Protein AF-A0A8B8UZE3-F1 (afdb_monomer)

Sequence (544 aa):
MVPENRRKQLIIFIVITYLLTFYCVYSATKTSVSFLQVTLKLNEGFNLMVLSIFILLNSTLLWQLLTKLLFGELRLIEHEHIFERLPFTIINTLFMSSMFHERYFFTVAFFGLLLLYLKVFHWILKDRLEALLQSINDSTTMKTLILSRFSFNLVLLAVVDYQIIIRCISSIYTNQKIDIASTSLYLMQVMEFTMLLIDLLNLFLQTCLNFWEFYRSQQSQSNENNHIVHGDPTDGNGVEIDQSHAMLNDDDDDDDRQFTGLEGKFMYEKAIDVFTRFLKTILHLSLLIPFRMPMMLLKDVVWDVLALYQSATGLWKIWRNNKQLDDTLVTVTAEQLQNSANEDNICIICMDELIHSPNQQTWKNKNKKPKRLPCGHILHLSCLKNWMERSQTCPICRLPVFDEKGNVVQTTFTTHTAATDNTGIATNRQVFANEVELLPTRTTSPDIRIVPTQSIDTLAARTMSTSASSTTWYTFPLQQTDDNSVESRRSAYEFLMTNSDEKEDSIPVKLIIESHEVNSLQGDGGQQTTKKKIVIPDKYIEHI

Secondary structure (DSSP, 8-state):
---HHHHHHHHHHHHHHHHHHHHHHHHHHHT-SSHHHHHHHHTSHHHHHHHHHHHHHHHHHHHHHHHHHHH-SPPHHHHHHHHHHHHHHHHHHHHHHHTTHHHHHHHHHHHHHHHHHHHHHHHHHHHHHHHHHHHHTTS--HHHHHTSHHHHHHHHHHHHHHHHHHHHHHHHHHHTTT-HHHHHHHHHHHHHHHHHHHHHHHHHHHHHHHHHHHHHHHHHHHHHHHHHTT--------------------------------TTHHHHHHHHHHHHHHHHHHHHHHHHTT-S-THHHHHHHHHHHHHHHHHHHHHHHHHHHHHHHHHHSPBPPHHHHHH--SS--B-TTT--BS-S-TT--S-SSTTS-EEE-TTS-EEEHHHHHHHHTT-SB-TTT--BSB-TTSSBPP--------------------------------------------------------PPPP---------------SS--EEEEEEEE--SS-SS--EEEEEEEE-----------------PEEE--GGGGGG-

pLDDT: mean 70.22, std 24.49, range [21.78, 97.44]

Foldseek 3Di:
DADPVNVVVLVVVLVVLVVVLVVLQVVLVVVDDDPVSSVVSCCDDPNVVSVVVVVVSVVVVVLVVVCCVLPNDDDPVLVVVLVVVLVVLVVLLVVLLVVLCPPQNVVSVVLSVVLSSLVSLLSSLVVVLVVVLVVVVPDDDLVCLCVDSSVVSLVVSLVVLVVLLVVLVVVLVVCVPPDPSSNLSSLVSSLSSVLSNLSSVLSVQLSVLSSVQVVVLVVVVVVVVVVVVPDDDDDDDDDDDDDDDDDDDPVCPPDPSDRPGDQPSVLSNLVSVLVSLVVSLVSLVVSCVSHPCNVSSVVVNVVSVVSNVVSVVVSVLLVVLLVLQVVPFDFDFLVNVVVVVDDQQAAPQRRDGLDPDSPDRDDPDPQQTWTAQLVGHIHGSSSVSVVCNPPQADPPPRHGQADPVSHGDHHPPPPPPPDDDDDDDDDDDDDDDDDDDDDDDDDDDDDDDDDDDDDDDDDDDDDDDDDDDDDWDWDWDFDADDDDDPDADKGKGWTWDDGPPDGPDTDIFIKIWHFDDDPDDDDDDDDDDRDTDIDGPPVCPVVD

Structure (mmCIF, N/CA/C/O backbone):
data_AF-A0A8B8UZE3-F1
#
_entry.id   AF-A0A8B8UZE3-F1
#
loop_
_atom_site.group_PDB
_atom_site.id
_atom_site.type_symbol
_atom_site.label_atom_id
_atom_site.label_alt_id
_atom_site.label_comp_id
_atom_site.label_asym_id
_atom_site.label_entity_id
_atom_site.label_seq_id
_atom_site.pdbx_PDB_ins_code
_atom_site.Cartn_x
_atom_site.Cartn_y
_atom_site.Cartn_z
_atom_site.occupancy
_atom_site.B_iso_or_equiv
_atom_site.auth_seq_id
_atom_site.auth_comp_id
_atom_site.auth_asym_id
_atom_site.auth_atom_id
_atom_site.pdbx_PDB_model_num
ATOM 1 N N . MET A 1 1 ? -11.188 1.520 -16.131 1.00 63.91 1 MET A N 1
ATOM 2 C CA . MET A 1 1 ? -11.337 0.812 -17.435 1.00 63.91 1 MET A CA 1
ATOM 3 C C . MET A 1 1 ? -10.453 1.466 -18.503 1.00 63.91 1 MET A C 1
ATOM 5 O O . MET A 1 1 ? -10.146 2.643 -18.367 1.00 63.91 1 MET A O 1
ATOM 9 N N . VAL A 1 2 ? -10.058 0.752 -19.571 1.00 78.25 2 VAL A N 1
ATOM 10 C CA . VAL A 1 2 ? -9.242 1.312 -20.679 1.00 78.25 2 VAL A CA 1
ATOM 11 C C . VAL A 1 2 ? -10.100 1.515 -21.941 1.00 78.25 2 VAL A C 1
ATOM 13 O O . VAL A 1 2 ? -10.569 0.513 -22.487 1.00 78.25 2 VAL A O 1
ATOM 16 N N . PRO A 1 3 ? -10.276 2.760 -22.441 1.00 88.69 3 PRO A N 1
ATOM 17 C CA . PRO A 1 3 ? -11.020 3.038 -23.674 1.00 88.69 3 PRO A CA 1
ATOM 18 C C . PRO A 1 3 ? -10.448 2.313 -24.896 1.00 88.69 3 PRO A C 1
ATOM 20 O O . PRO A 1 3 ? -9.232 2.150 -25.010 1.00 88.69 3 PRO A O 1
ATOM 23 N N . GLU A 1 4 ? -11.300 1.933 -25.849 1.00 90.38 4 GLU A N 1
ATOM 24 C CA . GLU A 1 4 ? -10.893 1.143 -27.021 1.00 90.38 4 GLU A CA 1
ATOM 25 C C . GLU A 1 4 ? -9.798 1.834 -27.853 1.00 90.38 4 GLU A C 1
ATOM 27 O O . GLU A 1 4 ? -8.797 1.210 -28.204 1.00 90.38 4 GLU A O 1
ATOM 32 N N . ASN A 1 5 ? -9.916 3.148 -28.072 1.00 93.31 5 ASN A N 1
ATOM 33 C CA . ASN A 1 5 ? -8.896 3.941 -28.768 1.00 93.31 5 ASN A CA 1
ATOM 34 C C . ASN A 1 5 ? -7.542 3.914 -28.035 1.00 93.31 5 ASN A C 1
ATOM 36 O O . ASN A 1 5 ? -6.503 3.761 -28.675 1.00 93.31 5 ASN A O 1
ATOM 40 N N . ARG A 1 6 ? -7.544 3.964 -26.694 1.00 92.19 6 ARG A N 1
ATOM 41 C CA . ARG A 1 6 ? -6.323 3.840 -25.878 1.00 92.19 6 ARG A CA 1
ATOM 42 C C . ARG A 1 6 ? -5.749 2.419 -25.942 1.00 92.19 6 ARG A C 1
ATOM 44 O O . ARG A 1 6 ? -4.534 2.257 -25.989 1.00 92.19 6 ARG A O 1
ATOM 51 N N . ARG A 1 7 ? -6.599 1.387 -26.018 1.00 91.25 7 ARG A N 1
ATOM 52 C CA . ARG A 1 7 ? -6.167 -0.006 -26.239 1.00 91.25 7 ARG A CA 1
ATOM 53 C C . ARG A 1 7 ? -5.483 -0.169 -27.603 1.00 91.25 7 ARG A C 1
ATOM 55 O O . ARG A 1 7 ? -4.404 -0.747 -27.663 1.00 91.25 7 ARG A O 1
ATOM 62 N N . LYS A 1 8 ? -6.063 0.390 -28.673 1.00 93.69 8 LYS A N 1
ATOM 63 C CA . LYS A 1 8 ? -5.469 0.403 -30.024 1.00 93.69 8 LYS A CA 1
ATOM 64 C C . LYS A 1 8 ? -4.113 1.122 -30.035 1.00 93.69 8 LYS A C 1
ATOM 66 O O . LYS A 1 8 ? -3.146 0.562 -30.539 1.00 93.69 8 LYS A O 1
ATOM 71 N N . GLN A 1 9 ? -4.015 2.297 -29.407 1.00 94.94 9 GLN A N 1
ATOM 72 C CA . GLN A 1 9 ? -2.753 3.036 -29.250 1.00 94.94 9 GLN A CA 1
ATOM 73 C C . GLN A 1 9 ? -1.668 2.212 -28.534 1.00 94.94 9 GLN A C 1
ATOM 75 O O . GLN A 1 9 ? -0.539 2.154 -29.014 1.00 94.94 9 GLN A O 1
ATOM 80 N N . LEU A 1 10 ? -2.004 1.535 -27.429 1.00 93.25 10 LEU A N 1
ATOM 81 C CA . LEU A 1 10 ? -1.054 0.694 -26.688 1.00 93.25 10 LEU A CA 1
ATOM 82 C C . LEU A 1 10 ? -0.578 -0.521 -27.500 1.00 93.25 10 LEU A C 1
ATOM 84 O O . LEU A 1 10 ? 0.609 -0.834 -27.473 1.00 93.25 10 LEU A O 1
ATOM 88 N N . ILE A 1 11 ? -1.465 -1.177 -28.257 1.00 94.06 11 ILE A N 1
ATOM 89 C CA . ILE A 1 11 ? -1.090 -2.296 -29.141 1.00 94.06 11 ILE A CA 1
ATOM 90 C C . ILE A 1 11 ? -0.133 -1.819 -30.243 1.00 94.06 11 ILE A C 1
ATOM 92 O O . ILE A 1 11 ? 0.893 -2.454 -30.482 1.00 94.06 11 ILE A O 1
ATOM 96 N N . ILE A 1 12 ? -0.426 -0.676 -30.873 1.00 95.81 12 ILE A N 1
ATOM 97 C CA . ILE A 1 12 ? 0.439 -0.070 -31.897 1.00 95.81 12 ILE A CA 1
ATOM 98 C C . ILE A 1 12 ? 1.810 0.287 -31.305 1.00 95.81 12 ILE A C 1
ATOM 100 O O . ILE A 1 12 ? 2.832 -0.032 -31.909 1.00 95.81 12 ILE A O 1
ATOM 104 N N . PHE A 1 13 ? 1.848 0.878 -30.105 1.00 96.25 13 PHE A N 1
ATOM 105 C CA . PHE A 1 13 ? 3.095 1.183 -29.400 1.00 96.25 13 PHE A CA 1
ATOM 106 C C . PHE A 1 13 ? 3.937 -0.078 -29.155 1.00 96.25 13 PHE A C 1
ATOM 108 O O . PHE A 1 13 ? 5.106 -0.097 -29.530 1.00 96.25 13 PHE A O 1
ATOM 115 N N . ILE A 1 14 ? 3.333 -1.152 -28.625 1.00 96.00 14 ILE A N 1
ATOM 116 C CA . ILE A 1 14 ? 4.014 -2.438 -28.388 1.00 96.00 14 ILE A CA 1
ATOM 117 C C . ILE A 1 14 ? 4.657 -2.971 -29.674 1.00 96.00 14 ILE A C 1
ATOM 119 O O . ILE A 1 14 ? 5.845 -3.295 -29.678 1.00 96.00 14 ILE A O 1
ATOM 123 N N . VAL A 1 15 ? 3.894 -3.032 -30.771 1.00 96.94 15 VAL A N 1
ATOM 124 C CA . VAL A 1 15 ? 4.384 -3.548 -32.060 1.00 96.94 15 VAL A CA 1
ATOM 125 C C . VAL A 1 15 ? 5.530 -2.689 -32.602 1.00 96.94 15 VAL A C 1
ATOM 127 O O . VAL A 1 15 ? 6.545 -3.236 -33.032 1.00 96.94 15 VAL A O 1
ATOM 130 N N . ILE A 1 16 ? 5.421 -1.358 -32.530 1.00 96.94 16 ILE A N 1
ATOM 131 C CA . ILE A 1 16 ? 6.482 -0.443 -32.977 1.00 96.94 16 ILE A CA 1
ATOM 132 C C . ILE A 1 16 ? 7.750 -0.610 -32.130 1.00 96.94 16 ILE A C 1
ATOM 134 O O . ILE A 1 16 ? 8.834 -0.709 -32.702 1.00 96.94 16 ILE A O 1
ATOM 138 N N . THR A 1 17 ? 7.646 -0.692 -30.796 1.00 97.06 17 THR A N 1
ATOM 139 C CA . THR A 1 17 ? 8.818 -0.914 -29.932 1.00 97.06 17 THR A CA 1
ATOM 140 C C . THR A 1 17 ? 9.508 -2.234 -30.273 1.00 97.06 17 THR A C 1
ATOM 142 O O . THR A 1 17 ? 10.714 -2.241 -30.492 1.00 97.06 17 THR A O 1
ATOM 145 N N . TYR A 1 18 ? 8.760 -3.336 -30.394 1.00 97.31 18 TYR A N 1
ATOM 146 C CA . TYR A 1 18 ? 9.325 -4.649 -30.727 1.00 97.31 18 TYR A CA 1
ATOM 147 C C . TYR A 1 18 ? 10.032 -4.663 -32.093 1.00 97.31 18 TYR A C 1
ATOM 149 O O . TYR A 1 18 ? 11.153 -5.165 -32.195 1.00 97.31 18 TYR A O 1
ATOM 157 N N . LEU A 1 19 ? 9.420 -4.081 -33.132 1.00 97.44 19 LEU A N 1
ATOM 158 C CA . LEU A 1 19 ? 10.028 -3.986 -34.465 1.00 97.44 19 LEU A CA 1
ATOM 159 C C . LEU A 1 19 ? 11.288 -3.108 -34.465 1.00 97.44 19 LEU A C 1
ATOM 161 O O . LEU A 1 19 ? 12.287 -3.472 -35.087 1.00 97.44 19 LEU A O 1
ATOM 165 N N . LEU A 1 20 ? 11.270 -1.983 -33.743 1.00 96.75 20 LEU A N 1
ATOM 166 C CA . LEU A 1 20 ? 12.412 -1.075 -33.641 1.00 96.75 20 LEU A CA 1
ATOM 167 C C . LEU A 1 20 ? 13.577 -1.713 -32.870 1.00 96.75 20 LEU A C 1
ATOM 169 O O . LEU A 1 20 ? 14.716 -1.651 -33.330 1.00 96.75 20 LEU A O 1
ATOM 173 N N . THR A 1 21 ? 13.307 -2.390 -31.750 1.00 97.00 21 THR A N 1
ATOM 174 C CA . THR A 1 21 ? 14.326 -3.137 -30.997 1.00 97.00 21 THR A CA 1
ATOM 175 C C . THR A 1 21 ? 14.923 -4.266 -31.835 1.00 97.00 21 THR A C 1
ATOM 177 O O . THR A 1 21 ? 16.146 -4.400 -31.881 1.00 97.00 21 THR A O 1
ATOM 180 N N . PHE A 1 22 ? 14.095 -5.034 -32.553 1.00 97.12 22 PHE A N 1
ATOM 181 C CA . PHE A 1 22 ? 14.576 -6.072 -33.467 1.00 97.12 22 PHE A CA 1
ATOM 182 C C . PHE A 1 22 ? 15.468 -5.488 -34.573 1.00 97.12 22 PHE A C 1
ATOM 184 O O . PHE A 1 22 ? 16.545 -6.023 -34.832 1.00 97.12 22 PHE A O 1
ATOM 191 N N . TYR A 1 23 ? 15.074 -4.362 -35.179 1.00 96.88 23 TYR A N 1
ATOM 192 C CA . TYR A 1 23 ? 15.876 -3.674 -36.192 1.00 96.88 23 TYR A CA 1
ATOM 193 C C . TYR A 1 23 ? 17.219 -3.167 -35.642 1.00 96.88 23 TYR A C 1
ATOM 195 O O . TYR A 1 23 ? 18.254 -3.395 -36.270 1.00 96.88 23 TYR A O 1
ATOM 203 N N . CYS A 1 24 ? 17.234 -2.539 -34.460 1.00 96.25 24 CYS A N 1
ATOM 204 C CA . CYS A 1 24 ? 18.461 -2.097 -33.788 1.00 96.25 24 CYS A CA 1
ATOM 205 C C . CYS A 1 24 ? 19.424 -3.266 -33.530 1.00 96.25 24 CYS A C 1
ATOM 207 O O . CYS A 1 24 ? 20.599 -3.179 -33.889 1.00 96.25 24 CYS A O 1
ATOM 209 N N . VAL A 1 25 ? 18.927 -4.381 -32.979 1.00 96.19 25 VAL A N 1
ATOM 210 C CA . VAL A 1 25 ? 19.735 -5.587 -32.732 1.00 96.19 25 VAL A CA 1
ATOM 211 C C . VAL A 1 25 ? 20.242 -6.188 -34.042 1.00 96.19 25 VAL A C 1
ATOM 213 O O . VAL A 1 25 ? 21.446 -6.376 -34.194 1.00 96.19 25 VAL A O 1
ATOM 216 N N . TYR A 1 26 ? 19.369 -6.411 -35.026 1.00 96.75 26 TYR A N 1
ATOM 217 C CA . TYR A 1 26 ? 19.747 -6.973 -36.325 1.00 96.75 26 TYR A CA 1
ATOM 218 C C . TYR A 1 26 ? 20.778 -6.107 -37.071 1.00 96.75 26 TYR A C 1
ATOM 220 O O . TYR A 1 26 ? 21.735 -6.636 -37.636 1.00 96.75 26 TYR A O 1
ATOM 228 N N . SER A 1 27 ? 20.633 -4.779 -37.033 1.00 95.44 27 SER A N 1
ATOM 229 C CA . SER A 1 27 ? 21.584 -3.831 -37.625 1.00 95.44 27 SER A CA 1
ATOM 230 C C . SER A 1 27 ? 22.939 -3.846 -36.901 1.00 95.44 27 SER A C 1
ATOM 232 O O . SER A 1 27 ? 23.993 -3.931 -37.542 1.00 95.44 27 SER A O 1
ATOM 234 N N . ALA A 1 28 ? 22.935 -3.857 -35.562 1.00 95.25 28 ALA A N 1
ATOM 235 C CA . ALA A 1 28 ? 24.153 -3.973 -34.763 1.00 95.25 28 ALA A CA 1
ATOM 236 C C . ALA A 1 28 ? 24.878 -5.307 -35.014 1.00 95.25 28 ALA A C 1
ATOM 238 O O . ALA A 1 28 ? 26.099 -5.305 -35.171 1.00 95.25 28 ALA A O 1
ATOM 239 N N . THR A 1 29 ? 24.151 -6.424 -35.132 1.00 95.75 29 THR A N 1
ATOM 240 C CA . THR A 1 29 ? 24.707 -7.738 -35.492 1.00 95.75 29 THR A CA 1
ATOM 241 C C . THR A 1 29 ? 25.265 -7.751 -36.914 1.00 95.75 29 THR A C 1
ATOM 243 O O . THR A 1 29 ? 26.432 -8.079 -37.098 1.00 95.75 29 THR A O 1
ATOM 246 N N . LYS A 1 30 ? 24.485 -7.344 -37.924 1.00 96.06 30 LYS A N 1
ATOM 247 C CA . LYS A 1 30 ? 24.890 -7.405 -39.342 1.00 96.06 30 LYS A CA 1
ATOM 248 C C . LYS A 1 30 ? 26.100 -6.521 -39.673 1.00 96.06 30 LYS A C 1
ATOM 250 O O . LYS A 1 30 ? 26.832 -6.817 -40.612 1.00 96.06 30 LYS A O 1
ATOM 255 N N . THR A 1 31 ? 26.316 -5.442 -38.922 1.00 94.69 31 THR A N 1
ATOM 256 C CA . THR A 1 31 ? 27.452 -4.521 -39.117 1.00 94.69 31 THR A CA 1
ATOM 257 C C . THR A 1 31 ? 28.688 -4.872 -38.275 1.00 94.69 31 THR A C 1
ATOM 259 O O . THR A 1 31 ? 29.611 -4.058 -38.198 1.00 94.69 31 THR A O 1
ATOM 262 N N . SER A 1 32 ? 28.714 -6.024 -37.597 1.00 95.50 32 SER A N 1
ATOM 263 C CA . SER A 1 32 ? 29.762 -6.392 -36.633 1.00 95.50 32 SER A CA 1
ATOM 264 C C . SER A 1 32 ? 30.305 -7.801 -36.865 1.00 95.50 32 SER A C 1
ATOM 266 O O . SER A 1 32 ? 29.582 -8.685 -37.309 1.00 95.50 32 SER A O 1
ATOM 268 N N . VAL A 1 33 ? 31.576 -8.019 -36.521 1.00 94.38 33 VAL A N 1
ATOM 269 C CA . VAL A 1 33 ? 32.263 -9.315 -36.703 1.00 94.38 33 VAL A CA 1
ATOM 270 C C . VAL A 1 33 ? 32.280 -10.144 -35.412 1.00 94.38 33 VAL A C 1
ATOM 272 O O . VAL A 1 33 ? 32.324 -11.370 -35.466 1.00 94.38 33 VAL A O 1
ATOM 275 N N . SER A 1 34 ? 32.220 -9.502 -34.240 1.00 95.44 34 SER A N 1
ATOM 276 C CA . SER A 1 34 ? 32.262 -10.173 -32.935 1.00 95.44 34 SER A CA 1
ATOM 277 C C . SER A 1 34 ? 31.125 -9.735 -32.011 1.00 95.44 34 SER A C 1
ATOM 279 O O . SER A 1 34 ? 30.641 -8.604 -32.084 1.00 95.44 34 SER A O 1
ATOM 281 N N . PHE A 1 35 ? 30.726 -10.618 -31.090 1.00 95.50 35 PHE A N 1
ATOM 282 C CA . PHE A 1 35 ? 29.682 -10.336 -30.097 1.00 95.50 35 PHE A CA 1
ATOM 283 C C . PHE A 1 35 ? 29.990 -9.089 -29.249 1.00 95.50 35 PHE A C 1
ATOM 285 O O . PHE A 1 35 ? 29.109 -8.265 -29.023 1.00 95.50 35 PHE A O 1
ATOM 292 N N . LEU A 1 36 ? 31.253 -8.892 -28.850 1.00 95.44 36 LEU A N 1
ATOM 293 C CA . LEU A 1 36 ? 31.676 -7.719 -28.077 1.00 95.44 36 LEU A CA 1
ATOM 294 C C . LEU A 1 36 ? 31.422 -6.400 -28.832 1.00 95.44 36 LEU A C 1
ATOM 296 O O . LEU A 1 36 ? 30.984 -5.422 -28.230 1.00 95.44 36 LEU A O 1
ATOM 300 N N . GLN A 1 37 ? 31.637 -6.386 -30.152 1.00 94.69 37 GLN A N 1
ATOM 301 C CA . GLN A 1 37 ? 31.364 -5.223 -31.001 1.00 94.69 37 GLN A CA 1
ATOM 302 C C . GLN A 1 37 ? 29.855 -4.935 -31.120 1.00 94.69 37 GLN A C 1
ATOM 304 O O . GLN A 1 37 ? 29.463 -3.769 -31.166 1.00 94.69 37 GLN A O 1
ATOM 309 N N . VAL A 1 38 ? 29.008 -5.973 -31.119 1.00 96.12 38 VAL A N 1
ATOM 310 C CA . VAL A 1 38 ? 27.542 -5.818 -31.059 1.00 96.12 38 VAL A CA 1
ATOM 311 C C . VAL A 1 38 ? 27.133 -5.191 -29.727 1.00 96.12 38 VAL A C 1
ATOM 313 O O . VAL A 1 38 ? 26.433 -4.183 -29.723 1.00 96.12 38 VAL A O 1
ATOM 316 N N . THR A 1 39 ? 27.610 -5.731 -28.603 1.00 95.19 39 THR A N 1
ATOM 317 C CA . THR A 1 39 ? 27.297 -5.224 -27.256 1.00 95.19 39 THR A CA 1
ATOM 318 C C . THR A 1 39 ? 27.720 -3.766 -27.070 1.00 95.19 39 THR A C 1
ATOM 320 O O . THR A 1 39 ? 26.961 -2.981 -26.506 1.00 95.19 39 THR A O 1
ATOM 323 N N . LEU A 1 40 ? 28.888 -3.371 -27.593 1.00 94.69 40 LEU A N 1
ATOM 324 C CA . LEU A 1 40 ? 29.351 -1.981 -27.545 1.00 94.69 40 LEU A CA 1
ATOM 325 C C . LEU A 1 40 ? 28.395 -1.051 -28.314 1.00 94.69 40 LEU A C 1
ATOM 327 O O . LEU A 1 40 ? 27.894 -0.095 -27.730 1.00 94.69 40 LEU A O 1
ATOM 331 N N . LYS A 1 41 ? 28.050 -1.384 -29.567 1.00 94.06 41 LYS A N 1
ATOM 332 C CA . LYS A 1 41 ? 27.087 -0.614 -30.382 1.00 94.06 41 LYS A CA 1
ATOM 333 C C . LYS A 1 41 ? 25.673 -0.574 -29.798 1.00 94.06 41 LYS A C 1
ATOM 335 O O . LYS A 1 41 ? 24.939 0.380 -30.045 1.00 94.06 41 LYS A O 1
ATOM 340 N N . LEU A 1 42 ? 25.247 -1.612 -29.077 1.00 94.81 42 LEU A N 1
ATOM 341 C CA . LEU A 1 42 ? 23.925 -1.652 -28.444 1.00 94.81 42 LEU A CA 1
ATOM 342 C C . LEU A 1 42 ? 23.847 -0.778 -27.188 1.00 94.81 42 LEU A C 1
ATOM 344 O O . LEU A 1 42 ? 22.797 -0.198 -26.926 1.00 94.81 42 LEU A O 1
ATOM 348 N N . ASN A 1 43 ? 24.960 -0.616 -26.473 1.00 92.44 43 ASN A N 1
ATOM 349 C CA . ASN A 1 43 ? 25.078 0.318 -25.353 1.00 92.44 43 ASN A CA 1
ATOM 350 C C . ASN A 1 43 ? 25.328 1.775 -25.799 1.00 92.44 43 ASN A C 1
ATOM 352 O O . ASN A 1 43 ? 25.466 2.658 -24.955 1.00 92.44 43 ASN A O 1
ATOM 356 N N . GLU A 1 44 ? 25.377 2.049 -27.106 1.00 91.38 44 GLU A N 1
ATOM 357 C CA . GLU A 1 44 ? 25.679 3.368 -27.658 1.00 91.38 44 GLU A CA 1
ATOM 358 C C . GLU A 1 44 ? 24.404 4.134 -28.065 1.00 91.38 44 GLU A C 1
ATOM 360 O O . GLU A 1 44 ? 23.586 3.668 -28.865 1.00 91.38 44 GLU A O 1
ATOM 365 N N . GLY A 1 45 ? 24.249 5.344 -27.514 1.00 91.12 45 GLY A N 1
ATOM 366 C CA . GLY A 1 45 ? 23.277 6.355 -27.943 1.00 91.12 45 GLY A CA 1
ATOM 367 C C . GLY A 1 45 ? 21.843 5.846 -28.140 1.00 91.12 45 GLY A C 1
ATOM 368 O O . GLY A 1 45 ? 21.157 5.453 -27.195 1.00 91.12 45 GLY A O 1
ATOM 369 N N . PHE A 1 46 ? 21.372 5.890 -29.390 1.00 93.31 46 PHE A N 1
ATOM 370 C CA . PHE A 1 46 ? 19.994 5.556 -29.761 1.00 93.31 46 PHE A CA 1
ATOM 371 C C . PHE A 1 46 ? 19.606 4.107 -29.426 1.00 93.31 46 PHE A C 1
ATOM 373 O O . PHE A 1 46 ? 18.488 3.865 -28.968 1.00 93.31 46 PHE A O 1
ATOM 380 N N . ASN A 1 47 ? 20.521 3.147 -29.603 1.00 93.50 47 ASN A N 1
ATOM 381 C CA . ASN A 1 47 ? 20.226 1.732 -29.359 1.00 93.50 47 ASN A CA 1
ATOM 382 C C . ASN A 1 47 ? 19.941 1.473 -27.874 1.00 93.50 47 ASN A C 1
ATOM 384 O O . ASN A 1 47 ? 18.983 0.770 -27.548 1.00 93.50 47 ASN A O 1
ATOM 388 N N . LEU A 1 48 ? 20.702 2.115 -26.980 1.00 92.38 48 LEU A N 1
ATOM 389 C CA . LEU A 1 48 ? 20.501 2.029 -25.534 1.00 92.38 48 LEU A CA 1
ATOM 390 C C . LEU A 1 48 ? 19.143 2.612 -25.114 1.00 92.38 48 LEU A C 1
ATOM 392 O O . LEU A 1 48 ? 18.464 2.039 -24.262 1.00 92.38 48 LEU A O 1
ATOM 396 N N . MET A 1 49 ? 18.703 3.710 -25.738 1.00 92.56 49 MET A N 1
ATOM 397 C CA . MET A 1 49 ? 17.379 4.294 -25.485 1.00 92.56 49 MET A CA 1
ATOM 398 C C . MET A 1 49 ? 16.245 3.361 -25.944 1.00 92.56 49 MET A C 1
ATOM 400 O O . MET A 1 49 ? 15.300 3.128 -25.190 1.00 92.56 49 MET A O 1
ATOM 404 N N . VAL A 1 50 ? 16.354 2.775 -27.141 1.00 95.81 50 VAL A N 1
ATOM 405 C CA . VAL A 1 50 ? 15.379 1.799 -27.666 1.00 95.81 50 VAL A CA 1
ATOM 406 C C . VAL A 1 50 ? 15.309 0.548 -26.783 1.00 95.81 50 VAL A C 1
ATOM 408 O O . VAL A 1 50 ? 14.214 0.095 -26.448 1.00 95.81 50 VAL A O 1
ATOM 411 N N . LEU A 1 51 ? 16.457 0.014 -26.356 1.00 94.50 51 LEU A N 1
ATOM 412 C CA . LEU A 1 51 ? 16.527 -1.118 -25.427 1.00 94.50 51 LEU A CA 1
ATOM 413 C C . LEU A 1 51 ? 15.941 -0.771 -24.054 1.00 94.50 51 LEU A C 1
ATOM 415 O O . LEU A 1 51 ? 15.215 -1.582 -23.485 1.00 94.50 51 LEU A O 1
ATOM 419 N N . SER A 1 52 ? 16.181 0.441 -23.549 1.00 92.12 52 SER A N 1
ATOM 420 C CA . SER A 1 52 ? 15.598 0.911 -22.286 1.00 92.12 52 SER A CA 1
ATOM 421 C C . SER A 1 52 ? 14.071 0.949 -22.359 1.00 92.12 52 SER A C 1
ATOM 423 O O . SER A 1 52 ? 13.405 0.369 -21.506 1.00 92.12 52 SER A O 1
ATOM 425 N N . ILE A 1 53 ? 13.497 1.544 -23.412 1.00 93.88 53 ILE A N 1
ATOM 426 C CA . ILE A 1 53 ? 12.038 1.588 -23.621 1.00 93.88 53 ILE A CA 1
ATOM 427 C C . ILE A 1 53 ? 11.458 0.170 -23.750 1.00 93.88 53 ILE A C 1
ATOM 429 O O . ILE A 1 53 ? 10.406 -0.118 -23.180 1.00 93.88 53 ILE A O 1
ATOM 433 N N . PHE A 1 54 ? 12.156 -0.742 -24.431 1.00 96.06 54 PHE A N 1
ATOM 434 C CA . PHE A 1 54 ? 11.757 -2.148 -24.532 1.00 96.06 54 PHE A CA 1
ATOM 435 C C . PHE A 1 54 ? 11.776 -2.873 -23.176 1.00 96.06 54 PHE A C 1
ATOM 437 O O . PHE A 1 54 ? 10.836 -3.606 -22.866 1.00 96.06 54 PHE A O 1
ATOM 444 N N . ILE A 1 55 ? 12.795 -2.654 -22.338 1.00 94.19 55 ILE A N 1
ATOM 445 C CA . ILE A 1 55 ? 12.871 -3.222 -20.981 1.00 94.19 55 ILE A CA 1
ATOM 446 C C . ILE A 1 55 ? 11.734 -2.678 -20.106 1.00 94.19 55 ILE A C 1
ATOM 448 O O . ILE A 1 55 ? 11.050 -3.461 -19.446 1.00 94.19 55 ILE A O 1
ATOM 452 N N . LEU A 1 56 ? 11.474 -1.366 -20.148 1.00 92.88 56 LEU A N 1
ATOM 453 C CA . LEU A 1 56 ? 10.353 -0.735 -19.441 1.00 92.88 56 LEU A CA 1
ATOM 454 C C . LEU A 1 56 ? 9.007 -1.321 -19.886 1.00 92.88 56 LEU A C 1
ATOM 456 O O . LEU A 1 56 ? 8.189 -1.704 -19.050 1.00 92.88 56 LEU A O 1
ATOM 460 N N . LEU A 1 57 ? 8.793 -1.464 -21.196 1.00 95.31 57 LEU A N 1
ATOM 461 C CA . LEU A 1 57 ? 7.570 -2.041 -21.744 1.00 95.31 57 LEU A CA 1
ATOM 462 C C . LEU A 1 57 ? 7.362 -3.482 -21.257 1.00 95.31 57 LEU A C 1
ATOM 464 O O . LEU A 1 57 ? 6.315 -3.792 -20.691 1.00 95.31 57 LEU A O 1
ATOM 468 N N . ASN A 1 58 ? 8.367 -4.348 -21.409 1.00 94.94 58 ASN A N 1
ATOM 469 C CA . ASN A 1 58 ? 8.287 -5.738 -20.952 1.00 94.94 58 ASN A CA 1
ATOM 470 C C . ASN A 1 58 ? 8.112 -5.839 -19.430 1.00 94.94 58 ASN A C 1
ATOM 472 O O . ASN A 1 58 ? 7.360 -6.690 -18.962 1.00 94.94 58 ASN A O 1
ATOM 476 N N . SER A 1 59 ? 8.725 -4.935 -18.661 1.00 95.25 59 SER A N 1
ATOM 477 C CA . SER A 1 59 ? 8.519 -4.818 -17.217 1.00 95.25 59 SER A CA 1
ATOM 478 C C . SER A 1 59 ? 7.057 -4.497 -16.874 1.00 95.25 59 SER A C 1
ATOM 480 O O . SER A 1 59 ? 6.462 -5.203 -16.060 1.00 95.25 59 SER A O 1
ATOM 482 N N . THR A 1 60 ? 6.434 -3.518 -17.545 1.00 93.12 60 THR A N 1
ATOM 483 C CA . THR A 1 60 ? 5.011 -3.196 -17.314 1.00 93.12 60 THR A CA 1
ATOM 484 C C . THR A 1 60 ? 4.064 -4.318 -17.750 1.00 93.12 60 THR A C 1
ATOM 486 O O . THR A 1 60 ? 3.059 -4.556 -17.082 1.00 93.12 60 THR A O 1
ATOM 489 N N . LEU A 1 61 ? 4.380 -5.047 -18.828 1.00 94.38 61 LEU A N 1
ATOM 490 C CA . LEU A 1 61 ? 3.588 -6.193 -19.294 1.00 94.38 61 LEU A CA 1
ATOM 491 C C . LEU A 1 61 ? 3.697 -7.390 -18.337 1.00 94.38 61 LEU A C 1
ATOM 493 O O . LEU A 1 61 ? 2.681 -7.996 -17.998 1.00 94.38 61 LEU A O 1
ATOM 497 N N . LEU A 1 62 ? 4.903 -7.690 -17.841 1.00 94.88 62 LEU A N 1
ATOM 498 C CA . LEU A 1 62 ? 5.126 -8.704 -16.809 1.00 94.88 62 LEU A CA 1
ATOM 499 C C . LEU A 1 62 ? 4.402 -8.335 -15.508 1.00 94.88 62 LEU A C 1
ATOM 501 O O . LEU A 1 62 ? 3.753 -9.186 -14.905 1.00 94.88 62 LEU A O 1
ATOM 505 N N . TRP A 1 63 ? 4.443 -7.064 -15.103 1.00 95.56 63 TRP A N 1
ATOM 506 C CA . TRP A 1 63 ? 3.695 -6.582 -13.943 1.00 95.56 63 TRP A CA 1
ATOM 507 C C . TRP A 1 63 ? 2.173 -6.726 -14.124 1.00 95.56 63 TRP A C 1
ATOM 509 O O . TRP A 1 63 ? 1.495 -7.212 -13.218 1.00 95.56 63 TRP A O 1
ATOM 519 N N . GLN A 1 64 ? 1.620 -6.399 -15.298 1.00 92.69 64 GLN A N 1
ATOM 520 C CA . GLN A 1 64 ? 0.196 -6.625 -15.596 1.00 92.69 64 GLN A CA 1
ATOM 521 C C . GLN A 1 64 ? -0.182 -8.116 -15.566 1.00 92.69 64 GLN A C 1
ATOM 523 O O . GLN A 1 64 ? -1.270 -8.463 -15.099 1.00 92.69 64 GLN A O 1
ATOM 528 N N . LEU A 1 65 ? 0.706 -9.004 -16.025 1.00 94.06 65 LEU A N 1
ATOM 529 C CA . LEU A 1 65 ? 0.515 -10.454 -15.938 1.00 94.06 65 LEU A CA 1
ATOM 530 C C . LEU A 1 65 ? 0.518 -10.935 -14.478 1.00 94.06 65 LEU A C 1
ATOM 532 O O . LEU A 1 65 ? -0.383 -11.670 -14.082 1.00 94.06 65 LEU A O 1
ATOM 536 N N . LEU A 1 66 ? 1.472 -10.469 -13.664 1.00 93.06 66 LEU A N 1
ATOM 537 C CA . LEU A 1 66 ? 1.534 -10.760 -12.227 1.00 93.06 66 LEU A CA 1
ATOM 538 C C . LEU A 1 66 ? 0.303 -10.228 -11.481 1.00 93.06 66 LEU A C 1
ATOM 540 O O . LEU A 1 66 ? -0.259 -10.942 -10.656 1.00 93.06 66 LEU A O 1
ATOM 544 N N . THR A 1 67 ? -0.173 -9.028 -11.823 1.00 92.94 67 THR A N 1
ATOM 545 C CA . THR A 1 67 ? -1.407 -8.445 -11.265 1.00 92.94 67 THR A CA 1
ATOM 546 C C . THR A 1 67 ? -2.599 -9.382 -11.480 1.00 92.94 67 THR A C 1
ATOM 548 O O . THR A 1 67 ? -3.313 -9.704 -10.532 1.00 92.94 67 THR A O 1
ATOM 551 N N . LYS A 1 68 ? -2.777 -9.882 -12.711 1.00 91.25 68 LYS A N 1
ATOM 552 C CA . LYS A 1 68 ? -3.850 -10.830 -13.052 1.00 91.25 68 LYS A CA 1
ATOM 553 C C . LYS A 1 68 ? -3.677 -12.201 -12.399 1.00 91.25 68 LYS A C 1
ATOM 555 O O . LYS A 1 68 ? -4.669 -12.815 -12.027 1.00 91.25 68 LYS A O 1
ATOM 560 N N . LEU A 1 69 ? -2.442 -12.681 -12.258 1.00 91.81 69 LEU A N 1
ATOM 561 C CA . LEU A 1 69 ? -2.142 -13.977 -11.644 1.00 91.81 69 LEU A CA 1
ATOM 562 C C . LEU A 1 69 ? -2.413 -13.968 -10.131 1.00 91.81 69 LEU A C 1
ATOM 564 O O . LEU A 1 69 ? -2.992 -14.919 -9.613 1.00 91.81 69 LEU A O 1
ATOM 568 N N . LEU A 1 70 ? -2.018 -12.897 -9.436 1.00 90.19 70 LEU A N 1
ATOM 569 C CA . LEU A 1 70 ? -2.140 -12.771 -7.980 1.00 90.19 70 LEU A CA 1
ATOM 570 C C . LEU A 1 70 ? -3.540 -12.318 -7.534 1.00 90.19 70 LEU A C 1
ATOM 572 O O . LEU A 1 70 ? -4.073 -12.847 -6.560 1.00 90.19 70 LEU A O 1
ATOM 576 N N . PHE A 1 71 ? -4.145 -11.349 -8.231 1.00 89.50 71 PHE A N 1
ATOM 577 C CA . PHE A 1 71 ? -5.380 -10.680 -7.789 1.00 89.50 71 PHE A CA 1
ATOM 578 C C . PHE A 1 71 ? -6.598 -10.925 -8.695 1.00 89.50 71 PHE A C 1
ATOM 580 O O . PHE A 1 71 ? -7.721 -10.600 -8.304 1.00 89.50 71 PHE A O 1
ATOM 587 N N . GLY A 1 72 ? -6.412 -11.525 -9.877 1.00 89.00 72 GLY A N 1
ATOM 588 C CA . GLY A 1 72 ? -7.488 -11.761 -10.841 1.00 89.00 72 GLY A CA 1
ATOM 589 C C . GLY A 1 72 ? -7.964 -10.467 -11.502 1.00 89.00 72 GLY A C 1
ATOM 590 O O . GLY A 1 72 ? -7.173 -9.729 -12.093 1.00 89.00 72 GLY A O 1
ATOM 591 N N . GLU A 1 73 ? -9.266 -10.198 -11.416 1.00 88.69 73 GLU A N 1
ATOM 592 C CA . GLU A 1 73 ? -9.861 -8.945 -11.885 1.00 88.69 73 GLU A CA 1
ATOM 593 C C . GLU A 1 73 ? -9.934 -7.916 -10.750 1.00 88.69 73 GLU A C 1
ATOM 595 O O . GLU A 1 73 ? -10.360 -8.224 -9.631 1.00 88.69 73 GLU A O 1
ATOM 600 N N . LEU A 1 74 ? -9.495 -6.68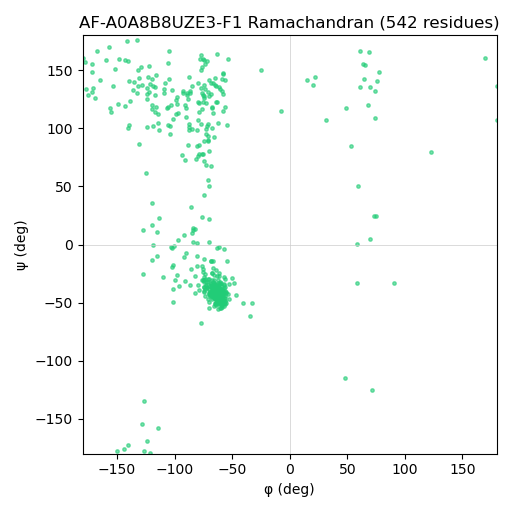6 -11.036 1.00 89.75 74 LEU A N 1
ATOM 601 C CA . LEU A 1 74 ? -9.519 -5.568 -10.091 1.00 89.75 74 LEU A CA 1
ATOM 602 C C . LEU A 1 74 ? -10.919 -4.952 -10.020 1.00 89.75 74 LEU A C 1
ATOM 604 O O . LEU A 1 74 ? -11.575 -4.753 -11.045 1.00 89.75 74 LEU A O 1
ATOM 608 N N . ARG A 1 75 ? -11.349 -4.611 -8.805 1.00 89.94 75 ARG A N 1
ATOM 609 C CA . ARG A 1 75 ? -12.621 -3.924 -8.543 1.00 89.94 75 ARG A CA 1
ATOM 610 C C . ARG A 1 75 ? -12.507 -2.433 -8.873 1.00 89.94 75 ARG A C 1
ATOM 612 O O . ARG A 1 75 ? -11.408 -1.890 -8.977 1.00 89.94 75 ARG A O 1
ATOM 619 N N . LEU A 1 76 ? -13.651 -1.761 -9.013 1.00 90.69 76 LEU A N 1
ATOM 620 C CA . LEU A 1 76 ? -13.701 -0.334 -9.347 1.00 90.69 76 LEU A CA 1
ATOM 621 C C . LEU A 1 76 ? -12.971 0.529 -8.299 1.00 90.69 76 LEU A C 1
ATOM 623 O O . LEU A 1 76 ? -12.045 1.248 -8.661 1.00 90.69 76 LEU A O 1
ATOM 627 N N . ILE A 1 77 ? -13.291 0.334 -7.015 1.00 90.50 77 ILE A N 1
ATOM 628 C CA . ILE A 1 77 ? -12.677 1.053 -5.886 1.00 90.50 77 ILE A CA 1
ATOM 629 C C . ILE A 1 77 ? -11.145 0.902 -5.826 1.00 90.50 77 ILE A C 1
ATOM 631 O O . ILE A 1 77 ? -10.431 1.866 -5.574 1.00 90.50 77 ILE A O 1
ATOM 635 N N . GLU A 1 78 ? -10.618 -0.282 -6.161 1.00 93.69 78 GLU A N 1
ATOM 636 C CA . GLU A 1 78 ? -9.169 -0.532 -6.229 1.00 93.69 78 GLU A CA 1
ATOM 637 C C . GLU A 1 78 ? -8.528 0.290 -7.351 1.00 93.69 78 GLU A C 1
ATOM 639 O O . GLU A 1 78 ? -7.485 0.913 -7.171 1.00 93.69 78 GLU A O 1
ATOM 644 N N . HIS A 1 79 ? -9.162 0.323 -8.526 1.00 91.56 79 HIS A N 1
ATOM 645 C CA . HIS A 1 79 ? -8.696 1.115 -9.662 1.00 91.56 79 HIS A CA 1
ATOM 646 C C . HIS A 1 79 ? -8.743 2.625 -9.362 1.00 91.56 79 HIS A C 1
ATOM 648 O O . HIS A 1 79 ? -7.883 3.363 -9.844 1.00 91.56 79 HIS A O 1
ATOM 654 N N . GLU A 1 80 ? -9.727 3.091 -8.595 1.00 94.19 80 GLU A N 1
ATOM 655 C CA . GLU A 1 80 ? -9.869 4.492 -8.181 1.00 94.19 80 GLU A CA 1
ATOM 656 C C . GLU A 1 80 ? -8.779 4.876 -7.171 1.00 94.19 80 GLU A C 1
ATOM 658 O O . GLU A 1 80 ? -7.963 5.751 -7.472 1.00 94.19 80 GLU A O 1
ATOM 663 N N . HIS A 1 81 ? -8.638 4.131 -6.068 1.00 93.12 81 HIS A N 1
ATOM 664 C CA . HIS A 1 81 ? -7.566 4.336 -5.087 1.00 93.12 81 HIS A CA 1
ATOM 665 C C . HIS A 1 81 ? -6.160 4.298 -5.709 1.00 93.12 81 HIS A C 1
ATOM 667 O O . HIS A 1 81 ? -5.298 5.099 -5.338 1.00 93.12 81 HIS A O 1
ATOM 673 N N . ILE A 1 82 ? -5.896 3.385 -6.653 1.00 94.50 82 ILE A N 1
ATOM 674 C CA . ILE A 1 82 ? -4.612 3.342 -7.370 1.00 94.50 82 ILE A CA 1
ATOM 675 C C . ILE A 1 82 ? -4.420 4.614 -8.201 1.00 94.50 82 ILE A C 1
ATOM 677 O O . ILE A 1 82 ? -3.339 5.200 -8.168 1.00 94.50 82 ILE A O 1
ATOM 681 N N . PHE A 1 83 ? -5.442 5.045 -8.945 1.00 93.06 83 PHE A N 1
ATOM 682 C CA . PHE A 1 83 ? -5.348 6.195 -9.845 1.00 93.06 83 PHE A CA 1
ATOM 683 C C . PHE A 1 83 ? -5.092 7.510 -9.093 1.00 93.06 83 PHE A C 1
ATOM 685 O O . PHE A 1 83 ? -4.281 8.313 -9.550 1.00 93.06 83 PHE A O 1
ATOM 692 N N . GLU A 1 84 ? -5.700 7.694 -7.920 1.00 95.00 84 GLU A N 1
ATOM 693 C CA . GLU A 1 84 ? -5.475 8.858 -7.051 1.00 95.00 84 GLU A CA 1
ATOM 694 C C . GLU A 1 84 ? -4.061 8.894 -6.448 1.00 95.00 84 GLU A C 1
ATOM 696 O O . GLU A 1 84 ? -3.420 9.945 -6.408 1.00 95.00 84 GLU A O 1
ATOM 701 N N . ARG A 1 85 ? -3.543 7.747 -5.987 1.00 94.06 85 ARG A N 1
ATOM 702 C CA . ARG A 1 85 ? -2.254 7.650 -5.267 1.00 94.06 85 ARG A CA 1
ATOM 703 C C . ARG A 1 85 ? -1.036 7.616 -6.194 1.00 94.06 85 ARG A C 1
ATOM 705 O O . ARG A 1 85 ? 0.066 8.017 -5.802 1.00 94.06 85 ARG A O 1
ATOM 712 N N . LEU A 1 86 ? -1.216 7.129 -7.421 1.00 92.38 86 LEU A N 1
ATOM 713 C CA . LEU A 1 86 ? -0.167 6.966 -8.427 1.00 92.38 86 LEU A CA 1
ATOM 714 C C . LEU A 1 86 ? 0.581 8.267 -8.795 1.00 92.38 86 LEU A C 1
ATOM 716 O O . LEU A 1 86 ? 1.811 8.216 -8.775 1.00 92.38 86 LEU A O 1
ATOM 720 N N . PRO A 1 87 ? -0.052 9.424 -9.093 1.00 94.38 87 PRO A N 1
ATOM 721 C CA . PRO A 1 87 ? 0.680 10.633 -9.490 1.00 94.38 87 PRO A CA 1
ATOM 722 C C . PRO A 1 87 ? 1.617 11.151 -8.391 1.00 94.38 87 PRO A C 1
ATOM 724 O O . PRO A 1 87 ? 2.789 11.406 -8.663 1.00 94.38 87 PRO A O 1
ATOM 727 N N . PHE A 1 88 ? 1.152 11.226 -7.140 1.00 93.06 88 PHE A N 1
ATOM 728 C CA . PHE A 1 88 ? 1.986 11.625 -5.997 1.00 93.06 88 PHE A CA 1
ATOM 729 C C . PHE A 1 88 ? 3.149 10.649 -5.769 1.00 93.06 88 PHE A C 1
ATOM 731 O O . PHE A 1 88 ? 4.271 11.062 -5.478 1.00 93.06 88 PHE A O 1
ATOM 738 N N . THR A 1 89 ? 2.900 9.349 -5.958 1.00 92.19 89 THR A N 1
ATOM 739 C CA . THR A 1 89 ? 3.933 8.312 -5.837 1.00 92.19 89 THR A CA 1
ATOM 740 C C . THR A 1 89 ? 4.985 8.437 -6.940 1.00 92.19 89 THR A C 1
ATOM 742 O O . THR A 1 89 ? 6.172 8.390 -6.636 1.00 92.19 89 THR A O 1
ATOM 745 N N . ILE A 1 90 ? 4.581 8.683 -8.194 1.00 93.50 90 ILE A N 1
ATOM 746 C CA . ILE A 1 90 ? 5.508 8.940 -9.309 1.00 93.50 90 ILE A CA 1
ATOM 747 C C . ILE A 1 90 ? 6.360 10.183 -9.041 1.00 93.50 90 ILE A C 1
ATOM 749 O O . ILE A 1 90 ? 7.574 10.119 -9.212 1.00 93.50 90 ILE A O 1
ATOM 753 N N . ILE A 1 91 ? 5.761 11.291 -8.590 1.00 91.56 91 ILE A N 1
ATOM 754 C CA . ILE A 1 91 ? 6.498 12.531 -8.288 1.00 91.56 91 ILE A CA 1
ATOM 755 C C . ILE A 1 91 ? 7.556 12.282 -7.205 1.00 91.56 91 ILE A C 1
ATOM 757 O O . ILE A 1 91 ? 8.713 12.659 -7.390 1.00 91.56 91 ILE A O 1
ATOM 761 N N . ASN A 1 92 ? 7.200 11.580 -6.124 1.00 87.31 92 ASN A N 1
ATOM 762 C CA . ASN A 1 92 ? 8.154 11.201 -5.081 1.00 87.31 92 ASN A CA 1
ATOM 763 C C . ASN A 1 92 ? 9.270 10.292 -5.625 1.00 87.31 92 ASN A C 1
ATOM 765 O O . ASN A 1 92 ? 10.444 10.598 -5.440 1.00 87.31 92 ASN A O 1
ATOM 769 N N . THR A 1 93 ? 8.943 9.222 -6.357 1.00 88.62 93 THR A N 1
ATOM 770 C CA . THR A 1 93 ? 9.946 8.318 -6.949 1.00 88.62 93 THR A CA 1
ATOM 771 C C . THR A 1 93 ? 10.888 9.041 -7.920 1.00 88.62 93 THR A C 1
ATOM 773 O O . THR A 1 93 ? 12.095 8.799 -7.891 1.00 88.62 93 THR A O 1
ATOM 776 N N . LEU A 1 94 ? 10.379 9.965 -8.743 1.00 88.56 94 LEU A N 1
ATOM 777 C CA . LEU A 1 94 ? 11.200 10.786 -9.638 1.00 88.56 94 LEU A CA 1
ATOM 778 C C . LEU A 1 94 ? 12.095 11.765 -8.866 1.00 88.56 94 LEU A C 1
ATOM 780 O O . LEU A 1 94 ? 13.251 11.944 -9.244 1.00 88.56 94 LEU A O 1
ATOM 784 N N . PHE A 1 95 ? 11.610 12.351 -7.769 1.00 86.50 95 PHE A N 1
ATOM 785 C CA . PHE A 1 95 ? 12.409 13.214 -6.895 1.00 86.50 95 PHE A CA 1
ATOM 786 C C . PHE A 1 95 ? 13.589 12.451 -6.271 1.00 86.50 95 PHE A C 1
ATOM 788 O O . PHE A 1 95 ? 14.734 12.887 -6.409 1.00 86.50 95 PHE A O 1
ATOM 795 N N . MET A 1 96 ? 13.344 11.259 -5.706 1.00 80.88 96 MET A N 1
ATOM 796 C CA . MET A 1 96 ? 14.412 10.389 -5.186 1.00 80.88 96 MET A CA 1
ATOM 797 C C . MET A 1 96 ? 15.388 9.952 -6.297 1.00 80.88 96 MET A C 1
ATOM 799 O O . MET A 1 96 ? 16.598 9.892 -6.079 1.00 80.88 96 MET A O 1
ATOM 803 N N . SER A 1 97 ? 14.884 9.688 -7.511 1.00 84.19 97 SER A N 1
ATOM 804 C CA . SER A 1 97 ? 15.715 9.308 -8.663 1.00 84.19 97 SER A CA 1
ATOM 805 C C . SER A 1 97 ? 16.561 10.455 -9.222 1.00 84.19 97 SER A C 1
ATOM 807 O O . SER A 1 97 ? 17.641 10.204 -9.757 1.00 84.19 97 SER A O 1
ATOM 809 N N . SER A 1 98 ? 16.098 11.701 -9.105 1.00 85.19 98 SER A N 1
ATOM 810 C CA . SER A 1 98 ? 16.800 12.884 -9.613 1.00 85.19 98 SER A CA 1
ATOM 811 C C . SER A 1 98 ? 18.094 13.163 -8.838 1.00 85.19 98 SER A C 1
ATOM 813 O O . SER A 1 98 ? 19.113 13.505 -9.436 1.00 85.19 98 SER A O 1
ATOM 815 N N . MET A 1 99 ? 18.110 12.919 -7.520 1.00 82.38 99 MET A N 1
ATOM 816 C CA . MET A 1 99 ? 19.270 13.218 -6.664 1.00 82.38 99 MET A CA 1
ATOM 817 C C . MET A 1 99 ? 20.534 12.395 -7.005 1.00 82.38 99 MET A C 1
ATOM 819 O O . MET A 1 99 ? 21.646 12.812 -6.689 1.00 82.38 99 MET A O 1
ATOM 823 N N . PHE A 1 100 ? 20.389 11.242 -7.667 1.00 80.12 100 PHE A N 1
ATOM 824 C CA . PHE A 1 100 ? 21.492 10.327 -8.010 1.00 80.12 100 PHE A CA 1
ATOM 825 C C . PHE A 1 100 ? 21.736 10.186 -9.529 1.00 80.12 100 PHE A C 1
ATOM 827 O O . PHE A 1 100 ? 22.486 9.304 -9.964 1.00 80.12 100 PHE A O 1
ATOM 834 N N . HIS A 1 101 ? 21.109 11.049 -10.337 1.00 76.00 101 HIS A N 1
ATOM 835 C CA . HIS A 1 101 ? 21.031 10.932 -11.797 1.00 76.00 101 HIS A CA 1
ATOM 836 C C . HIS A 1 101 ? 22.397 10.754 -12.488 1.00 76.00 101 HIS A C 1
ATOM 838 O O . HIS A 1 101 ? 22.553 9.858 -13.312 1.00 76.00 101 HIS A O 1
ATOM 844 N N . GLU A 1 102 ? 23.406 11.555 -12.126 1.00 73.94 102 GLU A N 1
ATOM 845 C CA . GLU A 1 102 ? 24.700 11.630 -12.834 1.00 73.94 102 GLU A CA 1
ATOM 846 C C . GLU A 1 102 ? 25.516 10.327 -12.871 1.00 73.94 102 GLU A C 1
ATOM 848 O O . GLU A 1 102 ? 26.369 10.170 -13.742 1.00 73.94 102 GLU A O 1
ATOM 853 N N . ARG A 1 103 ? 25.305 9.411 -11.916 1.00 78.69 103 ARG A N 1
ATOM 854 C CA . ARG A 1 103 ? 26.122 8.189 -11.772 1.00 78.69 103 ARG A CA 1
ATOM 855 C C . ARG A 1 103 ? 25.329 6.890 -11.723 1.00 78.69 103 ARG A C 1
ATOM 857 O O . ARG A 1 103 ? 25.872 5.854 -12.091 1.00 78.69 103 ARG A O 1
ATOM 864 N N . TYR A 1 104 ? 24.066 6.927 -11.295 1.00 84.56 104 TYR A N 1
ATOM 865 C CA . TYR A 1 104 ? 23.298 5.710 -11.010 1.00 84.56 104 TYR A CA 1
ATOM 866 C C . TYR A 1 104 ? 21.938 5.629 -11.717 1.00 84.56 104 TYR A C 1
ATOM 868 O O . TYR A 1 104 ? 21.156 4.741 -11.387 1.00 84.56 104 TYR A O 1
ATOM 876 N N . PHE A 1 105 ? 21.668 6.493 -12.707 1.00 86.06 105 PHE A N 1
ATOM 877 C CA . PHE A 1 105 ? 20.384 6.619 -13.420 1.00 86.06 105 PHE A CA 1
ATOM 878 C C . PHE A 1 105 ? 19.609 5.302 -13.619 1.00 86.06 105 PHE A C 1
ATOM 880 O O . PHE A 1 105 ? 18.518 5.149 -13.074 1.00 86.06 105 PHE A O 1
ATOM 887 N N . PHE A 1 106 ? 20.179 4.325 -14.336 1.00 86.94 106 PHE A N 1
ATOM 888 C CA . PHE A 1 106 ? 19.505 3.051 -14.624 1.00 86.94 106 PHE A CA 1
ATOM 889 C C . PHE A 1 106 ? 19.219 2.213 -13.368 1.00 86.94 106 PHE A C 1
ATOM 891 O O . PHE A 1 106 ? 18.157 1.598 -13.270 1.00 86.94 106 PHE A O 1
ATOM 898 N N . THR A 1 107 ? 20.128 2.217 -12.390 1.00 88.38 107 THR A N 1
ATOM 899 C CA . THR A 1 107 ? 19.960 1.515 -11.110 1.00 88.38 107 THR A CA 1
ATOM 900 C C . THR A 1 107 ? 18.817 2.123 -10.300 1.00 88.38 107 THR A C 1
ATOM 902 O O . THR A 1 107 ? 17.968 1.389 -9.796 1.00 88.38 107 THR A O 1
ATOM 905 N N . VAL A 1 108 ? 18.747 3.457 -10.203 1.00 89.75 108 VAL A N 1
ATOM 906 C CA . VAL A 1 108 ? 17.678 4.121 -9.435 1.00 89.75 108 VAL A CA 1
ATOM 907 C C . VAL A 1 108 ? 16.336 4.043 -10.159 1.00 89.75 108 VAL A C 1
ATOM 909 O O . VAL A 1 108 ? 15.320 3.801 -9.515 1.00 89.75 108 VAL A O 1
ATOM 912 N N . ALA A 1 109 ? 16.324 4.125 -11.493 1.00 89.50 109 ALA A N 1
ATOM 913 C CA . ALA A 1 109 ? 15.124 3.887 -12.291 1.00 89.50 109 ALA A CA 1
ATOM 914 C C . ALA A 1 109 ? 14.571 2.465 -12.077 1.00 89.50 109 ALA A C 1
ATOM 916 O O . ALA A 1 109 ? 13.374 2.306 -11.842 1.00 89.50 109 ALA A O 1
ATOM 917 N N . PHE A 1 110 ? 15.429 1.436 -12.083 1.00 91.88 110 PHE A N 1
ATOM 918 C CA . PHE A 1 110 ? 15.028 0.053 -11.799 1.00 91.88 110 PHE A CA 1
ATOM 919 C C . PHE A 1 110 ? 14.388 -0.092 -10.409 1.00 91.88 110 PHE A C 1
ATOM 921 O O . PHE A 1 110 ? 13.276 -0.611 -10.295 1.00 91.88 110 PHE A O 1
ATOM 928 N N . PHE A 1 111 ? 15.051 0.398 -9.356 1.00 92.75 111 PHE A N 1
ATOM 929 C CA . PHE A 1 111 ? 14.516 0.304 -7.996 1.00 92.75 111 PHE A CA 1
ATOM 930 C C . PHE A 1 111 ? 13.262 1.164 -7.777 1.00 92.75 111 PHE A C 1
ATOM 932 O O . PHE A 1 111 ? 12.343 0.731 -7.083 1.00 92.75 111 PHE A O 1
ATOM 939 N N . GLY A 1 112 ? 13.178 2.342 -8.400 1.00 92.50 112 GLY A N 1
ATOM 940 C CA . GLY A 1 112 ? 12.003 3.211 -8.348 1.00 92.50 112 GLY A CA 1
ATOM 941 C C . GLY A 1 112 ? 10.769 2.586 -9.004 1.00 92.50 112 GLY A C 1
ATOM 942 O O . GLY A 1 112 ? 9.668 2.667 -8.460 1.00 92.50 112 GLY A O 1
ATOM 943 N N . LEU A 1 113 ? 10.946 1.893 -10.132 1.00 93.06 113 LEU A N 1
ATOM 944 C CA . LEU A 1 113 ? 9.872 1.135 -10.780 1.00 93.06 113 LEU A CA 1
ATOM 945 C C . LEU A 1 113 ? 9.453 -0.078 -9.943 1.00 93.06 113 LEU A C 1
ATOM 947 O O . LEU A 1 113 ? 8.260 -0.313 -9.770 1.00 93.06 113 LEU A O 1
ATOM 951 N N . LEU A 1 114 ? 10.416 -0.805 -9.365 1.00 95.06 114 LEU A N 1
ATOM 952 C CA . LEU A 1 114 ? 10.145 -1.916 -8.450 1.00 95.06 114 LEU A CA 1
ATOM 953 C C . LEU A 1 114 ? 9.343 -1.458 -7.215 1.00 95.06 114 LEU A C 1
ATOM 955 O O . LEU A 1 114 ? 8.360 -2.105 -6.859 1.00 95.06 114 LEU A O 1
ATOM 959 N N . LEU A 1 115 ? 9.697 -0.310 -6.622 1.00 94.69 115 LEU A N 1
ATOM 960 C CA . LEU A 1 115 ? 8.912 0.335 -5.562 1.00 94.69 115 LEU A CA 1
ATOM 961 C C . LEU A 1 115 ? 7.490 0.670 -6.008 1.00 94.69 115 LEU A C 1
ATOM 963 O O . LEU A 1 115 ? 6.552 0.410 -5.262 1.00 94.69 115 LEU A O 1
ATOM 967 N N . LEU A 1 116 ? 7.315 1.254 -7.196 1.00 94.94 116 LEU A N 1
ATOM 968 C CA . LEU A 1 116 ? 5.996 1.634 -7.705 1.00 94.94 116 LEU A CA 1
ATOM 969 C C . LEU A 1 116 ? 5.097 0.403 -7.883 1.00 94.94 116 LEU A C 1
ATOM 971 O O . LEU A 1 116 ? 3.957 0.405 -7.421 1.00 94.94 116 LEU A O 1
ATOM 975 N N . TYR A 1 117 ? 5.618 -0.667 -8.488 1.00 95.94 117 TYR A N 1
ATOM 976 C CA . TYR A 1 117 ? 4.885 -1.922 -8.663 1.00 95.94 117 TYR A CA 1
ATOM 977 C C . TYR A 1 117 ? 4.477 -2.557 -7.326 1.00 95.94 117 TYR A C 1
ATOM 979 O O . TYR A 1 117 ? 3.334 -2.997 -7.183 1.00 95.94 117 TYR A O 1
ATOM 987 N N . LEU A 1 118 ? 5.381 -2.573 -6.340 1.00 96.12 118 LEU A N 1
ATOM 988 C CA . LEU A 1 118 ? 5.105 -3.124 -5.011 1.00 96.12 118 LEU A CA 1
ATOM 989 C C . LEU A 1 118 ? 4.156 -2.231 -4.198 1.00 96.12 118 LEU A C 1
ATOM 991 O O . LEU A 1 118 ? 3.267 -2.765 -3.539 1.00 96.12 118 LEU A O 1
ATOM 995 N N . LYS A 1 119 ? 4.250 -0.895 -4.297 1.00 96.06 119 LYS A N 1
ATOM 996 C CA . LYS A 1 119 ? 3.282 0.042 -3.690 1.00 96.06 119 LYS A CA 1
ATOM 997 C C . LYS A 1 119 ? 1.863 -0.207 -4.210 1.00 96.06 119 LYS A C 1
ATOM 999 O O . LYS A 1 119 ? 0.941 -0.302 -3.405 1.00 96.06 119 LYS A O 1
ATOM 1004 N N . VAL A 1 120 ? 1.689 -0.427 -5.517 1.00 96.00 120 VAL A N 1
ATOM 1005 C CA . VAL A 1 120 ? 0.372 -0.772 -6.086 1.00 96.00 120 VAL A CA 1
ATOM 1006 C C . VAL A 1 120 ? -0.131 -2.137 -5.591 1.00 96.00 120 VAL A C 1
ATOM 1008 O O . VAL A 1 120 ? -1.301 -2.245 -5.228 1.00 96.00 120 VAL A O 1
ATOM 1011 N N . PHE A 1 121 ? 0.723 -3.165 -5.500 1.00 96.00 121 PHE A N 1
ATOM 1012 C CA . PHE A 1 121 ? 0.323 -4.460 -4.923 1.00 96.00 121 PHE A CA 1
ATOM 1013 C C . PHE A 1 121 ? -0.101 -4.355 -3.450 1.00 96.00 121 PHE A C 1
ATOM 1015 O O . PHE A 1 121 ? -1.074 -4.997 -3.058 1.00 96.00 121 PHE A O 1
ATOM 1022 N N . HIS A 1 122 ? 0.563 -3.515 -2.651 1.00 95.31 122 HIS A N 1
ATOM 1023 C CA . HIS A 1 122 ? 0.181 -3.268 -1.258 1.00 95.31 122 HIS A CA 1
ATOM 1024 C C . HIS A 1 122 ? -1.159 -2.530 -1.128 1.00 95.31 122 HIS A C 1
ATOM 1026 O O . HIS A 1 122 ? -1.947 -2.863 -0.243 1.00 95.31 122 HIS A O 1
ATOM 1032 N N . TRP A 1 123 ? -1.464 -1.577 -2.018 1.00 95.31 123 TRP A N 1
ATOM 1033 C CA . TRP A 1 123 ? -2.779 -0.920 -2.041 1.00 95.31 123 TRP A CA 1
ATOM 1034 C C . TRP A 1 123 ? -3.897 -1.911 -2.398 1.00 95.31 123 TRP A C 1
ATOM 1036 O O . TRP A 1 123 ? -4.891 -1.981 -1.679 1.00 95.31 123 TRP A O 1
ATOM 1046 N N . ILE A 1 124 ? -3.702 -2.749 -3.427 1.00 94.94 124 ILE A N 1
ATOM 1047 C CA . ILE A 1 124 ? -4.670 -3.801 -3.790 1.00 94.94 124 ILE A CA 1
ATOM 1048 C C . ILE A 1 124 ? -4.850 -4.795 -2.636 1.00 94.94 124 ILE A C 1
ATOM 1050 O O . ILE A 1 124 ? -5.978 -5.172 -2.326 1.00 94.94 124 ILE A O 1
ATOM 1054 N N . LEU A 1 125 ? -3.764 -5.217 -1.974 1.00 93.50 125 LEU A N 1
ATOM 1055 C CA . LEU A 1 125 ? -3.858 -6.137 -0.839 1.00 93.50 125 LEU A CA 1
ATOM 1056 C C . LEU A 1 125 ? -4.642 -5.514 0.326 1.00 93.50 125 LEU A C 1
ATOM 1058 O O . LEU A 1 125 ? -5.485 -6.198 0.901 1.00 93.50 125 LEU A O 1
ATOM 1062 N N . LYS A 1 126 ? -4.436 -4.227 0.637 1.00 92.81 126 LYS A N 1
ATOM 1063 C CA . LYS A 1 126 ? -5.227 -3.528 1.660 1.00 92.81 126 LYS A CA 1
ATOM 1064 C C . LYS A 1 126 ? -6.721 -3.525 1.325 1.00 92.81 126 LYS A C 1
ATOM 1066 O O . LYS A 1 126 ? -7.527 -3.937 2.154 1.00 92.81 126 LYS A O 1
ATOM 1071 N N . ASP A 1 127 ? -7.088 -3.123 0.113 1.00 93.19 127 ASP A N 1
ATOM 1072 C CA . ASP A 1 127 ? -8.496 -3.059 -0.293 1.00 93.19 127 ASP A CA 1
ATOM 1073 C C . ASP A 1 127 ? -9.145 -4.458 -0.355 1.00 93.19 127 ASP A C 1
ATOM 1075 O O . ASP A 1 127 ? -10.358 -4.600 -0.173 1.00 93.19 127 ASP A O 1
ATOM 1079 N N . ARG A 1 128 ? -8.348 -5.514 -0.586 1.00 90.94 128 ARG A N 1
ATOM 1080 C CA . ARG A 1 128 ? -8.779 -6.921 -0.504 1.00 90.94 128 ARG A CA 1
ATOM 1081 C C . ARG A 1 128 ? -8.928 -7.422 0.935 1.00 90.94 128 ARG A C 1
ATOM 1083 O O . ARG A 1 128 ? -9.794 -8.266 1.144 1.00 90.94 128 ARG A O 1
ATOM 1090 N N . LEU A 1 129 ? -8.155 -6.917 1.904 1.00 87.62 129 LEU A N 1
ATOM 1091 C CA . LEU A 1 129 ? -8.361 -7.220 3.329 1.00 87.62 129 LEU A CA 1
ATOM 1092 C C . LEU A 1 129 ? -9.714 -6.681 3.801 1.00 87.62 129 LEU A C 1
ATOM 1094 O O . LEU A 1 129 ? -10.483 -7.430 4.390 1.00 87.62 129 LEU A O 1
ATOM 1098 N N . GLU A 1 130 ? -10.028 -5.425 3.475 1.00 87.00 130 GLU A N 1
ATOM 1099 C CA . GLU A 1 130 ? -11.309 -4.790 3.820 1.00 87.00 130 GLU A CA 1
ATOM 1100 C C . GLU A 1 130 ? -12.501 -5.575 3.243 1.00 87.00 130 GLU A C 1
ATOM 1102 O O . GLU A 1 130 ? -13.465 -5.885 3.937 1.00 87.00 130 GLU A O 1
ATOM 1107 N N . ALA A 1 131 ? -12.395 -5.992 1.977 1.00 85.06 131 ALA A N 1
ATOM 1108 C CA . ALA A 1 131 ? -13.412 -6.806 1.313 1.00 85.06 131 ALA A CA 1
ATOM 1109 C C . ALA A 1 131 ? -13.598 -8.187 1.955 1.00 85.06 131 ALA A C 1
ATOM 1111 O O . ALA A 1 131 ? -14.718 -8.681 2.066 1.00 85.06 131 ALA A O 1
ATOM 1112 N N . LEU A 1 132 ? -12.490 -8.816 2.359 1.00 82.50 132 LEU A N 1
ATOM 1113 C CA . LEU A 1 132 ? -12.496 -10.113 3.022 1.00 82.50 132 LEU A CA 1
ATOM 1114 C C . LEU A 1 132 ? -13.138 -9.984 4.411 1.00 82.50 132 LEU A C 1
ATOM 1116 O O . LEU A 1 132 ? -14.024 -10.772 4.732 1.00 82.50 132 LEU A O 1
ATOM 1120 N N . LEU A 1 133 ? -12.766 -8.954 5.177 1.00 79.31 133 LEU A N 1
ATOM 1121 C CA . LEU A 1 133 ? -13.353 -8.611 6.475 1.00 79.31 133 LEU A CA 1
ATOM 1122 C C . LEU A 1 133 ? -14.867 -8.397 6.373 1.00 79.31 133 LEU A C 1
ATOM 1124 O O . LEU A 1 133 ? -15.606 -8.980 7.162 1.00 79.31 133 LEU A O 1
ATOM 1128 N N . GLN A 1 134 ? -15.333 -7.646 5.370 1.00 81.25 134 GLN A N 1
ATOM 1129 C CA . GLN A 1 134 ? -16.764 -7.458 5.124 1.00 81.25 134 GLN A CA 1
ATOM 1130 C C . GLN A 1 134 ? -17.472 -8.788 4.800 1.00 81.25 134 GLN A C 1
ATOM 1132 O O . GLN A 1 134 ? -18.562 -9.030 5.301 1.00 81.25 134 GLN A O 1
ATOM 1137 N N . SER A 1 135 ? -16.842 -9.678 4.022 1.00 78.25 135 SER A N 1
ATOM 1138 C CA . SER A 1 135 ? -17.438 -10.970 3.635 1.00 78.25 135 SER A CA 1
ATOM 1139 C C . SER A 1 135 ? -17.451 -12.051 4.729 1.00 78.25 135 SER A C 1
ATOM 1141 O O . SER A 1 135 ? -18.254 -12.980 4.643 1.00 78.25 135 SER A O 1
ATOM 1143 N N . ILE A 1 136 ? -16.590 -11.954 5.754 1.00 71.81 136 ILE A N 1
ATOM 1144 C CA . ILE A 1 136 ? -16.523 -12.938 6.857 1.00 71.81 136 ILE A CA 1
ATOM 1145 C C . ILE A 1 136 ? -17.855 -13.029 7.610 1.00 71.81 136 ILE A C 1
ATOM 1147 O O . ILE A 1 136 ? -18.233 -14.118 8.036 1.00 71.81 136 ILE A O 1
ATOM 1151 N N . ASN A 1 137 ? -18.551 -11.899 7.754 1.00 63.91 137 ASN A N 1
ATOM 1152 C CA . ASN A 1 137 ? -19.799 -11.790 8.505 1.00 63.91 137 ASN A CA 1
ATOM 1153 C C . ASN A 1 137 ? -20.916 -12.694 7.951 1.00 63.91 137 ASN A C 1
ATOM 1155 O O . ASN A 1 137 ? -21.732 -13.199 8.716 1.00 63.91 137 ASN A O 1
ATOM 1159 N N . ASP A 1 138 ? -20.928 -12.919 6.635 1.00 62.50 138 ASP A N 1
ATOM 1160 C CA . ASP A 1 138 ? -22.080 -13.508 5.950 1.00 62.50 138 ASP A CA 1
ATOM 1161 C C . ASP A 1 138 ? -21.896 -15.010 5.672 1.00 62.50 138 ASP A C 1
ATOM 1163 O O . ASP A 1 138 ? -22.871 -15.758 5.639 1.00 62.50 138 ASP A O 1
ATOM 1167 N N . SER A 1 139 ? -20.654 -15.482 5.468 1.00 55.44 139 SER A N 1
ATOM 1168 C CA . SER A 1 139 ? -20.318 -16.920 5.457 1.00 55.44 139 SER A CA 1
ATOM 1169 C C . SER A 1 139 ? -18.807 -17.203 5.405 1.00 55.44 139 SER A C 1
ATOM 1171 O O . SER A 1 139 ? -18.109 -16.696 4.532 1.00 55.44 139 SER A O 1
ATOM 1173 N N . THR A 1 140 ? -18.293 -18.087 6.277 1.00 55.19 140 THR A N 1
ATOM 1174 C CA . THR A 1 140 ? -17.277 -19.147 5.999 1.00 55.19 140 THR A CA 1
ATOM 1175 C C . THR A 1 140 ? -16.750 -19.790 7.292 1.00 55.19 140 THR A C 1
ATOM 1177 O O . THR A 1 140 ? -16.829 -19.217 8.367 1.00 55.19 140 THR A O 1
ATOM 1180 N N . THR A 1 141 ? -16.165 -20.991 7.205 1.00 61.19 141 THR A N 1
ATOM 1181 C CA . THR A 1 141 ? -15.453 -21.654 8.317 1.00 61.19 141 THR A CA 1
ATOM 1182 C C . THR A 1 141 ? -13.973 -21.251 8.399 1.00 61.19 141 THR A C 1
ATOM 1184 O O . THR A 1 141 ? -13.298 -21.149 7.371 1.00 61.19 141 THR A O 1
ATOM 1187 N N . MET A 1 142 ? -13.438 -21.140 9.629 1.00 58.47 142 MET A N 1
ATOM 1188 C CA . MET A 1 142 ? -12.043 -20.778 9.979 1.00 58.47 142 MET A CA 1
ATOM 1189 C C . MET A 1 142 ? -10.974 -21.242 8.970 1.00 58.47 142 MET A C 1
ATOM 1191 O O . MET A 1 142 ? -10.117 -20.473 8.535 1.00 58.47 142 MET A O 1
ATOM 1195 N N . LYS A 1 143 ? -11.013 -22.530 8.605 1.00 59.72 143 LYS A N 1
ATOM 1196 C CA . LYS A 1 143 ? -9.972 -23.220 7.828 1.00 59.72 143 LYS A CA 1
ATOM 1197 C C . LYS A 1 143 ? -9.839 -22.688 6.394 1.00 59.72 143 LYS A C 1
ATOM 1199 O O . LYS A 1 143 ? -8.736 -22.674 5.852 1.00 59.72 143 LYS A O 1
ATOM 1204 N N . THR A 1 144 ? -10.938 -22.206 5.813 1.00 63.41 144 THR A N 1
ATOM 1205 C CA . THR A 1 144 ? -10.990 -21.631 4.458 1.00 63.41 144 THR A CA 1
ATOM 1206 C C . THR A 1 144 ? -10.360 -20.237 4.407 1.00 63.41 144 THR A C 1
ATOM 1208 O O . THR A 1 144 ? -9.758 -19.874 3.399 1.00 63.41 144 THR A O 1
ATOM 1211 N N . LEU A 1 145 ? -10.429 -19.478 5.507 1.00 63.88 145 LEU A N 1
ATOM 1212 C CA . LEU A 1 145 ? -9.829 -18.144 5.618 1.00 63.88 145 LEU A CA 1
ATOM 1213 C C . LEU A 1 145 ? -8.300 -18.221 5.747 1.00 63.88 145 LEU A C 1
ATOM 1215 O O . LEU A 1 145 ? -7.590 -17.511 5.034 1.00 63.88 145 LEU A O 1
ATOM 1219 N N . ILE A 1 146 ? -7.782 -19.140 6.577 1.00 63.38 146 ILE A N 1
ATOM 1220 C CA . ILE A 1 146 ? -6.330 -19.383 6.702 1.00 63.38 146 ILE A CA 1
ATOM 1221 C C . ILE A 1 146 ? -5.744 -19.765 5.339 1.00 63.38 146 ILE A C 1
ATOM 1223 O O . ILE A 1 146 ? -4.756 -19.177 4.905 1.00 63.38 146 ILE A O 1
ATOM 1227 N N . LEU A 1 147 ? -6.384 -20.713 4.646 1.00 63.16 147 LEU A N 1
ATOM 1228 C CA . LEU A 1 147 ? -5.941 -21.237 3.351 1.00 63.16 147 LEU A CA 1
ATOM 1229 C C . LEU A 1 147 ? -6.387 -20.371 2.152 1.00 63.16 147 LEU A C 1
ATOM 1231 O O . LEU A 1 147 ? -6.349 -20.821 1.006 1.00 63.16 147 LEU A O 1
ATOM 1235 N N . SER A 1 148 ? -6.837 -19.138 2.398 1.00 72.38 148 SER A N 1
ATOM 1236 C CA . SER A 1 148 ? -7.333 -18.242 1.355 1.00 72.38 148 SER A CA 1
ATOM 1237 C C . SER A 1 148 ? -6.214 -17.703 0.453 1.00 72.38 148 SER A C 1
ATOM 1239 O O . SER A 1 148 ? -5.046 -17.587 0.837 1.00 72.38 148 SER A O 1
ATOM 1241 N N . ARG A 1 149 ? -6.594 -17.275 -0.760 1.00 81.62 149 ARG A N 1
ATOM 1242 C CA . ARG A 1 149 ? -5.696 -16.561 -1.690 1.00 81.62 149 ARG A CA 1
ATOM 1243 C C . ARG A 1 149 ? -5.098 -15.286 -1.078 1.00 81.62 149 ARG A C 1
ATOM 1245 O O . ARG A 1 149 ? -4.000 -14.894 -1.460 1.00 81.62 149 ARG A O 1
ATOM 1252 N N . PHE A 1 150 ? -5.797 -14.658 -0.130 1.00 84.25 150 PHE A N 1
ATOM 1253 C CA . PHE A 1 150 ? -5.313 -13.472 0.571 1.00 84.25 150 PHE A CA 1
ATOM 1254 C C . PHE A 1 150 ? -4.072 -13.786 1.420 1.00 84.25 150 PHE A C 1
ATOM 1256 O O . PHE A 1 150 ? -3.042 -13.137 1.244 1.00 84.25 150 PHE A O 1
ATOM 1263 N N . SER A 1 151 ? -4.131 -14.829 2.257 1.00 86.06 151 SER A N 1
ATOM 1264 C CA . SER A 1 151 ? -3.002 -15.272 3.088 1.00 86.06 151 SER A CA 1
ATOM 1265 C C . SER A 1 151 ? -1.767 -15.602 2.248 1.00 86.06 151 SER A C 1
ATOM 1267 O O . SER A 1 151 ? -0.654 -15.206 2.591 1.00 86.06 151 SER A O 1
ATOM 1269 N N . PHE A 1 152 ? -1.963 -16.281 1.110 1.00 89.75 152 PHE A N 1
ATOM 1270 C CA . PHE A 1 152 ? -0.886 -16.581 0.165 1.00 89.75 152 PHE A CA 1
ATOM 1271 C C . PHE A 1 152 ? -0.245 -15.307 -0.407 1.00 89.75 152 PHE A C 1
ATOM 1273 O O . PHE A 1 152 ? 0.977 -15.175 -0.375 1.00 89.75 152 PHE A O 1
ATOM 1280 N N . ASN A 1 153 ? -1.051 -14.349 -0.879 1.00 92.44 153 ASN A N 1
ATOM 1281 C CA . ASN A 1 153 ? -0.546 -13.090 -1.434 1.00 92.44 153 ASN A CA 1
ATOM 1282 C C . ASN A 1 153 ? 0.188 -12.237 -0.384 1.00 92.44 153 ASN A C 1
ATOM 1284 O O . ASN A 1 153 ? 1.219 -11.645 -0.700 1.00 92.44 153 ASN A O 1
ATOM 1288 N N . LEU A 1 154 ? -0.298 -12.209 0.862 1.00 92.69 154 LEU A N 1
ATOM 1289 C CA . LEU A 1 154 ? 0.349 -11.507 1.973 1.00 92.69 154 LEU A CA 1
ATOM 1290 C C . LEU A 1 154 ? 1.734 -12.102 2.275 1.00 92.69 154 LEU A C 1
ATOM 1292 O O . LEU A 1 154 ? 2.720 -11.368 2.327 1.00 92.69 154 LEU A O 1
ATOM 1296 N N . VAL A 1 155 ? 1.834 -13.430 2.411 1.00 93.44 155 VAL A N 1
ATOM 1297 C CA . VAL A 1 155 ? 3.119 -14.112 2.653 1.00 93.44 155 VAL A CA 1
ATOM 1298 C C . VAL A 1 155 ? 4.068 -13.958 1.459 1.00 93.44 155 VAL A C 1
ATOM 1300 O O . VAL A 1 155 ? 5.265 -13.752 1.654 1.00 93.44 155 VAL A O 1
ATOM 1303 N N . LEU A 1 156 ? 3.553 -13.996 0.226 1.00 94.81 156 LEU A N 1
ATOM 1304 C CA . LEU A 1 156 ? 4.346 -13.793 -0.988 1.00 94.81 156 LEU A CA 1
ATOM 1305 C C . LEU A 1 156 ? 4.986 -12.399 -1.020 1.00 94.81 156 LEU A C 1
ATOM 1307 O O . LEU A 1 156 ? 6.192 -12.305 -1.252 1.00 94.81 156 LEU A O 1
ATOM 1311 N N . LEU A 1 157 ? 4.225 -11.332 -0.747 1.00 95.81 157 LEU A N 1
ATOM 1312 C CA . LEU A 1 157 ? 4.784 -9.976 -0.673 1.00 95.81 157 LEU A CA 1
ATOM 1313 C C . LEU A 1 157 ? 5.785 -9.838 0.483 1.00 95.81 157 LEU A C 1
ATOM 1315 O O . LEU A 1 157 ? 6.857 -9.276 0.279 1.00 95.81 157 LEU A O 1
ATOM 1319 N N . ALA A 1 158 ? 5.515 -10.435 1.650 1.00 96.12 158 ALA A N 1
ATOM 1320 C CA . ALA A 1 158 ? 6.424 -10.373 2.798 1.00 96.12 158 ALA A CA 1
ATOM 1321 C C . ALA A 1 158 ? 7.781 -11.027 2.499 1.00 96.12 158 ALA A C 1
ATOM 1323 O O . ALA A 1 158 ? 8.831 -10.488 2.852 1.00 96.12 158 ALA A O 1
ATOM 1324 N N . VAL A 1 159 ? 7.773 -12.168 1.801 1.00 97.00 159 VAL A N 1
ATOM 1325 C CA . VAL A 1 159 ? 8.995 -12.843 1.347 1.00 97.00 159 VAL A CA 1
ATOM 1326 C C . VAL A 1 159 ? 9.723 -12.019 0.282 1.00 97.00 159 VAL A C 1
ATOM 1328 O O . VAL A 1 159 ? 10.951 -11.952 0.326 1.00 97.00 159 VAL A O 1
ATOM 1331 N N . VAL A 1 160 ? 9.008 -11.375 -0.648 1.00 96.69 160 VAL A N 1
ATOM 1332 C CA . VAL A 1 160 ? 9.606 -10.505 -1.677 1.00 96.69 160 VAL A CA 1
ATOM 1333 C C . VAL A 1 160 ? 10.280 -9.283 -1.050 1.00 96.69 160 VAL A C 1
ATOM 1335 O O . VAL A 1 160 ? 11.468 -9.067 -1.293 1.00 96.69 160 VAL A O 1
ATOM 1338 N N . ASP A 1 161 ? 9.580 -8.535 -0.198 1.00 96.56 161 ASP A N 1
ATOM 1339 C CA . ASP A 1 161 ? 10.116 -7.329 0.439 1.00 96.56 161 ASP A CA 1
ATOM 1340 C C . ASP A 1 161 ? 11.305 -7.664 1.349 1.00 96.56 161 ASP A C 1
ATOM 1342 O O . ASP A 1 161 ? 12.360 -7.034 1.247 1.00 96.56 161 ASP A O 1
ATOM 1346 N N . TYR A 1 162 ? 11.202 -8.723 2.162 1.00 96.38 162 TYR A N 1
ATOM 1347 C CA . TYR A 1 162 ? 12.316 -9.197 2.988 1.00 96.38 162 TYR A CA 1
ATOM 1348 C C . TYR A 1 162 ? 13.530 -9.628 2.146 1.00 96.38 162 TYR A C 1
ATOM 1350 O O . TYR A 1 162 ? 14.663 -9.257 2.464 1.00 96.38 162 TYR A O 1
ATOM 1358 N N . GLN A 1 163 ? 13.316 -10.355 1.039 1.00 96.75 163 GLN A N 1
ATOM 1359 C CA . GLN A 1 163 ? 14.379 -10.738 0.099 1.00 96.75 163 GLN A CA 1
ATOM 1360 C C . GLN A 1 163 ? 15.051 -9.527 -0.552 1.00 96.75 163 GLN A C 1
ATOM 1362 O O . GLN A 1 163 ? 16.262 -9.556 -0.769 1.00 96.75 163 GLN A O 1
ATOM 1367 N N . ILE A 1 164 ? 14.307 -8.463 -0.857 1.00 96.31 164 ILE A N 1
ATOM 1368 C CA . ILE A 1 164 ? 14.877 -7.230 -1.404 1.00 96.31 164 ILE A CA 1
ATOM 1369 C C . ILE A 1 164 ? 15.693 -6.502 -0.325 1.00 96.31 164 ILE A C 1
ATOM 1371 O O . ILE A 1 164 ? 16.859 -6.182 -0.559 1.00 96.31 164 ILE A O 1
ATOM 1375 N N . ILE A 1 165 ? 15.130 -6.308 0.872 1.00 96.06 165 ILE A N 1
ATOM 1376 C CA . ILE A 1 165 ? 15.786 -5.624 1.998 1.00 96.06 165 ILE A CA 1
ATOM 1377 C C . ILE A 1 165 ? 17.108 -6.311 2.367 1.00 96.06 165 ILE A C 1
ATOM 1379 O O . ILE A 1 165 ? 18.143 -5.644 2.413 1.00 96.06 165 ILE A O 1
ATOM 1383 N N . ILE A 1 166 ? 17.123 -7.637 2.560 1.00 95.38 166 ILE A N 1
ATOM 1384 C CA . ILE A 1 166 ? 18.343 -8.353 2.970 1.00 95.38 166 ILE A CA 1
ATOM 1385 C C . ILE A 1 166 ? 19.436 -8.318 1.889 1.00 95.38 166 ILE A C 1
ATOM 1387 O O . ILE A 1 166 ? 20.620 -8.198 2.212 1.00 95.38 166 ILE A O 1
ATOM 1391 N N . ARG A 1 167 ? 19.062 -8.340 0.600 1.00 95.06 167 ARG A N 1
ATOM 1392 C CA . ARG A 1 167 ? 20.008 -8.198 -0.523 1.00 95.06 167 ARG A CA 1
ATOM 1393 C C . ARG A 1 167 ? 20.583 -6.784 -0.600 1.00 95.06 167 ARG A C 1
ATOM 1395 O O . ARG A 1 167 ? 21.788 -6.638 -0.788 1.00 95.06 167 ARG A O 1
ATOM 1402 N N . CYS A 1 168 ? 19.765 -5.751 -0.397 1.00 93.31 168 CYS A N 1
ATOM 1403 C CA .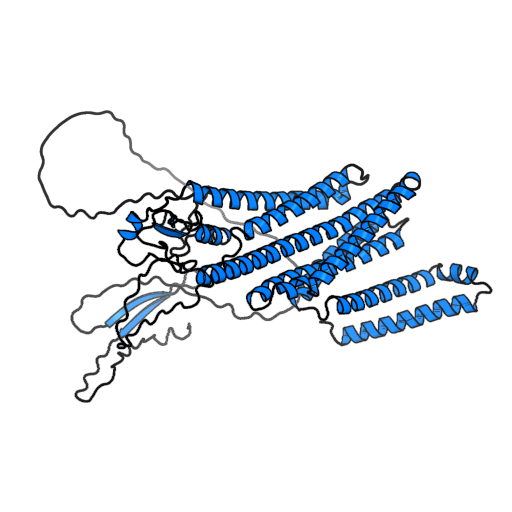 CYS A 1 168 ? 20.240 -4.369 -0.335 1.00 93.31 168 CYS A CA 1
ATOM 1404 C C . CYS A 1 168 ? 21.174 -4.140 0.868 1.00 93.31 168 CYS A C 1
ATOM 1406 O O . CYS A 1 168 ? 22.238 -3.552 0.695 1.00 93.31 168 CYS A O 1
ATOM 1408 N N . ILE A 1 169 ? 20.854 -4.675 2.053 1.00 93.00 169 ILE A N 1
ATOM 1409 C CA . ILE A 1 169 ? 21.725 -4.609 3.243 1.00 93.00 169 ILE A CA 1
ATOM 1410 C C . ILE A 1 169 ? 23.050 -5.357 3.014 1.00 93.00 169 ILE A C 1
ATOM 1412 O O . ILE A 1 169 ? 24.117 -4.835 3.339 1.00 93.00 169 ILE A O 1
ATOM 1416 N N . SER A 1 170 ? 23.019 -6.542 2.398 1.00 93.44 170 SER A N 1
ATOM 1417 C CA . SER A 1 170 ? 24.237 -7.286 2.037 1.00 93.44 170 SER A CA 1
ATOM 1418 C C . SER A 1 170 ? 25.101 -6.530 1.014 1.00 93.44 170 SER A C 1
ATOM 1420 O O . SER A 1 170 ? 26.327 -6.474 1.156 1.00 93.44 170 SER A O 1
ATOM 1422 N N . SER A 1 171 ? 24.472 -5.874 0.031 1.00 90.69 171 SER A N 1
ATOM 1423 C CA . SER A 1 171 ? 25.153 -5.007 -0.939 1.00 90.69 171 SER A CA 1
ATOM 1424 C C . SER A 1 171 ? 25.807 -3.795 -0.264 1.00 90.69 171 SER A C 1
ATOM 1426 O O . SER A 1 171 ? 26.968 -3.499 -0.551 1.00 90.69 171 SER A O 1
ATOM 1428 N N . ILE A 1 172 ? 25.116 -3.148 0.685 1.00 91.06 172 ILE A N 1
ATOM 1429 C CA . ILE A 1 172 ? 25.673 -2.065 1.513 1.00 91.06 172 ILE A CA 1
ATOM 1430 C C . ILE A 1 172 ? 26.918 -2.551 2.255 1.00 91.06 172 ILE A C 1
ATOM 1432 O O . ILE A 1 172 ? 27.971 -1.937 2.123 1.00 91.06 172 ILE A O 1
ATOM 1436 N N . TYR A 1 173 ? 26.833 -3.663 2.993 1.00 91.12 173 TYR A N 1
ATOM 1437 C CA . TYR A 1 173 ? 27.956 -4.162 3.795 1.00 91.12 173 TYR A CA 1
ATOM 1438 C C . TYR A 1 173 ? 29.175 -4.535 2.934 1.00 91.12 173 TYR A C 1
ATOM 1440 O O . TYR A 1 173 ? 30.309 -4.216 3.286 1.00 91.12 173 TYR A O 1
ATOM 1448 N N . THR A 1 174 ? 28.942 -5.150 1.771 1.00 90.44 174 THR A N 1
ATOM 1449 C CA . THR A 1 174 ? 30.008 -5.539 0.833 1.00 90.44 174 THR A CA 1
ATOM 1450 C C . THR A 1 174 ? 30.697 -4.324 0.198 1.00 90.44 174 THR A C 1
ATOM 1452 O O . THR A 1 174 ? 31.919 -4.312 0.063 1.00 90.44 174 THR A O 1
ATOM 1455 N N . ASN A 1 175 ? 29.938 -3.286 -0.171 1.00 85.38 175 ASN A N 1
ATOM 1456 C CA . ASN A 1 175 ? 30.445 -2.145 -0.948 1.00 85.38 175 ASN A CA 1
ATOM 1457 C C . ASN A 1 175 ? 30.750 -0.885 -0.112 1.00 85.38 175 ASN A C 1
ATOM 1459 O O . ASN A 1 175 ? 31.253 0.096 -0.662 1.00 85.38 175 ASN A O 1
ATOM 1463 N N . GLN A 1 176 ? 30.509 -0.910 1.207 1.00 82.00 176 GLN A N 1
ATOM 1464 C CA . GLN A 1 176 ? 30.590 0.237 2.131 1.00 82.00 176 GLN A CA 1
ATOM 1465 C C . GLN A 1 176 ? 31.875 1.077 2.008 1.00 82.00 176 GLN A C 1
ATOM 1467 O O . GLN A 1 176 ? 31.861 2.286 2.233 1.00 82.00 176 GLN A O 1
ATOM 1472 N N . LYS A 1 177 ? 33.003 0.434 1.679 1.00 78.62 177 LYS A N 1
ATOM 1473 C CA . LYS A 1 177 ? 34.334 1.060 1.598 1.00 78.62 177 LYS A CA 1
ATOM 1474 C C . LYS A 1 177 ? 34.681 1.630 0.215 1.00 78.62 177 LYS A C 1
ATOM 1476 O O . LYS A 1 177 ? 35.734 2.244 0.088 1.00 78.62 177 LYS A O 1
ATOM 1481 N N . ILE A 1 178 ? 33.853 1.393 -0.807 1.00 77.12 178 ILE A N 1
ATOM 1482 C CA . ILE A 1 178 ? 34.178 1.674 -2.216 1.00 77.12 178 ILE A CA 1
ATOM 1483 C C . ILE A 1 178 ? 33.508 2.967 -2.699 1.00 77.12 178 ILE A C 1
ATOM 1485 O O . ILE A 1 178 ? 34.192 3.834 -3.234 1.00 77.12 178 ILE A O 1
ATOM 1489 N N . ASP A 1 179 ? 32.198 3.137 -2.476 1.00 78.44 179 ASP A N 1
ATOM 1490 C CA . ASP A 1 179 ? 31.510 4.406 -2.752 1.00 78.44 179 ASP A CA 1
ATOM 1491 C C . ASP A 1 179 ? 30.425 4.734 -1.713 1.00 78.44 179 ASP A C 1
ATOM 1493 O O . ASP A 1 179 ? 29.408 4.043 -1.569 1.00 78.44 179 ASP A O 1
ATOM 1497 N N . ILE A 1 180 ? 30.626 5.866 -1.040 1.00 80.88 180 ILE A N 1
ATOM 1498 C CA . ILE A 1 180 ? 29.726 6.440 -0.037 1.00 80.88 180 ILE A CA 1
ATOM 1499 C C . ILE A 1 180 ? 28.408 6.911 -0.685 1.00 80.88 180 ILE A C 1
ATOM 1501 O O . ILE A 1 180 ? 27.360 6.845 -0.043 1.00 80.88 180 ILE A O 1
ATOM 1505 N N . ALA A 1 181 ? 28.421 7.338 -1.955 1.00 80.94 181 ALA A N 1
ATOM 1506 C CA . ALA A 1 181 ? 27.210 7.754 -2.669 1.00 80.94 181 ALA A CA 1
ATOM 1507 C C . ALA A 1 181 ? 26.332 6.556 -3.075 1.00 80.94 181 ALA A C 1
ATOM 1509 O O . ALA A 1 181 ? 25.117 6.600 -2.892 1.00 80.94 181 ALA A O 1
ATOM 1510 N N . SER A 1 182 ? 26.929 5.449 -3.533 1.00 83.06 182 SER A N 1
ATOM 1511 C CA . SER A 1 182 ? 26.202 4.180 -3.704 1.00 83.06 182 SER A CA 1
ATOM 1512 C C . SER A 1 182 ? 25.597 3.695 -2.380 1.00 83.06 182 SER A C 1
ATOM 1514 O O . SER A 1 182 ? 24.455 3.239 -2.340 1.00 83.06 182 SER A O 1
ATOM 1516 N N . THR A 1 183 ? 26.329 3.868 -1.273 1.00 86.50 183 THR A N 1
ATOM 1517 C CA . THR A 1 183 ? 25.881 3.469 0.066 1.00 86.50 183 THR A CA 1
ATOM 1518 C C . THR A 1 183 ? 24.644 4.258 0.501 1.00 86.50 183 THR A C 1
ATOM 1520 O O . THR A 1 183 ? 23.687 3.654 0.982 1.00 86.50 183 THR A O 1
ATOM 1523 N N . SER A 1 184 ? 24.607 5.582 0.297 1.00 85.62 184 SER A N 1
ATOM 1524 C CA . SER A 1 184 ? 23.428 6.390 0.641 1.00 85.62 184 SER A CA 1
ATOM 1525 C C . SER A 1 184 ? 22.222 6.110 -0.265 1.00 85.62 184 SER A C 1
ATOM 1527 O O . SER A 1 184 ? 21.096 6.115 0.231 1.00 85.62 184 SER A O 1
ATOM 1529 N N . LEU A 1 185 ? 22.439 5.783 -1.546 1.00 87.56 185 LEU A N 1
ATOM 1530 C CA . LEU A 1 185 ? 21.393 5.306 -2.458 1.00 87.56 185 LEU A CA 1
ATOM 1531 C C . LEU A 1 185 ? 20.758 3.998 -1.958 1.00 87.56 185 LEU A C 1
ATOM 1533 O O . LEU A 1 185 ? 19.543 3.938 -1.777 1.00 87.56 185 LEU A O 1
ATOM 1537 N N . TYR A 1 186 ? 21.557 2.958 -1.693 1.00 89.25 186 TYR A N 1
ATOM 1538 C CA . TYR A 1 186 ? 21.016 1.685 -1.204 1.00 89.25 186 TYR A CA 1
ATOM 1539 C C . TYR A 1 186 ? 20.361 1.823 0.178 1.00 89.25 186 TYR A C 1
ATOM 1541 O O . TYR A 1 186 ? 19.361 1.164 0.443 1.00 89.25 186 TYR A O 1
ATOM 1549 N N . LEU A 1 187 ? 20.880 2.691 1.050 1.00 89.38 187 LEU A N 1
ATOM 1550 C CA . LEU A 1 187 ? 20.333 2.929 2.389 1.00 89.38 187 LEU A CA 1
ATOM 1551 C C . LEU A 1 187 ? 18.974 3.657 2.348 1.00 89.38 187 LEU A C 1
ATOM 1553 O O . LEU A 1 187 ? 18.045 3.262 3.052 1.00 89.38 187 LEU A O 1
ATOM 1557 N N . MET A 1 188 ? 18.820 4.645 1.461 1.00 88.25 188 MET A N 1
ATOM 1558 C CA . MET A 1 188 ? 17.520 5.245 1.126 1.00 88.25 188 MET A CA 1
ATOM 1559 C C . MET A 1 188 ? 16.547 4.184 0.584 1.00 88.25 188 MET A C 1
ATOM 1561 O O . MET A 1 188 ? 15.387 4.126 0.989 1.00 88.25 188 MET A O 1
ATOM 1565 N N . GLN A 1 189 ? 17.036 3.304 -0.292 1.00 90.31 189 GLN A N 1
ATOM 1566 C CA . GLN A 1 189 ? 16.236 2.255 -0.915 1.00 90.31 189 GLN A CA 1
ATOM 1567 C C . GLN A 1 189 ? 15.768 1.177 0.080 1.00 90.31 189 GLN A C 1
ATOM 1569 O O . GLN A 1 189 ? 14.644 0.686 -0.028 1.00 90.31 189 GLN A O 1
ATOM 1574 N N . VAL A 1 190 ? 16.600 0.828 1.068 1.00 93.75 190 VAL A N 1
ATOM 1575 C CA . VAL A 1 190 ? 16.232 -0.059 2.185 1.00 93.75 190 VAL A CA 1
ATOM 1576 C C . VAL A 1 190 ? 15.097 0.542 3.009 1.00 93.75 190 VAL A C 1
ATOM 1578 O O . VAL A 1 190 ? 14.172 -0.185 3.359 1.00 93.75 190 VAL A O 1
ATOM 1581 N N . MET A 1 191 ? 15.121 1.846 3.293 1.00 91.12 191 MET A N 1
ATOM 1582 C CA . MET A 1 191 ? 14.058 2.511 4.056 1.00 91.12 191 MET A CA 1
ATOM 1583 C C . MET A 1 191 ? 12.710 2.498 3.321 1.00 91.12 191 MET A C 1
ATOM 1585 O O . MET A 1 191 ? 11.711 2.108 3.922 1.00 91.12 191 MET A O 1
ATOM 1589 N N . GLU A 1 192 ? 12.681 2.807 2.022 1.00 92.62 192 GLU A N 1
ATOM 1590 C CA . GLU A 1 192 ? 11.453 2.760 1.212 1.00 92.62 192 GLU A CA 1
ATOM 1591 C C . GLU A 1 192 ? 10.845 1.342 1.145 1.00 92.62 192 GLU A C 1
ATOM 1593 O O . GLU A 1 192 ? 9.632 1.179 1.286 1.00 92.62 192 GLU A O 1
ATOM 1598 N N . PHE A 1 193 ? 11.670 0.293 1.013 1.00 95.12 193 PHE A N 1
ATOM 1599 C CA . PHE A 1 193 ? 11.182 -1.094 1.093 1.00 95.12 193 PHE A CA 1
ATOM 1600 C C . PHE A 1 193 ? 10.800 -1.519 2.519 1.00 95.12 193 PHE A C 1
ATOM 1602 O O . PHE A 1 193 ? 9.861 -2.290 2.698 1.00 95.12 193 PHE A O 1
ATOM 1609 N N . THR A 1 194 ? 11.467 -1.007 3.556 1.00 95.31 194 THR A N 1
ATOM 1610 C CA . THR A 1 194 ? 11.101 -1.338 4.944 1.00 95.31 194 THR A CA 1
ATOM 1611 C C . THR A 1 194 ? 9.802 -0.643 5.359 1.00 95.31 194 THR A C 1
ATOM 1613 O O . THR A 1 194 ? 9.035 -1.215 6.125 1.00 95.31 194 THR A O 1
ATOM 1616 N N . MET A 1 195 ? 9.479 0.533 4.804 1.00 93.31 195 MET A N 1
ATOM 1617 C CA . MET A 1 195 ? 8.146 1.130 4.950 1.00 93.31 195 MET A CA 1
ATOM 1618 C C . MET A 1 195 ? 7.040 0.226 4.395 1.00 93.31 195 MET A C 1
ATOM 1620 O O . MET A 1 195 ? 6.027 0.057 5.073 1.00 93.31 195 MET A O 1
ATOM 1624 N N . LEU A 1 196 ? 7.248 -0.384 3.220 1.00 95.38 196 LEU A N 1
ATOM 1625 C CA . LEU A 1 196 ? 6.318 -1.371 2.656 1.00 95.38 196 LEU A CA 1
ATOM 1626 C C . LEU A 1 196 ? 6.157 -2.582 3.581 1.00 95.38 196 LEU A C 1
ATOM 1628 O O . LEU A 1 196 ? 5.032 -2.921 3.942 1.00 95.38 196 LEU A O 1
ATOM 1632 N N . LEU A 1 197 ? 7.265 -3.142 4.076 1.00 96.38 197 LEU A N 1
ATOM 1633 C CA . LEU A 1 197 ? 7.233 -4.245 5.038 1.00 96.38 197 LEU A CA 1
ATOM 1634 C C . LEU A 1 197 ? 6.501 -3.877 6.349 1.00 96.38 197 LEU A C 1
ATOM 1636 O O . LEU A 1 197 ? 5.839 -4.732 6.931 1.00 96.38 197 LEU A O 1
ATOM 1640 N N . ILE A 1 198 ? 6.568 -2.619 6.808 1.00 96.06 198 ILE A N 1
ATOM 1641 C CA . ILE A 1 198 ? 5.822 -2.143 7.990 1.00 96.06 198 ILE A CA 1
ATOM 1642 C C . ILE A 1 198 ? 4.325 -1.946 7.683 1.00 96.06 198 ILE A C 1
ATOM 1644 O O . ILE A 1 198 ? 3.490 -2.262 8.531 1.00 96.06 198 ILE A O 1
ATOM 1648 N N . ASP A 1 199 ? 3.952 -1.478 6.487 1.00 94.88 199 ASP A N 1
ATOM 1649 C CA . ASP A 1 199 ? 2.541 -1.444 6.065 1.00 94.88 199 ASP A CA 1
ATOM 1650 C C . ASP A 1 199 ? 1.964 -2.860 5.930 1.00 94.88 199 ASP A C 1
ATOM 1652 O O . ASP A 1 199 ? 0.846 -3.122 6.378 1.00 94.88 199 ASP A O 1
ATOM 1656 N N . LEU A 1 200 ? 2.744 -3.801 5.396 1.00 95.81 200 LEU A N 1
ATOM 1657 C CA . LEU A 1 200 ? 2.373 -5.210 5.318 1.00 95.81 200 LEU A CA 1
ATOM 1658 C C . LEU A 1 200 ? 2.282 -5.864 6.704 1.00 95.81 200 LEU A C 1
ATOM 1660 O O . LEU A 1 200 ? 1.386 -6.672 6.937 1.00 95.81 200 LEU A O 1
ATOM 1664 N N . LEU A 1 201 ? 3.145 -5.470 7.648 1.00 95.50 201 LEU A N 1
ATOM 1665 C CA . LEU A 1 201 ? 3.045 -5.865 9.054 1.00 95.50 201 LEU A CA 1
ATOM 1666 C C . LEU A 1 201 ? 1.766 -5.318 9.710 1.00 95.50 201 LEU A C 1
ATOM 1668 O O . LEU A 1 201 ? 1.150 -6.041 10.489 1.00 95.50 201 LEU A O 1
ATOM 1672 N N . ASN A 1 202 ? 1.322 -4.097 9.382 1.00 94.94 202 ASN A N 1
ATOM 1673 C CA . ASN A 1 202 ? 0.028 -3.583 9.849 1.00 94.94 202 ASN A CA 1
ATOM 1674 C C . ASN A 1 202 ? -1.123 -4.458 9.319 1.00 94.94 202 ASN A C 1
ATOM 1676 O O . ASN A 1 202 ? -1.916 -4.973 10.105 1.00 94.94 202 ASN A O 1
ATOM 1680 N N . LEU A 1 203 ? -1.154 -4.727 8.006 1.00 93.06 203 LEU A N 1
ATOM 1681 C CA . LEU A 1 203 ? -2.155 -5.613 7.391 1.00 93.06 203 LEU A CA 1
ATOM 1682 C C . LEU A 1 203 ? -2.131 -7.028 7.994 1.00 93.06 203 LEU A C 1
ATOM 1684 O O . LEU A 1 203 ? -3.187 -7.609 8.238 1.00 93.06 203 LEU A O 1
ATOM 1688 N N . PHE A 1 204 ? -0.948 -7.577 8.284 1.00 93.38 204 PHE A N 1
ATOM 1689 C CA . PHE A 1 204 ? -0.792 -8.869 8.952 1.00 93.38 204 PHE A CA 1
ATOM 1690 C C . PHE A 1 204 ? -1.353 -8.852 10.378 1.00 93.38 204 PHE A C 1
ATOM 1692 O O . PHE A 1 204 ? -2.168 -9.705 10.715 1.00 93.38 204 PHE A O 1
ATOM 1699 N N . LEU A 1 205 ? -0.986 -7.865 11.200 1.00 93.19 205 LEU A N 1
ATOM 1700 C CA . LEU A 1 205 ? -1.474 -7.739 12.577 1.00 93.19 205 LEU A CA 1
ATOM 1701 C C . LEU A 1 205 ? -2.997 -7.525 12.627 1.00 93.19 205 LEU A C 1
ATOM 1703 O O . LEU A 1 205 ? -3.670 -8.145 13.449 1.00 93.19 205 LEU A O 1
ATOM 1707 N N . GLN A 1 206 ? -3.552 -6.730 11.708 1.00 91.31 206 GLN A N 1
ATOM 1708 C CA . GLN A 1 206 ? -5.000 -6.578 11.528 1.00 91.31 206 GLN A CA 1
ATOM 1709 C C . GLN A 1 206 ? -5.659 -7.904 11.110 1.00 91.31 206 GLN A C 1
ATOM 1711 O O . GLN A 1 206 ? -6.682 -8.288 11.677 1.00 91.31 206 GLN A O 1
ATOM 1716 N N . THR A 1 207 ? -5.060 -8.655 10.181 1.00 88.31 207 THR A N 1
ATOM 1717 C CA . THR A 1 207 ? -5.551 -9.988 9.778 1.00 88.31 207 THR A CA 1
ATOM 1718 C C . THR A 1 207 ? -5.538 -10.964 10.960 1.00 88.31 207 THR A C 1
ATOM 1720 O O . THR A 1 207 ? -6.523 -11.662 11.191 1.00 88.31 207 THR A O 1
ATOM 1723 N N . CYS A 1 208 ? -4.463 -10.985 11.754 1.00 88.75 208 CYS A N 1
ATOM 1724 C CA . CYS A 1 208 ? -4.348 -11.822 12.947 1.00 88.75 208 CYS A CA 1
ATOM 1725 C C . CYS A 1 208 ? -5.359 -11.449 14.038 1.00 88.75 208 CYS A C 1
ATOM 1727 O O . CYS A 1 208 ? -5.898 -12.351 14.675 1.00 88.75 208 CYS A O 1
ATOM 1729 N N . LEU A 1 209 ? -5.654 -10.159 14.236 1.00 88.81 209 LEU A N 1
ATOM 1730 C CA . LEU A 1 209 ? -6.676 -9.702 15.184 1.00 88.81 209 LEU A CA 1
ATOM 1731 C C . LEU A 1 209 ? -8.073 -10.205 14.788 1.00 88.81 209 LEU A C 1
ATOM 1733 O O . LEU A 1 209 ? -8.768 -10.792 15.614 1.00 88.81 209 LEU A O 1
ATOM 1737 N N . ASN A 1 210 ? -8.451 -10.039 13.516 1.00 84.06 210 ASN A N 1
ATOM 1738 C CA . ASN A 1 210 ? -9.729 -10.526 12.981 1.00 84.06 210 ASN A CA 1
ATOM 1739 C C . ASN A 1 210 ? -9.825 -12.062 13.024 1.00 84.06 210 ASN A C 1
ATOM 1741 O O . ASN A 1 210 ? -10.856 -12.618 13.399 1.00 84.06 210 ASN A O 1
ATOM 1745 N N . PHE A 1 211 ? -8.735 -12.763 12.703 1.00 83.19 211 PHE A N 1
ATOM 1746 C CA . PHE A 1 211 ? -8.669 -14.219 12.823 1.00 83.19 211 PHE A CA 1
ATOM 1747 C C . PHE A 1 211 ? -8.810 -14.693 14.280 1.00 83.19 211 PHE A C 1
ATOM 1749 O O . PHE A 1 211 ? -9.481 -15.692 14.535 1.00 83.19 211 PHE A O 1
ATOM 1756 N N . TRP A 1 212 ? -8.203 -13.987 15.240 1.00 84.56 212 TRP A N 1
ATOM 1757 C CA . TRP A 1 212 ? -8.291 -14.328 16.661 1.00 84.56 212 TRP A CA 1
ATOM 1758 C C . TRP A 1 212 ? -9.682 -14.068 17.249 1.00 84.56 212 TRP A C 1
ATOM 1760 O O . TRP A 1 212 ? -10.173 -14.891 18.020 1.00 84.56 212 TRP A O 1
ATOM 1770 N N . GLU A 1 213 ? -10.344 -12.980 16.846 1.00 82.56 213 GLU A N 1
ATOM 1771 C CA . GLU A 1 213 ? -11.755 -12.734 17.163 1.00 82.56 213 GLU A CA 1
ATOM 1772 C C . GLU A 1 213 ? -12.641 -13.890 16.681 1.00 82.56 213 GLU A C 1
ATOM 1774 O O . GLU A 1 213 ? -13.381 -14.471 17.476 1.00 82.56 213 GLU A O 1
ATOM 1779 N N . PHE A 1 214 ? -12.515 -14.281 15.409 1.00 77.69 214 PHE A N 1
ATOM 1780 C CA . PHE A 1 214 ? -13.338 -15.351 14.847 1.00 77.69 214 PHE A CA 1
ATOM 1781 C C . PHE A 1 214 ? -13.034 -16.721 15.484 1.00 77.69 214 PHE A C 1
ATOM 1783 O O . PHE A 1 214 ? -13.956 -17.465 15.821 1.00 77.69 214 PHE A O 1
ATOM 1790 N N . TYR A 1 215 ? -11.758 -17.015 15.764 1.00 79.50 215 TYR A N 1
ATOM 1791 C CA . TYR A 1 215 ? -11.349 -18.215 16.505 1.00 79.50 215 TYR A CA 1
ATOM 1792 C C . TYR A 1 215 ? -11.984 -18.268 17.902 1.00 79.50 215 TYR A C 1
ATOM 1794 O O . TYR A 1 215 ? -12.519 -19.300 18.307 1.00 79.50 215 TYR A O 1
ATOM 1802 N N . ARG A 1 216 ? -11.954 -17.148 18.636 1.00 78.38 216 ARG A N 1
ATOM 1803 C CA . ARG A 1 216 ? -12.526 -17.049 19.984 1.00 78.38 216 ARG A CA 1
ATOM 1804 C C . ARG A 1 216 ? -14.049 -17.195 19.968 1.00 78.38 216 ARG A C 1
ATOM 1806 O O . ARG A 1 216 ? -14.585 -17.878 20.836 1.00 78.38 216 ARG A O 1
ATOM 1813 N N . SER A 1 217 ? -14.722 -16.608 18.978 1.00 74.62 217 SER A N 1
ATOM 1814 C CA . SER A 1 217 ? -16.168 -16.756 18.777 1.00 74.62 217 SER A CA 1
ATOM 1815 C C . SER A 1 217 ? -16.563 -18.225 18.571 1.00 74.62 217 SER A C 1
ATOM 1817 O O . SER A 1 217 ? -17.388 -18.749 19.321 1.00 74.62 217 SER A O 1
ATOM 1819 N N . GLN A 1 218 ? -15.895 -18.935 17.651 1.00 75.75 218 GLN A N 1
ATOM 1820 C CA . GLN A 1 218 ? -16.147 -20.363 17.423 1.00 75.75 218 GLN A CA 1
ATOM 1821 C C . GLN A 1 218 ? -15.819 -21.226 18.657 1.00 75.75 218 GLN A C 1
ATOM 1823 O O . GLN A 1 218 ? -16.535 -22.188 18.943 1.00 75.75 218 GLN A O 1
ATOM 1828 N N . GLN A 1 219 ? -14.770 -20.887 19.416 1.00 76.19 219 GLN A N 1
ATOM 1829 C CA . GLN A 1 219 ? -14.452 -21.603 20.655 1.00 76.19 219 GLN A CA 1
ATOM 1830 C C . GLN A 1 219 ? -15.532 -21.413 21.736 1.00 76.19 219 GLN A C 1
ATOM 1832 O O . GLN A 1 219 ? -15.783 -22.357 22.485 1.00 76.19 219 GLN A O 1
ATOM 1837 N N . SER A 1 220 ? -16.192 -20.248 21.804 1.00 69.06 220 SER A N 1
ATOM 1838 C CA . SER A 1 220 ? -17.307 -20.012 22.736 1.00 69.06 220 SER A CA 1
ATOM 1839 C C . SER A 1 220 ? -18.476 -20.950 22.432 1.00 69.06 220 SER A C 1
ATOM 1841 O O . SER A 1 220 ? -18.833 -21.762 23.282 1.00 69.06 220 SER A O 1
ATOM 1843 N N . GLN A 1 221 ? -18.968 -20.939 21.186 1.00 68.06 221 GLN A N 1
ATOM 1844 C CA . GLN A 1 221 ? -20.076 -21.793 20.732 1.00 68.06 221 GLN A CA 1
ATOM 1845 C C . GLN A 1 221 ? -19.803 -23.287 20.984 1.00 68.06 221 GLN A C 1
ATOM 1847 O O . GLN A 1 221 ? -20.667 -24.021 21.457 1.00 68.06 221 GLN A O 1
ATOM 1852 N N . SER A 1 222 ? -18.572 -23.752 20.735 1.00 65.75 222 SER A N 1
ATOM 1853 C CA . SER A 1 222 ? -18.199 -25.149 20.999 1.00 65.75 222 SER A CA 1
ATOM 1854 C C . SER A 1 222 ? -18.161 -25.515 22.488 1.00 65.75 222 SER A C 1
ATOM 1856 O O . SER A 1 222 ? -18.263 -26.698 22.811 1.00 65.75 222 SER A O 1
ATOM 1858 N N . ASN A 1 223 ? -17.959 -24.550 23.386 1.00 64.81 223 ASN A N 1
ATOM 1859 C CA . ASN A 1 223 ? -17.937 -24.783 24.829 1.00 64.81 223 ASN A CA 1
ATOM 1860 C C . ASN A 1 223 ? -19.351 -24.719 25.433 1.00 64.81 223 ASN A C 1
ATOM 1862 O O . ASN A 1 223 ? -19.662 -25.492 26.334 1.00 64.81 223 ASN A O 1
ATOM 1866 N N . GLU A 1 224 ? -20.204 -23.846 24.892 1.00 60.53 224 GLU A N 1
ATOM 1867 C CA . GLU A 1 224 ? -21.639 -23.729 25.191 1.00 60.53 224 GLU A CA 1
ATOM 1868 C C . GLU A 1 224 ? -22.367 -25.050 24.888 1.00 60.53 224 GLU A C 1
ATOM 1870 O O . GLU A 1 224 ? -22.945 -25.669 25.781 1.00 60.53 224 GLU A O 1
ATOM 1875 N N . ASN A 1 225 ? -22.205 -25.566 23.661 1.00 59.94 225 ASN A N 1
ATOM 1876 C CA . ASN A 1 225 ? -22.797 -26.833 23.220 1.00 59.94 225 ASN A CA 1
ATOM 1877 C C . ASN A 1 225 ? -22.390 -28.025 24.109 1.00 59.94 225 ASN A C 1
ATOM 1879 O O . ASN A 1 225 ? -23.191 -28.925 24.349 1.00 59.94 225 ASN A O 1
ATOM 1883 N N . ASN A 1 226 ? -21.155 -28.034 24.625 1.00 57.78 226 ASN A N 1
ATOM 1884 C CA . ASN A 1 226 ? -20.676 -29.086 25.529 1.00 57.78 226 ASN A CA 1
ATOM 1885 C C . ASN A 1 226 ? -21.238 -28.959 26.957 1.00 57.78 226 ASN A C 1
ATOM 1887 O O . ASN A 1 226 ? -21.288 -29.958 27.672 1.00 57.78 226 ASN A O 1
ATOM 1891 N N . HIS A 1 227 ? -21.650 -27.761 27.386 1.00 52.53 227 HIS A N 1
ATOM 1892 C CA . HIS A 1 227 ? -22.246 -27.545 28.707 1.00 52.53 227 HIS A CA 1
ATOM 1893 C C . HIS A 1 227 ? -23.687 -28.073 28.767 1.00 52.53 227 HIS A C 1
ATOM 1895 O O . HIS A 1 227 ? -24.086 -28.644 29.779 1.00 52.53 227 HIS A O 1
ATOM 1901 N N . ILE A 1 228 ? -24.451 -27.935 27.677 1.00 54.41 228 ILE A N 1
ATOM 1902 C CA . ILE A 1 228 ? -25.833 -28.440 27.569 1.00 54.41 228 ILE A CA 1
ATOM 1903 C C . ILE A 1 228 ? -25.873 -29.978 27.696 1.00 54.41 228 ILE A C 1
ATOM 1905 O O . ILE A 1 228 ? -26.758 -30.534 28.339 1.00 54.41 228 ILE A O 1
ATOM 1909 N N . VAL A 1 229 ? -24.869 -30.676 27.154 1.00 53.72 229 VAL A N 1
ATOM 1910 C CA . VAL A 1 229 ? -24.787 -32.153 27.139 1.00 53.72 229 VAL A CA 1
ATOM 1911 C C . VAL A 1 229 ? -24.419 -32.769 28.505 1.00 53.72 229 VAL A C 1
ATOM 1913 O O . VAL A 1 229 ? -24.561 -33.977 28.689 1.00 53.72 229 VAL A O 1
ATOM 1916 N N . HIS A 1 230 ? -23.976 -31.968 29.482 1.00 48.44 230 HIS A N 1
ATOM 1917 C CA . HIS A 1 230 ? -23.511 -32.445 30.793 1.00 48.44 230 HIS A CA 1
ATOM 1918 C C . HIS A 1 230 ? -24.312 -31.893 31.989 1.00 48.44 230 HIS A C 1
ATOM 1920 O O . HIS A 1 230 ? -23.760 -31.679 33.070 1.00 48.44 230 HIS A O 1
ATOM 1926 N N . GLY A 1 231 ? -25.628 -31.720 31.819 1.00 41.84 231 GLY A N 1
ATOM 1927 C CA . GLY A 1 231 ? -26.562 -31.649 32.950 1.00 41.84 231 GLY A CA 1
ATOM 1928 C C . GLY A 1 231 ? -26.505 -32.931 33.799 1.00 41.84 231 GLY A C 1
ATOM 1929 O O . GLY A 1 231 ? -26.486 -34.034 33.256 1.00 41.84 231 GLY A O 1
ATOM 1930 N N . ASP A 1 232 ? -26.414 -32.780 35.122 1.00 39.09 232 ASP A N 1
ATOM 1931 C CA . ASP A 1 232 ? -26.021 -33.849 36.054 1.00 39.09 232 ASP A CA 1
ATOM 1932 C C . ASP A 1 232 ? -27.118 -34.914 36.297 1.00 39.09 232 ASP A C 1
ATOM 1934 O O . ASP A 1 232 ? -28.225 -34.558 36.706 1.00 39.09 232 ASP A O 1
ATOM 1938 N N . PRO A 1 233 ? -26.835 -36.221 36.110 1.00 45.34 233 PRO A N 1
ATOM 1939 C CA . PRO A 1 233 ? -27.750 -37.304 36.454 1.00 45.34 233 PRO A CA 1
ATOM 1940 C C . PRO A 1 233 ? -27.481 -37.855 37.872 1.00 45.34 233 PRO A C 1
ATOM 1942 O O . PRO A 1 233 ? -26.921 -38.946 38.018 1.00 45.34 233 PRO A O 1
ATOM 1945 N N . THR A 1 234 ? -27.911 -37.144 38.923 1.00 43.34 234 THR A N 1
ATOM 1946 C CA . THR A 1 234 ? -27.832 -37.632 40.318 1.00 43.34 234 THR A CA 1
ATOM 1947 C C . THR A 1 234 ? -29.181 -37.675 41.058 1.00 43.34 234 THR A C 1
ATOM 1949 O O . THR A 1 234 ? -30.059 -36.842 40.870 1.00 43.34 234 THR A O 1
ATOM 1952 N N . ASP A 1 235 ? -29.317 -38.709 41.899 1.00 38.66 235 ASP A N 1
ATOM 1953 C CA . ASP A 1 235 ? -30.328 -38.961 42.940 1.00 38.66 235 ASP A CA 1
ATOM 1954 C C . ASP A 1 235 ? -31.834 -38.902 42.592 1.00 38.66 235 ASP A C 1
ATOM 1956 O O . ASP A 1 235 ? -32.563 -37.969 42.925 1.00 38.66 235 ASP A O 1
ATOM 1960 N N . GLY A 1 236 ? -32.344 -40.039 42.097 1.00 35.38 236 GLY A N 1
ATOM 1961 C CA . GLY A 1 236 ? -33.768 -40.397 42.120 1.00 35.38 236 GLY A CA 1
ATOM 1962 C C . GLY A 1 236 ? -33.979 -41.884 42.431 1.00 35.38 236 GLY A C 1
ATOM 1963 O O . GLY A 1 236 ? -33.835 -42.729 41.550 1.00 35.38 236 GLY A O 1
ATOM 1964 N N . ASN A 1 237 ? -34.321 -42.227 43.680 1.00 35.47 237 ASN A N 1
ATOM 1965 C CA . ASN A 1 237 ? -34.700 -43.602 44.046 1.00 35.47 237 ASN A CA 1
ATOM 1966 C C . ASN A 1 237 ? -36.026 -43.996 43.371 1.00 35.47 237 ASN A C 1
ATOM 1968 O O . ASN A 1 237 ? -36.959 -43.198 43.311 1.00 35.47 237 ASN A O 1
ATOM 1972 N N . GLY A 1 238 ? -36.107 -45.231 42.872 1.00 39.06 238 GLY A N 1
ATOM 1973 C CA . GLY A 1 238 ? -37.161 -45.645 41.943 1.00 39.06 238 GLY A CA 1
ATOM 1974 C C . GLY A 1 238 ? -38.577 -45.729 42.527 1.00 39.06 238 GLY A C 1
ATOM 1975 O O . GLY A 1 238 ? -38.789 -46.289 43.603 1.00 39.06 238 GLY A O 1
ATOM 1976 N N . VAL A 1 239 ? -39.549 -45.258 41.739 1.00 33.16 239 VAL A N 1
ATOM 1977 C CA . VAL A 1 239 ? -40.985 -45.559 41.852 1.00 33.16 239 VAL A CA 1
ATOM 1978 C C . VAL A 1 239 ? -41.537 -45.762 40.436 1.00 33.16 239 VAL A C 1
ATOM 1980 O O . VAL A 1 239 ? -41.418 -44.874 39.597 1.00 33.16 239 VAL A O 1
ATOM 1983 N N . GLU A 1 240 ? -42.155 -46.913 40.164 1.00 40.31 240 GLU A N 1
ATOM 1984 C CA . GLU A 1 240 ? -42.911 -47.162 38.927 1.00 40.31 240 GLU A CA 1
ATOM 1985 C C . GLU A 1 240 ? -44.368 -46.691 39.097 1.00 40.31 240 GLU A C 1
ATOM 1987 O O . GLU A 1 240 ? -45.149 -47.399 39.730 1.00 40.31 240 GLU A O 1
ATOM 1992 N N . ILE A 1 241 ? -44.770 -45.543 38.527 1.00 30.72 241 ILE A N 1
ATOM 1993 C CA . ILE A 1 241 ? -46.198 -45.214 38.309 1.00 30.72 241 ILE A CA 1
ATOM 1994 C C . ILE A 1 241 ? -46.419 -44.532 36.943 1.00 30.72 241 ILE A C 1
ATOM 1996 O O . ILE A 1 241 ? -46.205 -43.335 36.793 1.00 30.72 241 ILE A O 1
ATOM 2000 N N . ASP A 1 242 ? -46.926 -45.348 36.015 1.00 27.03 242 ASP A N 1
ATOM 2001 C CA . ASP A 1 242 ? -48.002 -45.096 35.032 1.00 27.03 242 ASP A CA 1
ATOM 2002 C C . ASP A 1 242 ? -47.885 -44.031 33.908 1.00 27.03 242 ASP A C 1
ATOM 2004 O O . ASP A 1 242 ? -47.164 -43.038 33.965 1.00 27.03 242 ASP A O 1
ATOM 2008 N N . GLN A 1 243 ? -48.650 -44.271 32.837 1.00 38.81 243 GLN A N 1
ATOM 2009 C CA . GLN A 1 243 ? -48.738 -43.468 31.618 1.00 38.81 243 GLN A CA 1
ATOM 2010 C C . GLN A 1 243 ? -50.046 -42.659 31.554 1.00 38.81 243 GLN A C 1
ATOM 2012 O O . GLN A 1 243 ? -51.056 -43.192 31.107 1.00 38.81 243 GLN A O 1
ATOM 2017 N N . SER A 1 244 ? -50.015 -41.349 31.838 1.00 30.73 244 SER A N 1
ATOM 2018 C CA . SER A 1 244 ? -50.843 -40.361 31.105 1.00 30.73 244 SER A CA 1
ATOM 2019 C C . SER A 1 244 ? -50.656 -38.922 31.599 1.00 30.73 244 SER A C 1
ATOM 2021 O O . SER A 1 244 ? -51.234 -38.544 32.614 1.00 30.73 244 SER A O 1
ATOM 2023 N N . HIS A 1 245 ? -49.971 -38.084 30.818 1.00 31.38 245 HIS A N 1
ATOM 2024 C CA . HIS A 1 245 ? -50.612 -36.952 30.131 1.00 31.38 245 HIS A CA 1
ATOM 2025 C C . HIS A 1 245 ? -49.608 -36.239 29.219 1.00 31.38 245 HIS A C 1
ATOM 2027 O O . HIS A 1 245 ? -48.544 -35.828 29.667 1.00 31.38 245 HIS A O 1
ATOM 2033 N N . ALA A 1 246 ? -49.977 -36.028 27.954 1.00 35.34 246 ALA A N 1
ATOM 2034 C CA . ALA A 1 246 ? -49.353 -34.974 27.166 1.00 35.34 246 ALA A CA 1
ATOM 2035 C C . ALA A 1 246 ? -49.955 -33.637 27.624 1.00 35.34 246 ALA A C 1
ATOM 2037 O O . ALA A 1 246 ? -51.166 -33.431 27.508 1.00 35.34 246 ALA A O 1
ATOM 2038 N N . MET A 1 247 ? -49.115 -32.766 28.173 1.00 29.52 247 MET A N 1
ATOM 2039 C CA . MET A 1 247 ? -49.392 -31.351 28.404 1.00 29.52 247 MET A CA 1
ATOM 2040 C C . MET A 1 247 ? -48.197 -30.570 27.866 1.00 29.52 247 MET A C 1
ATOM 2042 O O . MET A 1 247 ? -47.059 -31.009 28.013 1.00 29.52 247 MET A O 1
ATOM 2046 N N . LEU A 1 248 ? -48.491 -29.479 27.167 1.00 38.97 248 LEU A N 1
ATOM 2047 C CA . LEU A 1 248 ? -47.527 -28.713 26.386 1.00 38.97 248 LEU A CA 1
ATOM 2048 C C . LEU A 1 248 ? -46.517 -28.019 27.307 1.00 38.97 248 LEU A C 1
ATOM 2050 O O . LEU A 1 248 ? -46.898 -27.144 28.082 1.00 38.97 248 LEU A O 1
ATOM 2054 N N . ASN A 1 249 ? -45.247 -28.383 27.158 1.00 32.19 249 ASN A N 1
ATOM 2055 C CA . ASN A 1 249 ? -44.133 -27.471 27.363 1.00 32.19 249 ASN A CA 1
ATOM 2056 C C . ASN A 1 249 ? -43.642 -27.087 25.966 1.00 32.19 249 ASN A C 1
ATOM 2058 O O . ASN A 1 249 ? -42.975 -27.884 25.303 1.00 32.19 249 ASN A O 1
ATOM 2062 N N . ASP A 1 250 ? -44.013 -25.894 25.512 1.00 34.81 250 ASP A N 1
ATOM 2063 C CA . ASP A 1 250 ? -43.349 -25.243 24.387 1.00 34.81 250 ASP A CA 1
ATOM 2064 C C . ASP A 1 250 ? -42.047 -24.634 24.936 1.00 34.81 250 ASP A C 1
ATOM 2066 O O . ASP A 1 250 ? -41.980 -23.454 25.281 1.00 34.81 250 ASP A O 1
ATOM 2070 N N . ASP A 1 251 ? -41.034 -25.486 25.126 1.00 38.38 251 ASP A N 1
ATOM 2071 C CA . ASP A 1 251 ? -39.685 -25.066 25.516 1.00 38.38 251 ASP A CA 1
ATOM 2072 C C . ASP A 1 251 ? -38.992 -24.453 24.276 1.00 38.38 251 ASP A C 1
ATOM 2074 O O . ASP A 1 251 ? -38.194 -25.101 23.595 1.00 38.38 251 ASP A O 1
ATOM 2078 N N . ASP A 1 252 ? -39.359 -23.204 23.959 1.00 39.56 252 ASP A N 1
ATOM 2079 C CA . ASP A 1 252 ? -38.774 -22.363 22.901 1.00 39.56 252 ASP A CA 1
ATOM 2080 C C . ASP A 1 252 ? -37.318 -21.958 23.253 1.00 39.56 252 ASP A C 1
ATOM 2082 O O . ASP A 1 252 ? -37.008 -20.789 23.494 1.00 39.56 252 ASP A O 1
ATOM 2086 N N . ASP A 1 253 ? -36.398 -22.931 23.272 1.00 43.34 253 ASP A N 1
ATOM 2087 C CA . ASP A 1 253 ? -34.936 -22.740 23.363 1.00 43.34 253 ASP A CA 1
ATOM 2088 C C . ASP A 1 253 ? -34.370 -22.160 22.036 1.00 43.34 253 ASP A C 1
ATOM 2090 O O . ASP A 1 253 ? -33.489 -22.733 21.384 1.00 43.34 253 ASP A O 1
ATOM 2094 N N . ASP A 1 254 ? -34.913 -21.020 21.590 1.00 38.00 254 ASP A N 1
ATOM 2095 C CA . ASP A 1 254 ? -34.699 -20.458 20.248 1.00 38.00 254 ASP A CA 1
ATOM 2096 C C . ASP A 1 254 ? -33.376 -19.665 20.131 1.00 38.00 254 ASP A C 1
ATOM 2098 O O . ASP A 1 254 ? -33.312 -18.440 20.049 1.00 38.00 254 ASP A O 1
ATOM 2102 N N . ASP A 1 255 ? -32.287 -20.435 20.104 1.00 41.19 255 ASP A N 1
ATOM 2103 C CA . ASP A 1 255 ? -31.026 -20.144 19.412 1.00 41.19 255 ASP A CA 1
ATOM 2104 C C . ASP A 1 255 ? -30.261 -18.859 19.806 1.00 41.19 255 ASP A C 1
ATOM 2106 O O . ASP A 1 255 ? -29.777 -18.116 18.946 1.00 41.19 255 ASP A O 1
ATOM 2110 N N . ASP A 1 256 ? -30.038 -18.652 21.110 1.00 41.12 256 ASP A N 1
ATOM 2111 C CA . ASP A 1 256 ? -29.284 -17.522 21.696 1.00 41.12 256 ASP A CA 1
ATOM 2112 C C . ASP A 1 256 ? -27.750 -17.570 21.418 1.00 41.12 256 ASP A C 1
ATOM 2114 O O . ASP A 1 256 ? -26.897 -17.456 22.301 1.00 41.12 256 ASP A O 1
ATOM 2118 N N . ARG A 1 257 ? -27.356 -17.759 20.147 1.00 44.25 257 ARG A N 1
ATOM 2119 C CA . ARG A 1 257 ? -25.968 -17.882 19.643 1.00 44.25 257 ARG A CA 1
ATOM 2120 C C . ARG A 1 257 ? -25.224 -16.545 19.606 1.00 44.25 257 ARG A C 1
ATOM 2122 O O . ARG A 1 257 ? -24.535 -16.226 18.629 1.00 44.25 257 ARG A O 1
ATOM 2129 N N . GLN A 1 258 ? -25.372 -15.738 20.649 1.00 48.50 258 GLN A N 1
ATOM 2130 C CA . GLN A 1 258 ? -24.947 -14.349 20.664 1.00 48.50 258 GLN A CA 1
ATOM 2131 C C . GLN A 1 258 ? -23.441 -14.194 20.385 1.00 48.50 258 GLN A C 1
ATOM 2133 O O . GLN A 1 258 ? -22.577 -14.593 21.171 1.00 48.50 258 GLN A O 1
ATOM 2138 N N . PHE A 1 259 ? -23.114 -13.563 19.251 1.00 43.59 259 PHE A N 1
ATOM 2139 C CA . PHE A 1 259 ? -21.739 -13.302 18.829 1.00 43.59 259 PHE A CA 1
ATOM 2140 C C . PHE A 1 259 ? -21.050 -12.329 19.798 1.00 43.59 259 PHE A C 1
ATOM 2142 O O . PHE A 1 259 ? -21.101 -11.107 19.645 1.00 43.59 259 PHE A O 1
ATOM 2149 N N . THR A 1 260 ? -20.361 -12.875 20.800 1.00 50.75 260 THR A N 1
ATOM 2150 C CA . THR A 1 260 ? -19.505 -12.118 21.722 1.00 50.75 260 THR A CA 1
ATOM 2151 C C . THR A 1 260 ? -18.198 -11.716 21.029 1.00 50.75 260 THR A C 1
ATOM 2153 O O . THR A 1 260 ? -17.117 -12.245 21.298 1.00 50.75 260 THR A O 1
ATOM 2156 N N . GLY A 1 261 ? -18.319 -10.760 20.101 1.00 57.62 261 GLY A N 1
ATOM 2157 C CA . GLY A 1 261 ? -17.202 -10.122 19.405 1.00 57.62 261 GLY A CA 1
ATOM 2158 C C . GLY A 1 261 ? -16.162 -9.550 20.371 1.00 57.62 261 GLY A C 1
ATOM 2159 O O . GLY A 1 261 ? -16.426 -9.332 21.558 1.00 57.62 261 GLY A O 1
ATOM 2160 N N . LEU A 1 262 ? -14.945 -9.328 19.880 1.00 64.44 262 LEU A N 1
ATOM 2161 C CA . LEU A 1 262 ? -13.809 -9.045 20.746 1.00 64.44 262 LEU A CA 1
ATOM 2162 C C . LEU A 1 262 ? -13.984 -7.692 21.454 1.00 64.44 262 LEU A C 1
ATOM 2164 O O . LEU A 1 262 ? -13.936 -6.634 20.825 1.00 64.44 262 LEU A O 1
ATOM 2168 N N . GLU A 1 263 ? -14.152 -7.719 22.780 1.00 64.81 263 GLU A N 1
ATOM 2169 C CA . GLU A 1 263 ? -14.338 -6.502 23.576 1.00 64.81 263 GLU A CA 1
ATOM 2170 C C . GLU A 1 263 ? -13.165 -5.531 23.365 1.00 64.81 263 GLU A C 1
ATOM 2172 O O . GLU A 1 263 ? -12.007 -5.846 23.647 1.00 64.81 263 GLU A O 1
ATOM 2177 N N . GLY A 1 264 ? -13.473 -4.343 22.837 1.00 71.88 264 GLY A N 1
ATOM 2178 C CA . GLY A 1 264 ? -12.471 -3.342 22.483 1.00 71.88 264 GLY A CA 1
ATOM 2179 C C . GLY A 1 264 ? -11.678 -3.640 21.204 1.00 71.88 264 GLY A C 1
ATOM 2180 O O . GLY A 1 264 ? -10.577 -3.112 21.070 1.00 71.88 264 GLY A O 1
ATOM 2181 N N . LYS A 1 265 ? -12.191 -4.434 20.247 1.00 81.38 265 LYS A N 1
ATOM 2182 C CA . LYS A 1 265 ? -11.568 -4.663 18.920 1.00 81.38 265 LYS A CA 1
ATOM 2183 C C . LYS A 1 265 ? -10.982 -3.384 18.311 1.00 81.38 265 LYS A C 1
ATOM 2185 O O . LYS A 1 265 ? -9.804 -3.349 17.964 1.00 81.38 265 LYS A O 1
ATOM 2190 N N . PHE A 1 266 ? -11.774 -2.314 18.272 1.00 82.12 266 PHE A N 1
ATOM 2191 C CA . PHE A 1 266 ? -11.375 -1.001 17.764 1.00 82.12 266 PHE A CA 1
ATOM 2192 C C . PHE A 1 266 ? -10.175 -0.402 18.522 1.00 82.12 266 PHE A C 1
ATOM 2194 O O . PHE A 1 266 ? -9.272 0.164 17.908 1.00 82.12 266 PHE A O 1
ATOM 2201 N N . MET A 1 267 ? -10.095 -0.584 19.845 1.00 83.31 267 MET A N 1
ATOM 2202 C CA . MET A 1 267 ? -8.927 -0.181 20.639 1.00 83.31 267 MET A CA 1
ATOM 2203 C C . MET A 1 267 ? -7.666 -0.952 20.227 1.00 83.31 267 MET A C 1
ATOM 2205 O O . MET A 1 267 ? -6.597 -0.347 20.137 1.00 83.31 267 MET A O 1
ATOM 2209 N N . TYR A 1 268 ? -7.775 -2.251 19.929 1.00 88.00 268 TYR A N 1
ATOM 2210 C CA . TYR A 1 268 ? -6.656 -3.047 19.412 1.00 88.00 268 TYR A CA 1
ATOM 2211 C C . TYR A 1 268 ? -6.253 -2.621 17.994 1.00 88.00 268 TYR A C 1
ATOM 2213 O O . TYR A 1 268 ? -5.067 -2.424 17.741 1.00 88.00 268 TYR A O 1
ATOM 2221 N N . GLU A 1 269 ? -7.209 -2.383 17.092 1.00 88.19 269 GLU A N 1
ATOM 2222 C CA . GLU A 1 269 ? -6.942 -1.842 15.750 1.00 88.19 269 GLU A CA 1
ATOM 2223 C C . GLU A 1 269 ? -6.180 -0.512 15.818 1.00 88.19 269 GLU A C 1
ATOM 2225 O O . GLU A 1 269 ? -5.150 -0.353 15.162 1.00 88.19 269 GLU A O 1
ATOM 2230 N N . LYS A 1 270 ? -6.636 0.439 16.648 1.00 89.00 270 LYS A N 1
ATOM 2231 C CA . LYS A 1 270 ? -5.962 1.737 16.817 1.00 89.00 270 LYS A CA 1
ATOM 2232 C C . LYS A 1 270 ? -4.626 1.624 17.551 1.00 89.00 270 LYS A C 1
ATOM 2234 O O . LYS A 1 270 ? -3.719 2.395 17.242 1.00 89.00 270 LYS A O 1
ATOM 2239 N N . ALA A 1 271 ? -4.452 0.655 18.449 1.00 91.00 271 ALA A N 1
ATOM 2240 C CA . ALA A 1 271 ? -3.153 0.363 19.051 1.00 91.00 271 ALA A CA 1
ATOM 2241 C C . ALA A 1 271 ? -2.144 -0.182 18.021 1.00 91.00 271 ALA A C 1
ATOM 2243 O O . ALA A 1 271 ? -0.996 0.258 18.017 1.00 91.00 271 ALA A O 1
ATOM 2244 N N . ILE A 1 272 ? -2.566 -1.070 17.111 1.00 93.12 272 ILE A N 1
ATOM 2245 C CA . ILE A 1 272 ? -1.729 -1.587 16.011 1.00 93.12 272 ILE A CA 1
ATOM 2246 C C . ILE A 1 272 ? -1.365 -0.455 15.030 1.00 93.12 272 ILE A C 1
ATOM 2248 O O . ILE A 1 272 ? -0.203 -0.318 14.639 1.00 93.12 272 ILE A O 1
ATOM 2252 N N . ASP A 1 273 ? -2.324 0.407 14.688 1.00 92.19 273 ASP A N 1
ATOM 2253 C CA . ASP A 1 273 ? -2.111 1.585 13.834 1.00 92.19 273 ASP A CA 1
ATOM 2254 C C . ASP A 1 273 ? -1.099 2.576 14.456 1.00 92.19 273 ASP A C 1
ATOM 2256 O O . ASP A 1 273 ? -0.211 3.084 13.771 1.00 92.19 273 ASP A O 1
ATOM 2260 N N . VAL A 1 274 ? -1.186 2.831 15.770 1.00 93.38 274 VAL A N 1
ATOM 2261 C CA . VAL A 1 274 ? -0.228 3.679 16.507 1.00 93.38 274 VAL A CA 1
ATOM 2262 C C . VAL A 1 274 ? 1.146 3.012 16.610 1.00 93.38 274 VAL A C 1
ATOM 2264 O O . VAL A 1 274 ? 2.157 3.674 16.379 1.00 93.38 274 VAL A O 1
ATOM 2267 N N . PHE A 1 275 ? 1.204 1.711 16.907 1.00 94.69 275 PHE A N 1
ATOM 2268 C CA . PHE A 1 275 ? 2.454 0.951 17.006 1.00 94.69 275 PHE A CA 1
ATOM 2269 C C . PHE A 1 275 ? 3.223 0.920 15.677 1.00 94.69 275 PHE A C 1
ATOM 2271 O O . PHE A 1 275 ? 4.432 1.152 15.647 1.00 94.69 275 PHE A O 1
ATOM 2278 N N . THR A 1 276 ? 2.530 0.692 14.560 1.00 94.12 276 THR A N 1
ATOM 2279 C CA . THR A 1 276 ? 3.167 0.649 13.235 1.00 94.12 276 THR A CA 1
ATOM 2280 C C . THR A 1 276 ? 3.579 2.036 12.742 1.00 94.12 276 THR A C 1
ATOM 2282 O O . THR A 1 276 ? 4.665 2.166 12.178 1.00 94.12 276 THR A O 1
ATOM 2285 N N . ARG A 1 277 ? 2.814 3.099 13.047 1.00 93.69 277 ARG A N 1
ATOM 2286 C CA . ARG A 1 277 ? 3.267 4.494 12.849 1.00 93.69 277 ARG A CA 1
ATOM 2287 C C . ARG A 1 277 ? 4.528 4.802 13.661 1.00 93.69 277 ARG A C 1
ATOM 2289 O O . ARG A 1 277 ? 5.500 5.286 13.092 1.00 93.69 277 ARG A O 1
ATOM 2296 N N . PHE A 1 278 ? 4.559 4.444 14.946 1.00 94.81 278 PHE A N 1
ATOM 2297 C CA . PHE A 1 278 ? 5.728 4.616 15.820 1.00 94.81 278 PHE A CA 1
ATOM 2298 C C . PHE A 1 278 ? 6.976 3.896 15.281 1.00 94.81 278 PHE A C 1
ATOM 2300 O O . PHE A 1 278 ? 8.064 4.472 15.276 1.00 94.81 278 PHE A O 1
ATOM 2307 N N . LEU A 1 279 ? 6.815 2.680 14.749 1.00 94.25 279 LEU A N 1
ATOM 2308 C CA . LEU A 1 279 ? 7.897 1.925 14.114 1.00 94.25 279 LEU A CA 1
ATOM 2309 C C . LEU A 1 279 ? 8.452 2.629 12.859 1.00 94.25 279 LEU A C 1
ATOM 2311 O O . LEU A 1 279 ? 9.673 2.684 12.694 1.00 94.25 279 LEU A O 1
ATOM 2315 N N . LYS A 1 280 ? 7.594 3.225 12.013 1.00 93.50 280 LYS A N 1
ATOM 2316 C CA . LYS A 1 280 ? 8.043 4.054 10.875 1.00 93.50 280 LYS A CA 1
ATOM 2317 C C . LYS A 1 280 ? 8.788 5.309 11.339 1.00 93.50 280 LYS A C 1
ATOM 2319 O O . LYS A 1 280 ? 9.887 5.571 10.852 1.00 93.50 280 LYS A O 1
ATOM 2324 N N . THR A 1 281 ? 8.263 6.019 12.342 1.00 92.50 281 THR A N 1
ATOM 2325 C CA . THR A 1 281 ? 8.903 7.230 12.882 1.00 92.50 281 THR A CA 1
ATOM 2326 C C . THR A 1 281 ? 10.288 6.930 13.465 1.00 92.50 281 THR A C 1
ATOM 2328 O O . THR A 1 281 ? 11.231 7.680 13.214 1.00 92.50 281 THR A O 1
ATOM 2331 N N . ILE A 1 282 ? 10.448 5.812 14.188 1.00 92.38 282 ILE A N 1
ATOM 2332 C CA . ILE A 1 282 ? 11.757 5.344 14.678 1.00 92.38 282 ILE A CA 1
ATOM 2333 C C . ILE A 1 282 ? 12.711 5.051 13.519 1.00 92.38 282 ILE A C 1
ATOM 2335 O O . ILE A 1 282 ? 13.869 5.465 13.573 1.00 92.38 282 ILE A O 1
ATOM 2339 N N . LEU A 1 283 ? 12.246 4.360 12.474 1.00 92.00 283 LEU A N 1
ATOM 2340 C CA . LEU A 1 283 ? 13.079 4.018 11.323 1.00 92.00 283 LEU A CA 1
ATOM 2341 C C . LEU A 1 283 ? 13.580 5.278 10.607 1.00 92.00 283 LEU A C 1
ATOM 2343 O O . LEU A 1 283 ? 14.781 5.411 10.374 1.00 92.00 283 LEU A O 1
ATOM 2347 N N . HIS A 1 284 ? 12.691 6.232 10.327 1.00 89.31 284 HIS A N 1
ATOM 2348 C CA . HIS A 1 284 ? 13.044 7.519 9.728 1.00 89.31 284 HIS A CA 1
ATOM 2349 C C . HIS A 1 284 ? 14.017 8.334 10.597 1.00 89.31 284 HIS A C 1
ATOM 2351 O O . HIS A 1 284 ? 15.010 8.857 10.087 1.00 89.31 284 HIS A O 1
ATOM 2357 N N . LEU A 1 285 ? 13.780 8.406 11.912 1.00 89.19 285 LEU A N 1
ATOM 2358 C CA . LEU A 1 285 ? 14.650 9.125 12.847 1.00 89.19 285 LEU A CA 1
ATOM 2359 C C . LEU A 1 285 ? 16.036 8.473 12.972 1.00 89.19 285 LEU A C 1
ATOM 2361 O O . LEU A 1 285 ? 17.047 9.172 13.003 1.00 89.19 285 LEU A O 1
ATOM 2365 N N . SER A 1 286 ? 16.099 7.139 12.988 1.00 88.81 286 SER A N 1
ATOM 2366 C CA . SER A 1 286 ? 17.358 6.389 12.966 1.00 88.81 286 SER A CA 1
ATOM 2367 C C . SER A 1 286 ? 18.141 6.641 11.673 1.00 88.81 286 SER A C 1
ATOM 2369 O O . SER A 1 286 ? 19.361 6.803 11.719 1.00 88.81 286 SER A O 1
ATOM 2371 N N . LEU A 1 287 ? 17.447 6.749 10.533 1.00 84.38 287 LEU A N 1
ATOM 2372 C CA . LEU A 1 287 ? 18.067 6.975 9.228 1.00 84.38 287 LEU A CA 1
ATOM 2373 C C . LEU A 1 287 ? 18.587 8.406 9.019 1.00 84.38 287 LEU A C 1
ATOM 2375 O O . LEU A 1 287 ? 19.523 8.590 8.245 1.00 84.38 287 LEU A O 1
ATOM 2379 N N . LEU A 1 288 ? 18.036 9.410 9.712 1.00 83.12 288 LEU A N 1
ATOM 2380 C CA . LEU A 1 288 ? 18.550 10.786 9.661 1.00 83.12 288 LEU A CA 1
ATOM 2381 C C . LEU A 1 288 ? 20.005 10.896 10.145 1.00 83.12 288 LEU A C 1
ATOM 2383 O O . LEU A 1 288 ? 20.759 11.706 9.614 1.00 83.12 288 LEU A O 1
ATOM 2387 N N . ILE A 1 289 ? 20.408 10.083 11.128 1.00 80.00 289 ILE A N 1
ATOM 2388 C CA . ILE A 1 289 ? 21.727 10.163 11.778 1.00 80.00 289 ILE A CA 1
ATOM 2389 C C . ILE A 1 289 ? 22.893 9.869 10.803 1.00 80.00 289 ILE A C 1
ATOM 2391 O O . ILE A 1 289 ? 23.825 10.673 10.750 1.00 80.00 289 ILE A O 1
ATOM 2395 N N . PRO A 1 290 ? 22.893 8.775 10.010 1.00 78.38 290 PRO A N 1
ATOM 2396 C CA . PRO A 1 290 ? 23.947 8.512 9.024 1.00 78.38 290 PRO A CA 1
ATOM 2397 C C . PRO A 1 290 ? 23.800 9.287 7.700 1.00 78.38 290 PRO A C 1
ATOM 2399 O O . PRO A 1 290 ? 24.704 9.223 6.862 1.00 78.38 290 PRO A O 1
ATOM 2402 N N . PHE A 1 291 ? 22.675 9.964 7.440 1.00 74.56 291 PHE A N 1
ATOM 2403 C CA . PHE A 1 291 ? 22.359 10.448 6.092 1.00 74.56 291 PHE A CA 1
ATOM 2404 C C . PHE A 1 291 ? 22.887 11.861 5.805 1.00 74.56 291 PHE A C 1
ATOM 2406 O O . PHE A 1 291 ? 22.459 12.852 6.389 1.00 74.56 291 PHE A O 1
ATOM 2413 N N . ARG A 1 292 ? 23.787 11.968 4.819 1.00 67.56 292 ARG A N 1
ATOM 2414 C CA . ARG A 1 292 ? 24.517 13.209 4.486 1.00 67.56 292 ARG A CA 1
ATOM 2415 C C . ARG A 1 292 ? 23.654 14.339 3.889 1.00 67.56 292 ARG A C 1
ATOM 2417 O O . ARG A 1 292 ? 24.121 15.471 3.843 1.00 67.56 292 ARG A O 1
ATOM 2424 N N . MET A 1 293 ? 22.426 14.054 3.443 1.00 70.94 293 MET A N 1
ATOM 2425 C CA . MET A 1 293 ? 21.503 15.027 2.826 1.00 70.94 293 MET A CA 1
ATOM 2426 C C . MET A 1 293 ? 20.144 15.068 3.564 1.00 70.94 293 MET A C 1
ATOM 2428 O O . MET A 1 293 ? 19.112 14.732 2.977 1.00 70.94 293 MET A O 1
ATOM 2432 N N . PRO A 1 294 ? 20.105 15.442 4.860 1.00 73.50 294 PRO A N 1
ATOM 2433 C CA . PRO A 1 294 ? 18.944 15.219 5.734 1.00 73.50 294 PRO A CA 1
ATOM 2434 C C . PRO A 1 294 ? 17.657 15.921 5.273 1.00 73.50 294 PRO A C 1
ATOM 2436 O O . PRO A 1 294 ? 16.567 15.407 5.514 1.00 73.50 294 PRO A O 1
ATOM 2439 N N . MET A 1 295 ? 17.763 17.040 4.546 1.00 80.38 295 MET A N 1
ATOM 2440 C CA . MET A 1 295 ? 16.615 17.803 4.028 1.00 80.38 295 MET A CA 1
ATOM 2441 C C . MET A 1 295 ? 15.659 16.971 3.157 1.00 80.38 295 MET A C 1
ATOM 2443 O O . MET A 1 295 ? 14.465 17.251 3.140 1.00 80.38 295 MET A O 1
ATOM 2447 N N . MET A 1 296 ? 16.155 15.940 2.457 1.00 79.31 296 MET A N 1
ATOM 2448 C CA . MET A 1 296 ? 15.312 15.073 1.622 1.00 79.31 296 MET A CA 1
ATOM 2449 C C . MET A 1 296 ? 14.413 14.148 2.453 1.00 79.31 296 MET A C 1
ATOM 2451 O O . MET A 1 296 ? 13.277 13.906 2.060 1.00 79.31 296 MET A O 1
ATOM 2455 N N . LEU A 1 297 ? 14.915 13.655 3.592 1.00 82.06 297 LEU A N 1
ATOM 2456 C CA . LEU A 1 297 ? 14.181 12.773 4.510 1.00 82.06 297 LEU A CA 1
ATOM 2457 C C . LEU A 1 297 ? 13.321 13.562 5.505 1.00 82.06 297 LEU A C 1
ATOM 2459 O O . LEU A 1 297 ? 12.358 13.035 6.056 1.00 82.06 297 LEU A O 1
ATOM 2463 N N . LEU A 1 298 ? 13.649 14.838 5.731 1.00 85.25 298 LEU A N 1
ATOM 2464 C CA . LEU A 1 298 ? 12.952 15.703 6.680 1.00 85.25 298 LEU A CA 1
ATOM 2465 C C . LEU A 1 298 ? 11.449 15.827 6.375 1.00 85.25 298 LEU A C 1
ATOM 2467 O O . LEU A 1 298 ? 10.660 15.887 7.313 1.00 85.25 298 LEU A O 1
ATOM 2471 N N . LYS A 1 299 ? 11.038 15.803 5.095 1.00 86.56 299 LYS A N 1
ATOM 2472 C CA . LYS A 1 299 ? 9.612 15.819 4.713 1.00 86.56 299 LYS A CA 1
ATOM 2473 C C . LYS A 1 299 ? 8.850 14.609 5.268 1.00 86.56 299 LYS A C 1
ATOM 2475 O O . LYS A 1 299 ? 7.746 14.768 5.782 1.00 86.56 299 LYS A O 1
ATOM 2480 N N . ASP A 1 300 ? 9.458 13.425 5.207 1.00 87.00 300 ASP A N 1
ATOM 2481 C CA . ASP A 1 300 ? 8.831 12.163 5.602 1.00 87.00 300 ASP A CA 1
ATOM 2482 C C . ASP A 1 300 ? 8.851 12.023 7.125 1.00 87.00 300 ASP A C 1
ATOM 2484 O O . ASP A 1 300 ? 7.845 11.660 7.723 1.00 87.00 300 ASP A O 1
ATOM 2488 N N . VAL A 1 301 ? 9.951 12.433 7.768 1.00 90.31 301 VAL A N 1
ATOM 2489 C CA . VAL A 1 301 ? 10.078 12.495 9.234 1.00 90.31 301 VAL A CA 1
ATOM 2490 C C . VAL A 1 301 ? 9.036 13.443 9.839 1.00 90.31 301 VAL A C 1
ATOM 2492 O O . VAL A 1 301 ? 8.384 13.089 10.818 1.00 90.31 301 VAL A O 1
ATOM 2495 N N . VAL A 1 302 ? 8.849 14.639 9.266 1.00 91.19 302 VAL A N 1
ATOM 2496 C CA . VAL A 1 302 ? 7.838 15.603 9.738 1.00 91.19 302 VAL A CA 1
ATOM 2497 C C . VAL A 1 302 ? 6.426 15.049 9.549 1.00 91.19 302 VAL A C 1
ATOM 2499 O O . VAL A 1 302 ? 5.611 15.153 10.465 1.00 91.19 302 VAL A O 1
ATOM 2502 N N . TRP A 1 303 ? 6.139 14.421 8.405 1.00 91.12 303 TRP A N 1
ATOM 2503 C CA . TRP A 1 303 ? 4.845 13.784 8.159 1.00 91.12 303 TRP A CA 1
ATOM 2504 C C . TRP A 1 303 ? 4.562 12.640 9.145 1.00 91.12 303 TRP A C 1
ATOM 2506 O O . TRP A 1 303 ? 3.494 12.612 9.755 1.00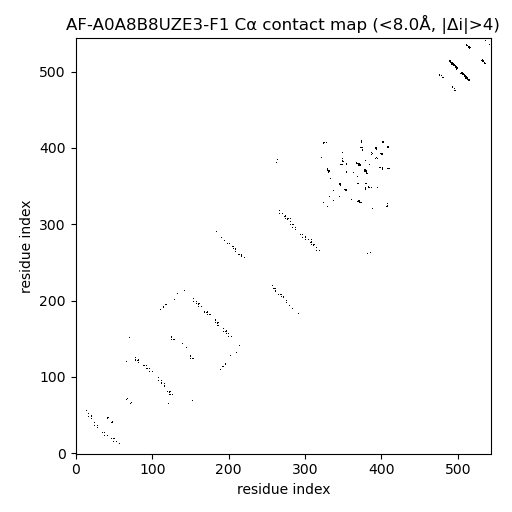 91.12 303 TRP A O 1
ATOM 2516 N N . ASP A 1 304 ? 5.531 11.750 9.372 1.00 89.94 304 ASP A N 1
ATOM 2517 C CA . ASP A 1 304 ? 5.423 10.641 10.324 1.00 89.94 304 ASP A CA 1
ATOM 2518 C C . ASP A 1 304 ? 5.222 11.127 11.764 1.00 89.94 304 ASP A C 1
ATOM 2520 O O . ASP A 1 304 ? 4.360 10.602 12.466 1.00 89.94 304 ASP A O 1
ATOM 2524 N N . VAL A 1 305 ? 5.965 12.148 12.211 1.00 92.69 305 VAL A N 1
ATOM 2525 C CA . VAL A 1 305 ? 5.813 12.722 13.560 1.00 92.69 305 VAL A CA 1
ATOM 2526 C C . VAL A 1 305 ? 4.430 13.353 13.741 1.00 92.69 305 VAL A C 1
ATOM 2528 O O . VAL A 1 305 ? 3.797 13.143 14.778 1.00 92.69 305 VAL A O 1
ATOM 2531 N N . LEU A 1 306 ? 3.920 14.078 12.738 1.00 93.31 306 LEU A N 1
ATOM 2532 C CA . LEU A 1 306 ? 2.567 14.646 12.769 1.00 93.31 306 LEU A CA 1
ATOM 2533 C C . LEU A 1 306 ? 1.492 13.548 12.784 1.00 93.31 306 LEU A C 1
ATOM 2535 O O . LEU A 1 306 ? 0.577 13.597 13.609 1.00 93.31 306 LEU A O 1
ATOM 2539 N N . ALA A 1 307 ? 1.622 12.529 11.931 1.00 90.50 307 ALA A N 1
ATOM 2540 C CA . ALA A 1 307 ? 0.691 11.405 11.859 1.00 90.50 307 ALA A CA 1
ATOM 2541 C C . ALA A 1 307 ? 0.696 10.560 13.146 1.00 90.50 307 ALA A C 1
ATOM 2543 O O . ALA A 1 307 ? -0.365 10.148 13.626 1.00 90.50 307 ALA A O 1
ATOM 2544 N N . LEU A 1 308 ? 1.871 10.331 13.742 1.00 93.00 308 LEU A N 1
ATOM 2545 C CA . LEU A 1 308 ? 2.023 9.670 15.037 1.00 93.00 308 LEU A CA 1
ATOM 2546 C C . LEU A 1 308 ? 1.381 10.497 16.155 1.00 93.00 308 LEU A C 1
ATOM 2548 O O . LEU A 1 308 ? 0.609 9.945 16.935 1.00 93.00 308 LEU A O 1
ATOM 2552 N N . TYR A 1 309 ? 1.637 11.808 16.214 1.00 93.50 309 TYR A N 1
ATOM 2553 C CA . TYR A 1 309 ? 1.054 12.697 17.223 1.00 93.50 309 TYR A CA 1
ATOM 2554 C C . TYR A 1 309 ? -0.480 12.714 17.158 1.00 93.50 309 TYR A C 1
ATOM 2556 O O . TYR A 1 309 ? -1.143 12.516 18.177 1.00 93.50 309 TYR A O 1
ATOM 2564 N N . GLN A 1 310 ? -1.056 12.874 15.963 1.00 92.00 310 GLN A N 1
ATOM 2565 C CA . GLN A 1 310 ? -2.508 12.819 15.744 1.00 92.00 310 GLN A CA 1
ATOM 2566 C C . GLN A 1 310 ? -3.100 11.455 16.140 1.00 92.00 310 GLN A C 1
ATOM 2568 O O . GLN A 1 310 ? -4.140 11.389 16.794 1.00 92.00 310 GLN A O 1
ATOM 2573 N N . SER A 1 311 ? -2.412 10.357 15.812 1.00 89.12 311 SER A N 1
ATOM 2574 C CA . SER A 1 311 ? -2.868 9.001 16.152 1.00 89.12 311 SER A CA 1
ATOM 2575 C C . SER A 1 311 ? -2.804 8.722 17.656 1.00 89.12 311 SER A C 1
ATOM 2577 O O . SER A 1 311 ? -3.750 8.183 18.229 1.00 89.12 311 SER A O 1
ATOM 2579 N N . ALA A 1 312 ? -1.705 9.106 18.309 1.00 90.31 312 ALA A N 1
ATOM 2580 C CA . ALA A 1 312 ? -1.486 8.892 19.734 1.00 90.31 312 ALA A CA 1
ATOM 2581 C C . ALA A 1 312 ? -2.418 9.761 20.590 1.00 90.31 312 ALA A C 1
ATOM 2583 O O . ALA A 1 312 ? -2.990 9.265 21.558 1.00 90.31 312 ALA A O 1
ATOM 2584 N N . THR A 1 313 ? -2.634 11.027 20.215 1.00 89.56 313 THR A N 1
ATOM 2585 C CA . THR A 1 313 ? -3.608 11.902 20.895 1.00 89.56 313 THR A CA 1
ATOM 2586 C C . THR A 1 313 ? -5.047 11.421 20.702 1.00 89.56 313 THR A C 1
ATOM 2588 O O . THR A 1 313 ? -5.816 11.436 21.664 1.00 89.56 313 THR A O 1
ATOM 2591 N N . GLY A 1 314 ? -5.398 10.909 19.516 1.00 86.19 314 GLY A N 1
ATOM 2592 C CA . GLY A 1 314 ? -6.681 10.249 19.264 1.00 86.19 314 GLY A CA 1
ATOM 2593 C C . GLY A 1 314 ? -6.903 9.028 20.162 1.00 86.19 314 GLY A C 1
ATOM 2594 O O . GLY A 1 314 ? -7.882 8.984 20.910 1.00 86.19 314 GLY A O 1
ATOM 2595 N N . LEU A 1 315 ? -5.966 8.073 20.159 1.00 87.44 315 LEU A N 1
ATOM 2596 C CA . LEU A 1 315 ? -6.033 6.870 21.000 1.00 87.44 315 LEU A CA 1
ATOM 2597 C C . LEU A 1 315 ? -6.061 7.213 22.499 1.00 87.44 315 LEU A C 1
ATOM 2599 O O . LEU A 1 315 ? -6.847 6.633 23.246 1.00 87.44 315 LEU A O 1
ATOM 2603 N N . TRP A 1 316 ? -5.263 8.191 22.937 1.00 88.12 316 TRP A N 1
ATOM 2604 C CA . TRP A 1 316 ? -5.253 8.672 24.321 1.00 88.12 316 TRP A CA 1
ATOM 2605 C C . TRP A 1 316 ? -6.591 9.296 24.730 1.00 88.12 316 TRP A C 1
ATOM 2607 O O . TRP A 1 316 ? -7.074 9.017 25.828 1.00 88.12 316 TRP A O 1
ATOM 2617 N N . LYS A 1 317 ? -7.228 10.093 23.856 1.00 86.62 317 LYS A N 1
ATOM 2618 C CA . LYS A 1 317 ? -8.569 10.649 24.106 1.00 86.62 317 LYS A CA 1
ATOM 2619 C C . LYS A 1 317 ? -9.599 9.527 24.269 1.00 86.62 317 LYS A C 1
ATOM 2621 O O . LYS A 1 317 ? -10.338 9.538 25.248 1.00 86.62 317 LYS A O 1
ATOM 2626 N N . ILE A 1 318 ? -9.618 8.539 23.371 1.00 81.81 318 ILE A N 1
ATOM 2627 C CA . ILE A 1 318 ? -10.564 7.410 23.444 1.00 81.81 318 ILE A CA 1
ATOM 2628 C C . ILE A 1 318 ? -10.325 6.585 24.720 1.00 81.81 318 ILE A C 1
ATOM 2630 O O . ILE A 1 318 ? -11.265 6.335 25.473 1.00 81.81 318 ILE A O 1
ATOM 2634 N N . TRP A 1 319 ? -9.070 6.232 25.024 1.00 84.81 319 TRP A N 1
ATOM 2635 C CA . TRP A 1 319 ? -8.709 5.485 26.236 1.00 84.81 319 TRP A CA 1
ATOM 2636 C C . TRP A 1 319 ? -9.105 6.227 27.519 1.00 84.81 319 TRP A C 1
ATOM 2638 O O . TRP A 1 319 ? -9.727 5.643 28.409 1.00 84.81 319 TRP A O 1
ATOM 2648 N N . ARG A 1 320 ? -8.803 7.530 27.596 1.00 85.81 320 ARG A N 1
ATOM 2649 C CA . ARG A 1 320 ? -9.188 8.388 28.722 1.00 85.81 320 ARG A CA 1
ATOM 2650 C C . ARG A 1 320 ? -10.708 8.433 28.885 1.00 85.81 320 ARG A C 1
ATOM 2652 O O . ARG A 1 320 ? -11.187 8.263 30.003 1.00 85.81 320 ARG A O 1
ATOM 2659 N N . ASN A 1 321 ? -11.455 8.616 27.798 1.00 82.62 321 ASN A N 1
ATOM 2660 C CA . ASN A 1 321 ? -12.916 8.673 27.826 1.00 82.62 321 ASN A CA 1
ATOM 2661 C C . ASN A 1 321 ? -13.518 7.338 28.297 1.00 82.62 321 ASN A C 1
ATOM 2663 O O . ASN A 1 321 ? -14.339 7.331 29.213 1.00 82.62 321 ASN A O 1
ATOM 2667 N N . ASN A 1 322 ? -13.053 6.210 27.749 1.00 81.81 322 ASN A N 1
ATOM 2668 C CA . ASN A 1 322 ? -13.488 4.868 28.154 1.00 81.81 322 ASN A CA 1
ATOM 2669 C C . ASN A 1 322 ? -13.157 4.559 29.625 1.00 81.81 322 ASN A C 1
ATOM 2671 O O . ASN A 1 322 ? -13.948 3.890 30.293 1.00 81.81 322 ASN A O 1
ATOM 2675 N N . LYS A 1 323 ? -12.045 5.085 30.161 1.00 83.62 323 LYS A N 1
ATOM 2676 C CA . LYS A 1 323 ? -11.745 5.021 31.598 1.00 83.62 323 LYS A CA 1
ATOM 2677 C C . LYS A 1 323 ? -12.669 5.927 32.425 1.00 83.62 323 LYS A C 1
ATOM 2679 O O . LYS A 1 323 ? -13.241 5.462 33.404 1.00 83.62 323 LYS A O 1
ATOM 2684 N N . GLN A 1 324 ? -12.875 7.184 32.022 1.00 82.81 324 GLN A N 1
ATOM 2685 C CA . GLN A 1 324 ? -13.765 8.109 32.738 1.00 82.81 324 GLN A CA 1
ATOM 2686 C C . GLN A 1 324 ? -15.217 7.598 32.792 1.00 82.81 324 GLN A C 1
ATOM 2688 O O . GLN A 1 324 ? -15.864 7.776 33.819 1.00 82.81 324 GLN A O 1
ATOM 2693 N N . LEU A 1 325 ? -15.722 6.905 31.765 1.00 79.06 325 LEU A N 1
ATOM 2694 C CA . LEU A 1 325 ? -17.040 6.246 31.806 1.00 79.06 325 LEU A CA 1
ATOM 2695 C C . LEU A 1 325 ? -17.105 5.113 32.852 1.00 79.06 325 LEU A C 1
ATOM 2697 O O . LEU A 1 325 ? -18.115 4.944 33.544 1.00 79.06 325 LEU A O 1
ATOM 2701 N N . ASP A 1 326 ? -16.031 4.334 32.992 1.00 80.75 326 ASP A N 1
ATOM 2702 C CA . ASP A 1 326 ? -15.975 3.216 33.938 1.00 80.75 326 ASP A CA 1
ATOM 2703 C C . ASP A 1 326 ? -15.826 3.691 35.393 1.00 80.75 326 ASP A C 1
ATOM 2705 O O . ASP A 1 326 ? -16.517 3.176 36.274 1.00 80.75 326 ASP A O 1
ATOM 2709 N N . ASP A 1 327 ? -15.013 4.726 35.622 1.00 81.75 327 ASP A N 1
ATOM 2710 C CA . ASP A 1 327 ? -14.757 5.300 36.949 1.00 81.75 327 ASP A CA 1
ATOM 2711 C C . ASP A 1 327 ? -15.882 6.251 37.427 1.00 81.75 327 ASP A C 1
ATOM 2713 O O . ASP A 1 327 ? -16.181 6.283 38.617 1.00 81.75 327 ASP A O 1
ATOM 2717 N N . THR A 1 328 ? -16.525 7.020 36.530 1.00 81.31 328 THR A N 1
ATOM 2718 C CA . THR A 1 328 ? -17.454 8.115 36.918 1.00 81.31 328 THR A CA 1
ATOM 2719 C C . THR A 1 328 ? -18.931 7.713 36.937 1.00 81.31 328 THR A C 1
ATOM 2721 O O . THR A 1 328 ? -19.692 8.227 37.753 1.00 81.31 328 THR A O 1
ATOM 2724 N N . LEU A 1 329 ? -19.384 6.838 36.028 1.00 81.06 329 LEU A N 1
ATOM 2725 C CA . LEU A 1 329 ? -20.816 6.518 35.924 1.00 81.06 329 LEU A CA 1
ATOM 2726 C C . LEU A 1 329 ? -21.282 5.618 37.077 1.00 81.06 329 LEU A C 1
ATOM 2728 O O . LEU A 1 329 ? -20.629 4.623 37.398 1.00 81.06 329 LEU A O 1
ATOM 2732 N N . VAL A 1 330 ? -22.452 5.902 37.644 1.00 78.62 330 VAL A N 1
ATOM 2733 C CA . VAL A 1 330 ? -23.034 5.082 38.717 1.00 78.62 330 VAL A CA 1
ATOM 2734 C C . VAL A 1 330 ? -23.456 3.715 38.164 1.00 78.62 330 VAL A C 1
ATOM 2736 O O . VAL A 1 330 ? -24.146 3.622 37.145 1.00 78.62 330 VAL A O 1
ATOM 2739 N N . THR A 1 331 ? -23.034 2.642 38.836 1.00 75.62 331 THR A N 1
ATOM 2740 C CA . THR A 1 331 ? -23.599 1.297 38.655 1.00 75.62 331 THR A CA 1
ATOM 2741 C C . THR A 1 331 ? -24.916 1.208 39.407 1.00 75.62 331 THR A C 1
ATOM 2743 O O . THR A 1 331 ? -24.930 1.406 40.621 1.00 75.62 331 THR A O 1
ATOM 2746 N N . VAL A 1 332 ? -26.001 0.902 38.703 1.00 72.25 332 VAL A N 1
ATOM 2747 C CA . VAL A 1 332 ? -27.318 0.698 39.322 1.00 72.25 332 VAL A CA 1
ATOM 2748 C C . VAL A 1 332 ? -27.333 -0.685 39.978 1.00 72.25 332 VAL A C 1
ATOM 2750 O O . VAL A 1 332 ? -26.844 -1.648 39.384 1.00 72.25 332 VAL A O 1
ATOM 2753 N N . THR A 1 333 ? -27.828 -0.796 41.212 1.00 69.44 333 THR A N 1
ATOM 2754 C CA . THR A 1 333 ? -27.982 -2.105 41.869 1.00 69.44 333 THR A CA 1
ATOM 2755 C C . THR A 1 333 ? -29.193 -2.843 41.299 1.00 69.44 333 THR A C 1
ATOM 2757 O O . THR A 1 333 ? -30.142 -2.209 40.840 1.00 69.44 333 THR A O 1
ATOM 2760 N N . ALA A 1 334 ? -29.187 -4.181 41.338 1.00 64.19 334 ALA A N 1
ATOM 2761 C CA . ALA A 1 334 ? -30.305 -4.986 40.829 1.00 64.19 334 ALA A CA 1
ATOM 2762 C C . ALA A 1 334 ? -31.643 -4.564 41.468 1.00 64.19 334 ALA A C 1
ATOM 2764 O O . ALA A 1 334 ? -32.616 -4.339 40.764 1.00 64.19 334 ALA A O 1
ATOM 2765 N N . GLU A 1 335 ? -31.650 -4.310 42.779 1.00 59.72 335 GLU A N 1
ATOM 2766 C CA . GLU A 1 335 ? -32.799 -3.785 43.532 1.00 59.72 335 GLU A CA 1
ATOM 2767 C C . GLU A 1 335 ? -33.344 -2.454 42.982 1.00 59.72 335 GLU A C 1
ATOM 2769 O O . GLU A 1 335 ? -34.550 -2.231 42.992 1.00 59.72 335 GLU A O 1
ATOM 2774 N N . GLN A 1 336 ? -32.489 -1.552 42.490 1.00 60.84 336 GLN A N 1
ATOM 2775 C CA . GLN A 1 336 ? -32.931 -0.269 41.929 1.00 60.84 336 GLN A CA 1
ATOM 2776 C C . GLN A 1 336 ? -33.565 -0.423 40.539 1.00 60.84 336 GLN A C 1
ATOM 2778 O O . GLN A 1 336 ? -34.496 0.315 40.235 1.00 60.84 336 GLN A O 1
ATOM 2783 N N . LEU A 1 337 ? -33.101 -1.391 39.741 1.00 64.56 337 LEU A N 1
ATOM 2784 C CA . LEU A 1 337 ? -33.705 -1.779 38.456 1.00 64.56 337 LEU A CA 1
ATOM 2785 C C . LEU A 1 337 ? -35.013 -2.569 38.650 1.00 64.56 337 LEU A C 1
ATOM 2787 O O . LEU A 1 337 ? -35.986 -2.348 37.937 1.00 64.56 337 LEU A O 1
ATOM 2791 N N . GLN A 1 338 ? -35.070 -3.447 39.656 1.00 59.78 338 GLN A N 1
ATOM 2792 C CA . GLN A 1 338 ? -36.268 -4.224 39.995 1.00 59.78 338 GLN A CA 1
ATOM 2793 C C . GLN A 1 338 ? -37.414 -3.327 40.500 1.00 59.78 338 GLN A C 1
ATOM 2795 O O . GLN A 1 338 ? -38.579 -3.601 40.229 1.00 59.78 338 GLN A O 1
ATOM 2800 N N . ASN A 1 339 ? -37.085 -2.252 41.229 1.00 56.09 339 ASN A N 1
ATOM 2801 C CA . ASN A 1 339 ? -38.062 -1.299 41.767 1.00 56.09 339 ASN A CA 1
ATOM 2802 C C . ASN A 1 339 ? -38.541 -0.254 40.739 1.00 56.09 339 ASN A C 1
ATOM 2804 O O . ASN A 1 339 ? -39.597 0.349 40.937 1.00 56.09 339 ASN A O 1
ATOM 2808 N N . SER A 1 340 ? -37.816 -0.033 39.636 1.00 57.06 340 SER A N 1
ATOM 2809 C CA . SER A 1 340 ? -38.323 0.723 38.483 1.00 57.06 340 SER A CA 1
ATOM 2810 C C . SER A 1 340 ? -39.218 -0.173 37.623 1.00 57.06 340 SER A C 1
ATOM 2812 O O . SER A 1 340 ? -38.809 -0.645 36.569 1.00 57.06 340 SER A O 1
ATOM 2814 N N . ALA A 1 341 ? -40.445 -0.415 38.091 1.00 47.50 341 ALA A N 1
ATOM 2815 C CA . ALA A 1 341 ? -41.391 -1.396 37.543 1.00 47.50 341 ALA A CA 1
ATOM 2816 C C . ALA A 1 341 ? -42.002 -1.058 36.156 1.00 47.50 341 ALA A C 1
ATOM 2818 O O . ALA A 1 341 ? -43.058 -1.585 35.812 1.00 47.50 341 ALA A O 1
ATOM 2819 N N . ASN A 1 342 ? -41.349 -0.206 35.358 1.00 45.97 342 ASN A N 1
ATOM 2820 C CA . ASN A 1 342 ? -41.809 0.238 34.042 1.00 45.97 342 ASN A CA 1
ATOM 2821 C C . ASN A 1 342 ? -40.746 -0.065 32.967 1.00 45.97 342 ASN A C 1
ATOM 2823 O O . ASN A 1 342 ? -39.797 0.700 32.826 1.00 45.97 342 ASN A O 1
ATOM 2827 N N . GLU A 1 343 ? -40.961 -1.147 32.212 1.00 54.19 343 GLU A N 1
ATOM 2828 C CA . GLU A 1 343 ? -40.577 -1.395 30.799 1.00 54.19 343 GLU A CA 1
ATOM 2829 C C . GLU A 1 343 ? -39.083 -1.337 30.360 1.00 54.19 343 GLU A C 1
ATOM 2831 O O . GLU A 1 343 ? -38.678 -2.149 29.532 1.00 54.19 343 GLU A O 1
ATOM 2836 N N . ASP A 1 344 ? -38.218 -0.494 30.932 1.00 61.59 344 ASP A N 1
ATOM 2837 C CA . ASP A 1 344 ? -36.846 -0.208 30.456 1.00 61.59 344 ASP A CA 1
ATOM 2838 C C . ASP A 1 344 ? -35.749 -1.189 30.955 1.00 61.59 344 ASP A C 1
ATOM 2840 O O . ASP A 1 344 ? -34.587 -0.818 31.140 1.00 61.59 344 ASP A O 1
ATOM 2844 N N . ASN A 1 345 ? -36.069 -2.471 31.161 1.00 74.19 345 ASN A N 1
ATOM 2845 C CA . ASN A 1 345 ? -35.085 -3.485 31.590 1.00 74.19 345 ASN A CA 1
ATOM 2846 C C . ASN A 1 345 ? -34.235 -4.076 30.440 1.00 74.19 345 ASN A C 1
ATOM 2848 O O . ASN A 1 345 ? -33.536 -5.066 30.650 1.00 74.19 345 ASN A O 1
ATOM 2852 N N . ILE A 1 346 ? -34.236 -3.468 29.248 1.00 82.75 346 ILE A N 1
ATOM 2853 C CA . ILE A 1 346 ? -33.537 -3.955 28.044 1.00 82.75 346 ILE A CA 1
ATOM 2854 C C . ILE A 1 346 ? -32.478 -2.947 27.566 1.00 82.75 346 ILE A C 1
ATOM 2856 O O . ILE A 1 346 ? -32.711 -1.742 27.478 1.00 82.75 346 ILE A O 1
ATOM 2860 N N . CYS A 1 347 ? -31.292 -3.436 27.204 1.00 85.19 347 CYS A N 1
ATOM 2861 C CA . CYS A 1 347 ? -30.209 -2.618 26.666 1.00 85.19 347 CYS A CA 1
ATOM 2862 C C . CYS A 1 347 ? -30.364 -2.429 25.149 1.00 85.19 347 CYS A C 1
ATOM 2864 O O . CYS A 1 347 ? -29.935 -3.271 24.363 1.00 85.19 347 CYS A O 1
ATOM 2866 N N . ILE A 1 348 ? -30.895 -1.282 24.715 1.00 85.75 348 ILE A N 1
ATOM 2867 C CA . ILE A 1 348 ? -31.238 -0.983 23.304 1.00 85.75 348 ILE A CA 1
ATOM 2868 C C . ILE A 1 348 ? -30.097 -1.089 22.259 1.00 85.75 348 ILE A C 1
ATOM 2870 O O . ILE A 1 348 ? -30.334 -0.874 21.075 1.00 85.75 348 ILE A O 1
ATOM 2874 N N . ILE A 1 349 ? -28.854 -1.357 22.676 1.00 83.56 349 ILE A N 1
ATOM 2875 C CA . ILE A 1 349 ? -27.688 -1.535 21.792 1.00 83.56 349 ILE A CA 1
ATOM 2876 C C . ILE A 1 349 ? -27.481 -3.002 21.377 1.00 83.56 349 ILE A C 1
ATOM 2878 O O . ILE A 1 349 ? -26.984 -3.245 20.281 1.00 83.56 349 ILE A O 1
ATOM 2882 N N . CYS A 1 350 ? -27.836 -3.961 22.234 1.00 78.81 350 CYS A N 1
ATOM 2883 C CA . CYS A 1 350 ? -27.752 -5.405 21.957 1.00 78.81 350 CYS A CA 1
ATOM 2884 C C . CYS A 1 350 ? -29.111 -6.116 22.021 1.00 78.81 350 CYS A C 1
ATOM 2886 O O . CYS A 1 350 ? -29.220 -7.226 21.525 1.00 78.81 350 CYS A O 1
ATOM 2888 N N . MET A 1 351 ? -30.132 -5.456 22.576 1.00 83.00 351 MET A N 1
ATOM 2889 C CA . MET A 1 351 ? -31.478 -5.975 22.845 1.00 83.00 351 MET A CA 1
ATOM 2890 C C . MET A 1 351 ? -31.569 -7.039 23.960 1.00 83.00 351 MET A C 1
ATOM 2892 O O . MET A 1 351 ? -32.672 -7.482 24.256 1.00 83.00 351 MET A O 1
ATOM 2896 N N . ASP A 1 352 ? -30.474 -7.356 24.669 1.00 77.69 352 ASP A N 1
ATOM 2897 C CA . ASP A 1 352 ? -30.532 -8.202 25.878 1.00 77.69 352 ASP A CA 1
ATOM 2898 C C . ASP A 1 352 ? -31.096 -7.479 27.107 1.00 77.69 352 ASP A C 1
ATOM 2900 O O . ASP A 1 352 ? -30.951 -6.261 27.279 1.00 77.69 352 ASP A O 1
ATOM 2904 N N . GLU A 1 353 ? -31.571 -8.280 28.059 1.00 80.81 353 GLU A N 1
ATOM 2905 C CA . GLU A 1 353 ? -31.908 -7.841 29.408 1.00 80.81 353 GLU A CA 1
ATOM 2906 C C . GLU A 1 353 ? -30.715 -7.217 30.167 1.00 80.81 353 GLU A C 1
ATOM 2908 O O . GLU A 1 353 ? -29.560 -7.664 30.128 1.00 80.81 353 GLU A O 1
ATOM 2913 N N . LEU A 1 354 ? -31.009 -6.173 30.940 1.00 75.50 354 LEU A N 1
ATOM 2914 C CA . LEU A 1 354 ? -30.078 -5.514 31.856 1.00 75.50 354 LEU A CA 1
ATOM 2915 C C . LEU A 1 354 ? -29.849 -6.316 33.145 1.00 75.50 354 LEU A C 1
ATOM 2917 O O . LEU A 1 354 ? -28.834 -6.085 33.793 1.00 75.50 354 LEU A O 1
ATOM 2921 N N . ILE A 1 355 ? -30.735 -7.258 33.492 1.00 68.38 355 ILE A N 1
ATOM 2922 C CA . ILE A 1 355 ? -30.628 -8.238 34.590 1.00 68.38 355 ILE A CA 1
ATOM 2923 C C . ILE A 1 355 ? -30.749 -9.631 33.971 1.00 68.38 355 ILE A C 1
ATOM 2925 O O . ILE A 1 355 ? -31.666 -9.842 33.206 1.00 68.38 355 ILE A O 1
ATOM 2929 N N . HIS A 1 356 ? -29.853 -10.575 34.282 1.00 57.91 356 HIS A N 1
ATOM 2930 C CA . HIS A 1 356 ? -29.905 -11.940 33.708 1.00 57.91 356 HIS A CA 1
ATOM 2931 C C . HIS A 1 356 ? -30.484 -12.989 34.683 1.00 57.91 356 HIS A C 1
ATOM 2933 O O . HIS A 1 356 ? -30.566 -14.169 34.358 1.00 57.91 356 HIS A O 1
ATOM 2939 N N . SER A 1 357 ? -30.804 -12.594 35.922 1.00 54.66 357 SER A N 1
ATOM 2940 C CA . SER A 1 357 ? -31.587 -13.383 36.884 1.00 54.66 357 SER A CA 1
ATOM 2941 C C . SER A 1 357 ? -31.940 -12.512 38.104 1.00 54.66 357 SER A C 1
ATOM 2943 O O . SER A 1 357 ? -31.040 -11.853 38.637 1.00 54.66 357 SER A O 1
ATOM 2945 N N . PRO A 1 358 ? -33.190 -1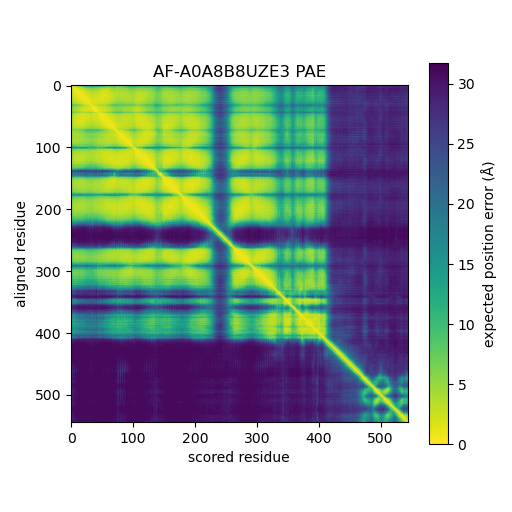2.512 38.610 1.00 51.91 358 PRO A N 1
ATOM 2946 C CA . PRO A 1 358 ? -33.606 -11.639 39.717 1.00 51.91 358 PRO A CA 1
ATOM 2947 C C . PRO A 1 358 ? -32.953 -11.982 41.068 1.00 51.91 358 PRO A C 1
ATOM 2949 O O . PRO A 1 358 ? -32.995 -11.176 41.993 1.00 51.91 358 PRO A O 1
ATOM 2952 N N . ASN A 1 359 ? -32.334 -13.162 41.195 1.00 47.34 359 ASN A N 1
ATOM 2953 C CA . ASN A 1 359 ? -31.718 -13.650 42.436 1.00 47.34 359 ASN A CA 1
ATOM 2954 C C . ASN A 1 359 ? -30.178 -13.770 42.344 1.00 47.34 359 ASN A C 1
ATOM 2956 O O . ASN A 1 359 ? -29.566 -14.556 43.066 1.00 47.34 359 ASN A O 1
ATOM 2960 N N . GLN A 1 360 ? -29.539 -13.036 41.420 1.00 50.97 360 GLN A N 1
ATOM 2961 C CA . GLN A 1 360 ? -28.081 -13.036 41.237 1.00 50.97 360 GLN A CA 1
ATOM 2962 C C . GLN A 1 360 ? -27.518 -11.606 41.176 1.00 50.97 360 GLN A C 1
ATOM 2964 O O . GLN A 1 360 ? -27.271 -11.050 40.110 1.00 50.97 360 GLN A O 1
ATOM 2969 N N . GLN A 1 361 ? -27.224 -11.025 42.345 1.00 50.88 361 GLN A N 1
ATOM 2970 C CA . GLN A 1 361 ? -26.589 -9.703 42.500 1.00 50.88 361 GLN A CA 1
ATOM 2971 C C . GLN A 1 361 ? -25.152 -9.622 41.923 1.00 50.88 361 GLN A C 1
ATOM 2973 O O . GLN A 1 361 ? -24.526 -8.559 41.948 1.00 50.88 361 GLN A O 1
ATOM 2978 N N . THR A 1 362 ? -24.604 -10.726 41.407 1.00 49.62 362 THR A N 1
ATOM 2979 C CA . THR A 1 362 ? -23.245 -10.845 40.866 1.00 49.62 362 THR A CA 1
ATOM 2980 C C . THR A 1 362 ? -23.237 -11.100 39.358 1.00 49.62 362 THR A C 1
ATOM 2982 O O . THR A 1 362 ? -23.314 -12.232 38.888 1.00 49.62 362 THR A O 1
ATOM 2985 N N . TRP A 1 363 ? -23.029 -10.032 38.587 1.00 60.38 363 TRP A N 1
ATOM 2986 C CA . TRP A 1 363 ? -22.754 -10.088 37.148 1.00 60.38 363 TRP A CA 1
ATOM 2987 C C . TRP A 1 363 ? -21.557 -11.009 36.847 1.00 60.38 363 TRP A C 1
ATOM 2989 O O . TRP A 1 363 ? -20.411 -10.588 37.026 1.00 60.38 363 TRP A O 1
ATOM 2999 N N . LYS A 1 364 ? -21.801 -12.243 36.361 1.00 55.38 364 LYS A N 1
ATOM 3000 C CA . LYS A 1 364 ? -20.742 -13.205 35.965 1.00 55.38 364 LYS A CA 1
ATOM 3001 C C . LYS A 1 364 ? -19.672 -12.538 35.092 1.00 55.38 364 LYS A C 1
ATOM 3003 O O . LYS A 1 364 ? -18.480 -12.707 35.329 1.00 55.38 364 LYS A O 1
ATOM 3008 N N . ASN A 1 365 ? -20.108 -11.715 34.135 1.00 63.47 365 ASN A N 1
ATOM 3009 C CA . ASN A 1 365 ? -19.247 -10.793 33.402 1.00 63.47 365 ASN A CA 1
ATOM 3010 C C . ASN A 1 365 ? -19.345 -9.376 33.983 1.00 63.47 365 ASN A C 1
ATOM 3012 O O . ASN A 1 365 ? -20.329 -8.668 33.766 1.00 63.47 365 ASN A O 1
ATOM 3016 N N . LYS A 1 366 ? -18.251 -8.909 34.600 1.00 65.25 366 LYS A N 1
ATOM 3017 C CA . LYS A 1 366 ? -18.059 -7.531 35.110 1.00 65.25 366 LYS A CA 1
ATOM 3018 C C . LYS A 1 366 ? -18.295 -6.432 34.053 1.00 65.25 366 LYS A C 1
ATOM 3020 O O . LYS A 1 366 ? -18.440 -5.261 34.405 1.00 65.25 366 LYS A O 1
ATOM 3025 N N . ASN A 1 367 ? -18.349 -6.816 32.776 1.00 64.56 367 ASN A N 1
ATOM 3026 C CA . ASN A 1 367 ? -18.428 -5.934 31.616 1.00 64.56 367 ASN A CA 1
ATOM 3027 C C . ASN A 1 367 ? -19.857 -5.826 31.032 1.00 64.56 367 ASN A C 1
ATOM 3029 O O . ASN A 1 367 ? -20.148 -4.818 30.396 1.00 64.56 367 ASN A O 1
ATOM 3033 N N . LYS A 1 368 ? -20.785 -6.753 31.352 1.00 70.75 368 LYS A N 1
ATOM 3034 C CA . LYS A 1 368 ? -22.242 -6.551 31.154 1.00 70.75 368 LYS A CA 1
ATOM 3035 C C . LYS A 1 368 ? -22.901 -5.788 32.331 1.00 70.75 368 LYS A C 1
ATOM 3037 O O . LYS A 1 368 ? -24.118 -5.710 32.407 1.00 70.75 368 LYS A O 1
ATOM 3042 N N . LYS A 1 369 ? -22.135 -5.178 33.254 1.00 79.19 369 LYS A N 1
ATOM 3043 C CA . LYS A 1 369 ? -22.712 -4.403 34.377 1.00 79.19 369 LYS A CA 1
ATOM 3044 C C . LYS A 1 369 ? -23.551 -3.204 33.875 1.00 79.19 369 LYS A C 1
ATOM 3046 O O . LYS A 1 369 ? -23.058 -2.473 33.006 1.00 79.19 369 LYS A O 1
ATOM 3051 N N . PRO A 1 370 ? -24.753 -2.950 34.429 1.00 83.38 370 PRO A N 1
ATOM 3052 C CA . PRO A 1 370 ? -25.571 -1.798 34.062 1.00 83.38 370 PRO A CA 1
ATOM 3053 C C . PRO A 1 370 ? -24.950 -0.493 34.582 1.00 83.38 370 PRO A C 1
ATOM 3055 O O . PRO A 1 370 ? -24.563 -0.371 35.750 1.00 83.38 370 PRO A O 1
ATOM 3058 N N . LYS A 1 371 ? -24.851 0.505 33.703 1.00 84.31 371 LYS A N 1
ATOM 3059 C CA . LYS A 1 371 ? -24.338 1.850 33.992 1.00 84.31 371 LYS A CA 1
ATOM 3060 C C . LYS A 1 371 ? -25.382 2.890 33.608 1.00 84.31 371 LYS A C 1
ATOM 3062 O O . LYS A 1 371 ? -25.860 2.886 32.476 1.00 84.31 371 LYS A O 1
ATOM 3067 N N . ARG A 1 372 ? -25.694 3.807 34.530 1.00 84.44 372 ARG A N 1
ATOM 3068 C CA . ARG A 1 372 ? -26.607 4.925 34.261 1.00 84.44 372 ARG A CA 1
ATOM 3069 C C . ARG A 1 372 ? -25.847 6.121 33.696 1.00 84.44 372 ARG A C 1
ATOM 3071 O O . ARG A 1 372 ? -24.890 6.590 34.311 1.00 84.44 372 ARG A O 1
ATOM 3078 N N . LEU A 1 373 ? -26.280 6.61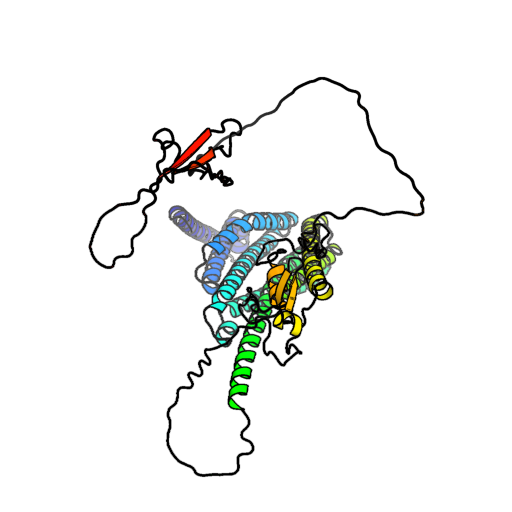1 32.539 1.00 86.44 373 LEU A N 1
ATOM 3079 C CA . LEU A 1 373 ? -25.785 7.828 31.895 1.00 86.44 373 LEU A CA 1
ATOM 3080 C C . LEU A 1 373 ? -26.337 9.075 32.615 1.00 86.44 373 LEU A C 1
ATOM 3082 O O . LEU A 1 373 ? -27.386 8.998 33.259 1.00 86.44 373 LEU A O 1
ATOM 3086 N N . PRO A 1 374 ? -25.709 10.257 32.462 1.00 82.50 374 PRO A N 1
ATOM 3087 C CA . PRO A 1 374 ? -26.204 11.477 33.097 1.00 82.50 374 PRO A CA 1
ATOM 3088 C C . PRO A 1 374 ? -27.559 11.968 32.567 1.00 82.50 374 PRO A C 1
ATOM 3090 O O . PRO A 1 374 ? -28.207 12.771 33.223 1.00 82.50 374 PRO A O 1
ATOM 3093 N N . CYS A 1 375 ? -28.019 11.455 31.425 1.00 85.19 375 CYS A N 1
ATOM 3094 C CA . CYS A 1 375 ? -29.370 11.653 30.896 1.00 85.19 375 CYS A CA 1
ATOM 3095 C C . CYS A 1 375 ? -30.420 10.667 31.458 1.00 85.19 375 CYS A C 1
ATOM 3097 O O . CYS A 1 375 ? -31.509 10.577 30.907 1.00 85.19 375 CYS A O 1
ATOM 3099 N N . GLY A 1 376 ? -30.096 9.872 32.483 1.00 82.50 376 GLY A N 1
ATOM 3100 C CA . GLY A 1 376 ? -31.015 8.923 33.130 1.00 82.50 376 GLY A CA 1
ATOM 3101 C C . GLY A 1 376 ? -31.018 7.504 32.545 1.00 82.50 376 GLY A C 1
ATOM 3102 O O . GLY A 1 376 ? -31.153 6.554 33.309 1.00 82.50 376 GLY A O 1
ATOM 3103 N N . HIS A 1 377 ? -30.799 7.350 31.237 1.00 86.81 377 HIS A N 1
ATOM 3104 C CA . HIS A 1 377 ? -30.775 6.051 30.542 1.00 86.81 377 HIS A CA 1
ATOM 3105 C C . HIS A 1 377 ? -29.736 5.055 31.091 1.00 86.81 377 HIS A C 1
ATOM 3107 O O . HIS A 1 377 ? -28.640 5.453 31.497 1.00 86.81 377 HIS A O 1
ATOM 3113 N N . ILE A 1 378 ? -30.052 3.756 31.045 1.00 87.12 378 ILE A N 1
ATOM 3114 C CA . ILE A 1 378 ? -29.208 2.654 31.537 1.00 87.12 378 ILE A CA 1
ATOM 3115 C C . ILE A 1 378 ? -28.813 1.747 30.364 1.00 87.12 378 ILE A C 1
ATOM 3117 O O . ILE A 1 378 ? -29.643 1.422 29.524 1.00 87.12 378 ILE A O 1
ATOM 3121 N N . LEU A 1 379 ? -27.539 1.351 30.293 1.00 86.69 379 LEU A N 1
ATOM 3122 C CA . LEU A 1 379 ? -26.998 0.427 29.284 1.00 86.69 379 LEU A CA 1
ATOM 3123 C C . LEU A 1 379 ? -25.933 -0.480 29.921 1.00 86.69 379 LEU A C 1
ATOM 3125 O O . LEU A 1 379 ? -25.325 -0.105 30.931 1.00 86.69 379 LEU A O 1
ATOM 3129 N N . HIS A 1 380 ? -25.637 -1.641 29.324 1.00 85.88 380 HIS A N 1
ATOM 3130 C CA . HIS A 1 380 ? -24.451 -2.417 29.714 1.00 85.88 380 HIS A CA 1
ATOM 3131 C C . HIS A 1 380 ? -23.167 -1.633 29.392 1.00 85.88 380 HIS A C 1
ATOM 3133 O O . HIS A 1 380 ? -23.063 -0.978 28.352 1.00 85.88 380 HIS A O 1
ATOM 3139 N N . LEU A 1 381 ? -22.151 -1.738 30.252 1.00 83.12 381 LEU A N 1
ATOM 3140 C CA . LEU A 1 381 ? -20.860 -1.060 30.077 1.00 83.12 381 LEU A CA 1
ATOM 3141 C C . LEU A 1 381 ? -20.168 -1.385 28.738 1.00 83.12 381 LEU A C 1
ATOM 3143 O O . LEU A 1 381 ? -19.647 -0.472 28.097 1.00 83.12 381 LEU A O 1
ATOM 3147 N N . SER A 1 382 ? -20.131 -2.654 28.324 1.00 79.50 382 SER A N 1
ATOM 3148 C CA . SER A 1 382 ? -19.535 -3.094 27.052 1.00 79.50 382 SER A CA 1
ATOM 3149 C C . SER A 1 382 ? -20.207 -2.426 25.847 1.00 79.50 382 SER A C 1
ATOM 3151 O O . SER A 1 382 ? -19.537 -1.809 25.016 1.00 79.50 382 SER A O 1
ATOM 3153 N N . CYS A 1 383 ? -21.538 -2.476 25.804 1.00 84.25 383 CYS A N 1
ATOM 3154 C CA . CYS A 1 383 ? -22.372 -1.860 24.778 1.00 84.25 383 CYS A CA 1
ATOM 3155 C C . CYS A 1 383 ? -22.183 -0.335 24.733 1.00 84.25 383 CYS A C 1
ATOM 3157 O O . CYS A 1 383 ? -22.000 0.243 23.661 1.00 84.25 383 CYS A O 1
ATOM 3159 N N . LEU A 1 384 ? -22.121 0.313 25.901 1.00 85.56 384 LEU A N 1
ATOM 3160 C CA . LEU A 1 384 ? -21.858 1.745 26.025 1.00 85.56 384 LEU A CA 1
ATOM 3161 C C . LEU A 1 384 ? -20.459 2.141 25.522 1.00 85.56 384 LEU A C 1
ATOM 3163 O O . LEU A 1 384 ? -20.342 3.141 24.818 1.00 85.56 384 LEU A O 1
ATOM 3167 N N . LYS A 1 385 ? -19.405 1.374 25.838 1.00 82.38 385 LYS A N 1
ATOM 3168 C CA . LYS A 1 385 ? -18.038 1.628 25.335 1.00 82.38 385 LYS A CA 1
ATOM 3169 C C . LYS A 1 385 ? -17.978 1.510 23.806 1.00 82.38 385 LYS A C 1
ATOM 3171 O O . LYS A 1 385 ? -17.534 2.443 23.144 1.00 82.38 385 LYS A O 1
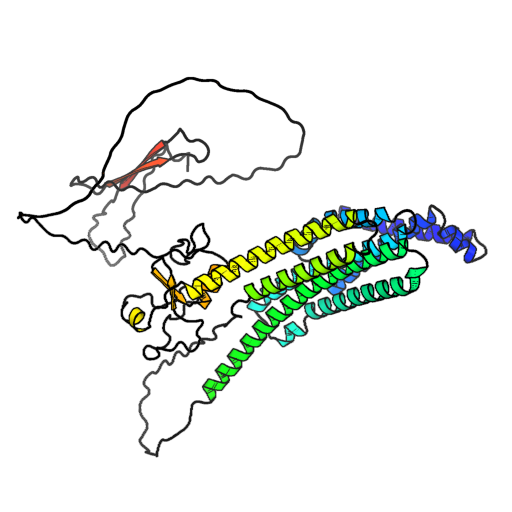ATOM 3176 N N . ASN A 1 386 ? -18.517 0.422 23.251 1.00 80.31 386 ASN A N 1
ATOM 3177 C CA . ASN A 1 386 ? -18.591 0.172 21.804 1.00 80.31 386 ASN A CA 1
ATOM 3178 C C . ASN A 1 386 ? -19.376 1.285 21.069 1.00 80.31 386 ASN A C 1
ATOM 3180 O O . ASN A 1 386 ? -18.973 1.744 20.001 1.00 80.31 386 ASN A O 1
ATOM 3184 N N . TRP A 1 387 ? -20.463 1.797 21.655 1.00 85.12 387 TRP A N 1
ATOM 3185 C CA . TRP A 1 387 ? -21.181 2.956 21.110 1.00 85.12 387 TRP A CA 1
ATOM 3186 C C . TRP A 1 387 ? -20.357 4.257 21.179 1.00 85.12 387 TRP A C 1
ATOM 3188 O O . TRP A 1 387 ? -20.243 4.980 20.186 1.00 85.12 387 TRP A O 1
ATOM 3198 N N . MET A 1 388 ? -19.734 4.541 22.328 1.00 84.31 388 MET A N 1
ATOM 3199 C CA . MET A 1 388 ? -18.948 5.763 22.570 1.00 84.31 388 MET A CA 1
ATOM 3200 C C . MET A 1 388 ? -17.670 5.859 21.722 1.00 84.31 388 MET A C 1
ATOM 3202 O O . MET A 1 388 ? -17.172 6.963 21.497 1.00 84.31 388 MET A O 1
ATOM 3206 N N . GLU A 1 389 ? -17.175 4.734 21.200 1.00 76.94 389 GLU A N 1
ATOM 3207 C CA . GLU A 1 389 ? -16.093 4.674 20.206 1.00 76.94 389 GLU A CA 1
ATOM 3208 C C . GLU A 1 389 ? -16.497 5.243 18.831 1.00 76.94 389 GLU A C 1
ATOM 3210 O O . GLU A 1 389 ? -15.630 5.723 18.099 1.00 76.94 389 GLU A O 1
ATOM 3215 N N . ARG A 1 390 ? -17.798 5.254 18.493 1.00 81.50 390 ARG A N 1
ATOM 3216 C CA . ARG A 1 390 ? -18.337 5.857 17.255 1.00 81.50 390 ARG A CA 1
ATOM 3217 C C . ARG A 1 390 ? -18.972 7.230 17.486 1.00 81.50 390 ARG A C 1
ATOM 3219 O O . ARG A 1 390 ? -18.819 8.117 16.651 1.00 81.50 390 ARG A O 1
ATOM 3226 N N . SER A 1 391 ? -19.678 7.419 18.601 1.00 83.38 391 SER A N 1
ATOM 3227 C CA . SER A 1 391 ? -20.467 8.631 18.870 1.00 83.38 391 SER A CA 1
ATOM 3228 C C . SER A 1 391 ? -20.542 8.961 20.361 1.00 83.38 391 SER A C 1
ATOM 3230 O O . SER A 1 391 ? -21.081 8.189 21.149 1.00 83.38 391 SER A O 1
ATOM 3232 N N . GLN A 1 392 ? -20.067 10.152 20.747 1.00 86.62 392 GLN A N 1
ATOM 3233 C CA . GLN A 1 392 ? -19.959 10.611 22.147 1.00 86.62 392 GLN A CA 1
ATOM 3234 C C . GLN A 1 392 ? -21.300 11.060 22.795 1.00 86.62 392 GLN A C 1
ATOM 3236 O O . GLN A 1 392 ? -21.321 11.863 23.733 1.00 86.62 392 GLN A O 1
ATOM 3241 N N . THR A 1 393 ? -22.426 10.561 22.285 1.00 89.38 393 THR A N 1
ATOM 3242 C CA . THR A 1 393 ? -23.805 10.947 22.630 1.00 89.38 393 THR A CA 1
ATOM 3243 C C . THR A 1 393 ? -24.602 9.742 23.123 1.00 89.38 393 THR A C 1
ATOM 3245 O O . THR A 1 393 ? -24.322 8.615 22.726 1.00 89.38 393 THR A O 1
ATOM 3248 N N . CYS A 1 394 ? -25.630 9.946 23.947 1.00 89.19 394 CYS A N 1
ATOM 3249 C CA . CYS A 1 394 ? -26.563 8.876 24.317 1.00 89.19 394 CYS A CA 1
ATOM 3250 C C . CYS A 1 394 ? -27.268 8.313 23.061 1.00 89.19 394 CYS A C 1
ATOM 3252 O O . CYS A 1 394 ? -27.752 9.111 22.258 1.00 89.19 394 CYS A O 1
ATOM 3254 N N . PRO A 1 395 ? -27.373 6.983 22.871 1.00 89.12 395 PRO A N 1
ATOM 3255 C CA . PRO A 1 395 ? -28.066 6.416 21.711 1.00 89.12 395 PRO A CA 1
ATOM 3256 C C . PRO A 1 395 ? -29.577 6.694 21.711 1.00 89.12 395 PRO A C 1
ATOM 3258 O O . PRO A 1 395 ? -30.148 6.887 20.642 1.00 89.12 395 PRO A O 1
ATOM 3261 N N . ILE A 1 396 ? -30.206 6.776 22.892 1.00 87.12 396 ILE A N 1
ATOM 3262 C CA . ILE A 1 396 ? -31.651 7.016 23.039 1.00 87.12 396 ILE A CA 1
ATOM 3263 C C . ILE A 1 396 ? -31.969 8.501 22.800 1.00 87.12 396 ILE A C 1
ATOM 3265 O O . ILE A 1 396 ? -32.573 8.863 21.795 1.00 87.12 396 ILE A O 1
ATOM 3269 N N . CYS A 1 397 ? -31.516 9.393 23.688 1.00 89.94 397 CYS A N 1
ATOM 3270 C CA . CYS A 1 397 ? -31.910 10.809 23.661 1.00 89.94 397 CYS A CA 1
ATOM 3271 C C . CYS A 1 397 ? -30.918 11.756 22.963 1.00 89.94 397 CYS A C 1
ATOM 3273 O O . CYS A 1 397 ? -31.113 12.967 23.000 1.00 89.94 397 CYS A O 1
ATOM 3275 N N . ARG A 1 398 ? -29.828 11.245 22.372 1.00 89.31 398 ARG A N 1
ATOM 3276 C CA . ARG A 1 398 ? -28.798 12.002 21.619 1.00 89.31 398 ARG A CA 1
ATOM 3277 C C . ARG A 1 398 ? -28.051 13.119 22.368 1.00 89.31 398 ARG A C 1
ATOM 3279 O O . ARG A 1 398 ? -27.141 13.711 21.794 1.00 89.31 398 ARG A O 1
ATOM 3286 N N . LEU A 1 399 ? -28.345 13.357 23.648 1.00 88.62 399 LEU A N 1
ATOM 3287 C CA . LEU A 1 399 ? -27.589 14.279 24.506 1.00 88.62 399 LEU A CA 1
ATOM 3288 C C . LEU A 1 399 ? -26.093 13.897 24.555 1.00 88.62 399 LEU A C 1
ATOM 3290 O O . LEU A 1 399 ? -25.776 12.702 24.616 1.00 88.62 399 LEU A O 1
ATOM 3294 N N . PRO A 1 400 ? -25.167 14.875 24.572 1.00 87.31 400 PRO A N 1
ATOM 3295 C CA . PRO A 1 400 ? -23.747 14.609 24.781 1.00 87.31 400 PRO A CA 1
ATOM 3296 C C . PRO A 1 400 ? -23.513 14.042 26.186 1.00 87.31 400 PRO A C 1
ATOM 3298 O O . PRO A 1 400 ? -24.079 14.521 27.166 1.00 87.31 400 PRO A O 1
ATOM 3301 N N . VAL A 1 401 ? -22.662 13.018 26.292 1.00 85.75 401 VAL A N 1
ATOM 3302 C CA . VAL A 1 401 ? -22.286 12.416 27.590 1.00 85.75 401 VAL A CA 1
ATOM 3303 C C . VAL A 1 401 ? -21.025 13.066 28.177 1.00 85.75 401 VAL A C 1
ATOM 3305 O O . VAL A 1 401 ? -20.719 12.880 29.356 1.00 85.75 401 VAL A O 1
ATOM 3308 N N . PHE A 1 402 ? -20.328 13.880 27.380 1.00 84.00 402 PHE A N 1
ATOM 3309 C CA . PHE A 1 402 ? -19.133 14.617 27.778 1.00 84.00 402 PHE A CA 1
ATOM 3310 C C . PHE A 1 402 ? -19.321 16.129 27.598 1.00 84.00 402 PHE A C 1
ATOM 3312 O O . PHE A 1 402 ? -19.829 16.565 26.567 1.00 84.00 402 PHE A O 1
ATOM 3319 N N . ASP A 1 403 ? -18.846 16.910 28.568 1.00 81.38 403 ASP A N 1
ATOM 3320 C CA . ASP A 1 403 ? -18.700 18.365 28.471 1.00 81.38 403 ASP A CA 1
ATOM 3321 C C . ASP A 1 403 ? -17.698 18.762 27.371 1.00 81.38 403 ASP A C 1
ATOM 3323 O O . ASP A 1 403 ? -16.809 17.985 27.010 1.00 81.38 403 ASP A O 1
ATOM 3327 N N . GLU A 1 404 ? -17.712 20.035 26.958 1.00 77.31 404 GLU A N 1
ATOM 3328 C CA . GLU A 1 404 ? -16.681 20.652 26.096 1.00 77.31 404 GLU A CA 1
ATOM 3329 C C . GLU A 1 404 ? -15.242 20.412 26.600 1.00 77.31 404 GLU A C 1
ATOM 3331 O O . GLU A 1 404 ? -14.292 20.332 25.822 1.00 77.31 404 GLU A O 1
ATOM 3336 N N . LYS A 1 405 ? -15.080 20.261 27.921 1.00 76.25 405 LYS A N 1
ATOM 3337 C CA . LYS A 1 405 ? -13.800 20.013 28.608 1.00 76.25 405 LYS A CA 1
ATOM 3338 C C . LYS A 1 405 ? -13.385 18.532 28.627 1.00 76.25 405 LYS A C 1
ATOM 3340 O O . LYS A 1 405 ? -12.361 18.201 29.221 1.00 76.25 405 LYS A O 1
ATOM 3345 N N . GLY A 1 406 ? -14.160 17.638 28.008 1.00 72.12 406 GLY A N 1
ATOM 3346 C CA . GLY A 1 406 ? -13.865 16.204 27.919 1.00 72.12 406 GLY A CA 1
ATOM 3347 C C . GLY A 1 406 ? -14.057 15.426 29.226 1.00 72.12 406 GLY A C 1
ATOM 3348 O O . GLY A 1 406 ? -13.435 14.383 29.406 1.00 72.12 406 GLY A O 1
ATOM 3349 N N . ASN A 1 407 ? -14.893 15.920 30.140 1.00 80.19 407 ASN A N 1
ATOM 3350 C CA . ASN A 1 407 ? -15.299 15.203 31.353 1.00 80.19 407 ASN A CA 1
ATOM 3351 C C . ASN A 1 407 ? -16.734 14.693 31.205 1.00 80.19 407 ASN A C 1
ATOM 3353 O O . ASN A 1 407 ? -17.491 15.240 30.412 1.00 80.19 407 ASN A O 1
ATOM 3357 N N . VAL A 1 408 ? -17.107 13.647 31.946 1.00 78.88 408 VAL A N 1
ATOM 3358 C CA . VAL A 1 408 ? -18.491 13.147 31.964 1.00 78.88 408 VAL A CA 1
ATOM 3359 C C . VAL A 1 408 ? -19.379 14.158 32.691 1.00 78.88 408 VAL A C 1
ATOM 3361 O O . VAL A 1 408 ? -19.062 14.530 33.823 1.00 78.88 408 VAL A O 1
ATOM 3364 N N . VAL A 1 409 ? -20.482 14.564 32.054 1.00 80.06 409 VAL A N 1
ATOM 3365 C CA . VAL A 1 409 ? -21.438 15.538 32.610 1.00 80.06 409 VAL A CA 1
ATOM 3366 C C . VAL A 1 409 ? -21.976 15.026 33.952 1.00 80.06 409 VAL A C 1
ATOM 3368 O O . VAL A 1 409 ? -22.424 13.883 34.044 1.00 80.06 409 VAL A O 1
ATOM 3371 N N . GLN A 1 410 ? -21.944 15.852 35.000 1.00 65.94 410 GLN A N 1
ATOM 3372 C CA . GLN A 1 410 ? -22.503 15.510 36.316 1.00 65.94 410 GLN A CA 1
ATOM 3373 C C . GLN A 1 410 ? -24.005 15.818 36.373 1.00 65.94 410 GLN A C 1
ATOM 3375 O O . GLN A 1 410 ? -24.451 16.864 35.905 1.00 65.94 410 GLN A O 1
ATOM 3380 N N . THR A 1 411 ? -24.801 14.910 36.943 1.00 57.25 411 THR A N 1
ATOM 3381 C CA . THR A 1 411 ? -26.268 15.003 36.873 1.00 57.25 411 THR A CA 1
ATOM 3382 C C . THR A 1 411 ? -26.870 15.834 38.000 1.00 57.25 411 THR A C 1
ATOM 3384 O O . THR A 1 411 ? -27.147 15.324 39.087 1.00 57.25 411 THR A O 1
ATOM 3387 N N . THR A 1 412 ? -27.170 17.099 37.720 1.00 45.00 412 THR A N 1
ATOM 3388 C CA . THR A 1 412 ? -27.984 17.936 38.612 1.00 45.00 412 THR A CA 1
ATOM 3389 C C . THR A 1 412 ? -29.472 17.625 38.416 1.00 45.00 412 THR A C 1
ATOM 3391 O O . THR A 1 412 ? -30.163 18.297 37.655 1.00 45.00 412 THR A O 1
ATOM 3394 N N . PHE A 1 413 ? -29.985 16.597 39.100 1.00 47.62 413 PHE A N 1
ATOM 3395 C CA . PHE A 1 413 ? -31.429 16.335 39.161 1.00 47.62 413 PHE A CA 1
ATOM 3396 C C . PHE A 1 413 ? -32.138 17.393 40.025 1.00 47.62 413 PHE A C 1
ATOM 3398 O O . PHE A 1 413 ? -32.348 17.196 41.221 1.00 47.62 413 PHE A O 1
ATOM 3405 N N . THR A 1 414 ? -32.567 18.503 39.421 1.00 33.66 414 THR A N 1
ATOM 3406 C CA . THR A 1 414 ? -33.635 19.335 39.993 1.00 33.66 414 THR A CA 1
ATOM 3407 C C . THR A 1 414 ? -34.973 18.627 39.799 1.00 33.66 414 THR A C 1
ATOM 3409 O O . THR A 1 414 ? -35.654 18.813 38.790 1.00 33.66 414 THR A O 1
ATOM 3412 N N . THR A 1 415 ? -35.356 17.786 40.762 1.00 33.91 415 THR A N 1
ATOM 3413 C CA . THR A 1 415 ? -36.705 17.213 40.828 1.00 33.91 415 THR A CA 1
ATOM 3414 C C . THR A 1 415 ? -37.730 18.328 40.997 1.00 33.91 415 THR A C 1
ATOM 3416 O O . THR A 1 415 ? -37.898 18.867 42.090 1.00 33.91 415 THR A O 1
ATOM 3419 N N . HIS A 1 416 ? -38.451 18.650 39.922 1.00 34.22 416 HIS A N 1
ATOM 3420 C CA . HIS A 1 416 ? -39.633 19.509 39.963 1.00 34.22 416 HIS A CA 1
ATOM 3421 C C . HIS A 1 416 ? -40.820 18.763 40.594 1.00 34.22 416 HIS A C 1
ATOM 3423 O O . HIS A 1 416 ? -41.811 18.453 39.936 1.00 34.22 416 HIS A O 1
ATOM 3429 N N . THR A 1 417 ? -40.733 18.476 41.894 1.00 32.88 417 THR A N 1
ATOM 3430 C CA . THR A 1 417 ? -41.909 18.130 42.697 1.00 32.88 417 THR A CA 1
ATOM 3431 C C . THR A 1 417 ? -42.795 19.365 42.805 1.00 32.88 417 THR A C 1
ATOM 3433 O O . THR A 1 417 ? -42.516 20.271 43.592 1.00 32.88 417 THR A O 1
ATOM 3436 N N . ALA A 1 418 ? -43.847 19.411 41.988 1.00 34.16 418 ALA A N 1
ATOM 3437 C CA . ALA A 1 418 ? -44.859 20.458 42.007 1.00 34.16 418 ALA A CA 1
ATOM 3438 C C . ALA A 1 418 ? -45.720 20.349 43.279 1.00 34.16 418 ALA A C 1
ATOM 3440 O O . ALA A 1 418 ? -46.819 19.801 43.264 1.00 34.16 418 ALA A O 1
ATOM 3441 N N . ALA A 1 419 ? -45.195 20.856 44.395 1.00 30.25 419 ALA A N 1
ATOM 3442 C CA . ALA A 1 419 ? -45.931 20.981 45.644 1.00 30.25 419 ALA A CA 1
ATOM 3443 C C . ALA A 1 419 ? -46.957 22.119 45.527 1.00 30.25 419 ALA A C 1
ATOM 3445 O O . ALA A 1 419 ? -46.623 23.298 45.648 1.00 30.25 419 ALA A O 1
ATOM 3446 N N . THR A 1 420 ? -48.213 21.761 45.269 1.00 36.91 420 THR A N 1
ATOM 3447 C CA . THR A 1 420 ? -49.357 22.657 45.449 1.00 36.91 420 THR A CA 1
ATOM 3448 C C . THR A 1 420 ? -49.625 22.844 46.937 1.00 36.91 420 THR A C 1
ATOM 3450 O O . THR A 1 420 ? -49.930 21.860 47.605 1.00 36.91 420 THR A O 1
ATOM 3453 N N . ASP A 1 421 ? -49.602 24.078 47.440 1.00 29.38 421 ASP A N 1
ATOM 3454 C CA . ASP A 1 421 ? -50.201 24.381 48.742 1.00 29.38 421 ASP A CA 1
ATOM 3455 C C . ASP A 1 421 ? -50.686 25.834 48.847 1.00 29.38 421 ASP A C 1
ATOM 3457 O O . ASP A 1 421 ? -50.167 26.731 48.177 1.00 29.38 421 ASP A O 1
ATOM 3461 N N . ASN A 1 422 ? -51.718 26.061 49.664 1.00 31.84 422 ASN A N 1
ATOM 3462 C CA . ASN A 1 422 ? -52.458 27.326 49.728 1.00 31.84 422 ASN A CA 1
ATOM 3463 C C . ASN A 1 422 ? -52.192 28.124 51.020 1.00 31.84 422 ASN A C 1
ATOM 3465 O O . ASN A 1 422 ? -52.205 27.579 52.116 1.00 31.84 422 ASN A O 1
ATOM 3469 N N . THR A 1 423 ? -52.064 29.448 50.872 1.00 30.66 423 THR A N 1
ATOM 3470 C CA . THR A 1 423 ? -52.446 30.512 51.836 1.00 30.66 423 THR A CA 1
ATOM 3471 C C . THR A 1 423 ? -52.367 30.220 53.356 1.00 30.66 423 THR A C 1
ATOM 3473 O O . THR A 1 423 ? -53.290 29.637 53.922 1.00 30.66 423 THR A O 1
ATOM 3476 N N . GLY A 1 424 ? -51.380 30.787 54.071 1.00 29.11 424 GLY A N 1
ATOM 3477 C CA . GLY A 1 424 ? -51.322 30.740 55.547 1.00 29.11 424 GLY A CA 1
ATOM 3478 C C . GLY A 1 424 ? -50.506 31.873 56.195 1.00 29.11 424 GLY A C 1
ATOM 3479 O O . GLY A 1 424 ? -49.308 31.996 55.967 1.00 29.11 424 GLY A O 1
ATOM 3480 N N . ILE A 1 425 ? -51.154 32.720 57.002 1.00 28.52 425 ILE A N 1
ATOM 3481 C CA . ILE A 1 425 ? -50.610 33.976 57.562 1.00 28.52 425 ILE A CA 1
ATOM 3482 C C . ILE A 1 425 ? -49.588 33.761 58.708 1.00 28.52 425 ILE A C 1
ATOM 3484 O O . ILE A 1 425 ? -49.891 33.120 59.705 1.00 28.52 425 ILE A O 1
ATOM 3488 N N . ALA A 1 426 ? -48.415 34.392 58.552 1.00 27.02 426 ALA A N 1
ATOM 3489 C CA . ALA A 1 426 ? -47.424 34.912 59.522 1.00 27.02 426 ALA A CA 1
ATOM 3490 C C . ALA A 1 426 ? -47.417 34.506 61.024 1.00 27.02 426 ALA A C 1
ATOM 3492 O O . ALA A 1 426 ? -48.417 34.658 61.719 1.00 27.02 426 ALA A O 1
ATOM 3493 N N . THR A 1 427 ? -46.204 34.331 61.597 1.00 27.52 427 THR A N 1
ATOM 3494 C CA . THR A 1 427 ? -45.657 35.279 62.618 1.00 27.52 427 THR A CA 1
ATOM 3495 C C . THR A 1 427 ? -44.156 35.112 62.995 1.00 27.52 427 THR A C 1
ATOM 3497 O O . THR A 1 427 ? -43.742 34.086 63.510 1.00 27.52 427 THR A O 1
ATOM 3500 N N . ASN A 1 428 ? -43.400 36.222 62.877 1.00 26.47 428 ASN A N 1
ATOM 3501 C CA . ASN A 1 428 ? -42.478 36.805 63.889 1.00 26.47 428 ASN A CA 1
ATOM 3502 C C . ASN A 1 428 ? -41.078 36.188 64.253 1.00 26.47 428 ASN A C 1
ATOM 3504 O O . ASN A 1 428 ? -41.006 35.304 65.096 1.00 26.47 428 ASN A O 1
ATOM 3508 N N . ARG A 1 429 ? -39.992 36.886 63.821 1.00 25.30 429 ARG A N 1
ATOM 3509 C CA . ARG A 1 429 ? -38.687 37.172 64.526 1.00 25.30 429 ARG A CA 1
ATOM 3510 C C . ARG A 1 429 ? -37.695 36.035 64.893 1.00 25.30 429 ARG A C 1
ATOM 3512 O O . ARG A 1 429 ? -38.118 34.939 65.212 1.00 25.30 429 ARG A O 1
ATOM 3519 N N . GLN A 1 430 ? -36.366 36.239 65.046 1.00 28.11 430 GLN A N 1
ATOM 3520 C CA . GLN A 1 430 ? -35.281 37.191 64.613 1.00 28.11 430 GLN A CA 1
ATOM 3521 C C . GLN A 1 430 ? -33.956 36.670 65.273 1.00 28.11 430 GLN A C 1
ATOM 3523 O O . GLN A 1 430 ? -34.078 35.953 66.261 1.00 28.11 430 GLN A O 1
ATOM 3528 N N . VAL A 1 431 ? -32.675 36.926 64.934 1.00 26.03 431 VAL A N 1
ATOM 3529 C CA . VAL A 1 431 ? -31.835 37.692 63.953 1.00 26.03 431 VAL A CA 1
ATOM 3530 C C . VAL A 1 431 ? -30.626 36.757 63.582 1.00 26.03 431 VAL A C 1
ATOM 3532 O O . VAL A 1 431 ? -30.662 35.608 64.009 1.00 26.03 431 VAL A O 1
ATOM 3535 N N . PHE A 1 432 ? -29.524 37.028 62.852 1.00 25.64 432 PHE A N 1
ATOM 3536 C CA . PHE A 1 432 ? -28.798 38.164 62.207 1.00 25.64 432 PHE A CA 1
ATOM 3537 C C . PHE A 1 432 ? -28.431 37.740 60.743 1.00 25.64 432 PHE A C 1
ATOM 3539 O O . PHE A 1 432 ? -28.843 36.655 60.344 1.00 25.64 432 PHE A O 1
ATOM 3546 N N . ALA A 1 433 ? -27.836 38.488 59.794 1.00 26.03 433 ALA A N 1
ATOM 3547 C CA . ALA A 1 433 ? -26.746 39.494 59.690 1.00 26.03 433 ALA A CA 1
ATOM 3548 C C . ALA A 1 433 ? -25.311 38.904 59.803 1.00 26.03 433 ALA A C 1
ATOM 3550 O O . ALA A 1 433 ? -25.069 38.072 60.673 1.00 26.03 433 ALA A O 1
ATOM 3551 N N . ASN A 1 434 ? -24.335 39.215 58.929 1.00 25.83 434 ASN A N 1
ATOM 3552 C CA . ASN A 1 434 ? -24.154 40.344 57.980 1.00 25.83 434 ASN A CA 1
ATOM 3553 C C . ASN A 1 434 ? -24.052 39.857 56.496 1.00 25.83 434 ASN A C 1
ATOM 3555 O O . ASN A 1 434 ? -23.628 38.726 56.284 1.00 25.83 434 ASN A O 1
ATOM 3559 N N . GLU A 1 435 ? -24.588 40.535 55.458 1.00 26.67 435 GLU A N 1
ATOM 3560 C CA . GLU A 1 435 ? -24.127 41.779 54.756 1.00 26.67 435 GLU A CA 1
ATOM 3561 C C . GLU A 1 435 ? -22.922 41.512 53.796 1.00 26.67 435 GLU A C 1
ATOM 3563 O O . GLU A 1 435 ? -22.073 40.691 54.124 1.00 26.67 435 GLU A O 1
ATOM 3568 N N . VAL A 1 436 ? -22.767 42.082 52.583 1.00 27.03 436 VAL A N 1
ATOM 3569 C CA . VAL A 1 436 ? -23.205 43.381 52.002 1.00 27.03 436 VAL A CA 1
ATOM 3570 C C . VAL A 1 436 ? -23.681 43.254 50.526 1.00 27.03 436 VAL A C 1
ATOM 3572 O O . VAL A 1 436 ? -23.311 42.320 49.819 1.00 27.03 436 VAL A O 1
ATOM 3575 N N . GLU A 1 437 ? -24.498 44.213 50.072 1.00 23.61 437 GLU A N 1
ATOM 3576 C CA . GLU A 1 437 ? -25.181 44.346 48.761 1.00 23.61 437 GLU A CA 1
ATOM 3577 C C . GLU A 1 437 ? -24.515 45.407 47.836 1.00 23.61 437 GLU A C 1
ATOM 3579 O O . GLU A 1 437 ? -23.737 46.215 48.339 1.00 23.61 437 GLU A O 1
ATOM 3584 N N . LEU A 1 438 ? -24.836 45.465 46.522 1.00 25.27 438 LEU A N 1
ATOM 3585 C CA . LEU A 1 438 ? -25.169 46.718 45.780 1.00 25.27 438 LEU A CA 1
ATOM 3586 C C . LEU A 1 438 ? -25.556 46.504 44.289 1.00 25.27 438 LEU A C 1
ATOM 3588 O O . LEU A 1 438 ? -25.188 45.506 43.671 1.00 25.27 438 LEU A O 1
ATOM 3592 N N . LEU A 1 439 ? -26.309 47.463 43.719 1.00 22.52 439 LEU A N 1
ATOM 3593 C CA . LEU A 1 439 ? -26.984 47.426 42.396 1.00 22.52 439 LEU A CA 1
ATOM 3594 C C . LEU A 1 439 ? -26.559 48.643 41.481 1.00 22.52 439 LEU A C 1
ATOM 3596 O O . LEU A 1 439 ? -25.546 49.257 41.812 1.00 22.52 439 LEU A O 1
ATOM 3600 N N . PRO A 1 440 ? -27.162 48.992 40.303 1.00 44.31 440 PRO A N 1
ATOM 3601 C CA . PRO A 1 440 ? -26.368 49.368 39.109 1.00 44.31 440 PRO A CA 1
ATOM 3602 C C . PRO A 1 440 ? -26.744 50.725 38.425 1.00 44.31 440 PRO A C 1
ATOM 3604 O O . PRO A 1 440 ? -27.381 51.587 39.028 1.00 44.31 440 PRO A O 1
ATOM 3607 N N . THR A 1 441 ? -26.451 50.862 37.109 1.00 22.61 441 THR A N 1
ATOM 3608 C CA . THR A 1 441 ? -26.766 51.979 36.152 1.00 22.61 441 THR A CA 1
ATOM 3609 C C . THR A 1 441 ? -25.861 53.240 36.277 1.00 22.61 441 THR A C 1
ATOM 3611 O O . THR A 1 441 ? -25.388 53.530 37.363 1.00 22.61 441 THR A O 1
ATOM 3614 N N . ARG A 1 442 ? -25.524 54.044 35.235 1.00 22.72 442 ARG A N 1
ATOM 3615 C CA . ARG A 1 442 ? -26.256 54.421 33.996 1.00 22.72 442 ARG A CA 1
ATOM 3616 C C . ARG A 1 442 ? -25.373 55.076 32.876 1.00 22.72 442 ARG A C 1
ATOM 3618 O O . ARG A 1 442 ? -24.535 55.908 33.183 1.00 22.72 442 ARG A O 1
ATOM 3625 N N . THR A 1 443 ? -25.646 54.743 31.601 1.00 23.59 443 THR A N 1
ATOM 3626 C CA . THR A 1 443 ? -25.458 55.459 30.287 1.00 23.59 443 THR A CA 1
ATOM 3627 C C . THR A 1 443 ? -24.474 56.638 30.047 1.00 23.59 443 THR A C 1
ATOM 3629 O O . THR A 1 443 ? -24.618 57.674 30.689 1.00 23.59 443 THR A O 1
ATOM 3632 N N . THR A 1 444 ? -23.762 56.597 28.896 1.00 22.95 444 THR A N 1
ATOM 3633 C CA . THR A 1 444 ? -23.639 57.678 27.858 1.00 22.95 444 THR A CA 1
ATOM 3634 C C . THR A 1 444 ? -23.236 57.096 26.470 1.00 22.95 444 THR A C 1
ATOM 3636 O O . THR A 1 444 ? -22.951 55.907 26.374 1.00 22.95 444 THR A O 1
ATOM 3639 N N . SER A 1 445 ? -23.279 57.897 25.386 1.00 24.78 445 SER A N 1
ATOM 3640 C CA . SER A 1 445 ? -23.059 57.548 23.944 1.00 24.78 445 SER A CA 1
ATOM 3641 C C . SER A 1 445 ? -22.327 58.714 23.209 1.00 24.78 445 SER A C 1
ATOM 3643 O O . SER A 1 445 ? -22.058 59.685 23.928 1.00 24.78 445 SER A O 1
ATOM 3645 N N . PRO A 1 446 ? -22.045 58.752 21.867 1.00 38.66 446 PRO A N 1
ATOM 3646 C CA . PRO A 1 446 ? -22.243 57.807 20.731 1.00 38.66 446 PRO A CA 1
ATOM 3647 C C . PRO A 1 446 ? -20.888 57.534 19.952 1.00 38.66 446 PRO A C 1
ATOM 3649 O O . PRO A 1 446 ? -19.921 57.282 20.662 1.00 38.66 446 PRO A O 1
ATOM 3652 N N . ASP A 1 447 ? -20.629 57.497 18.613 1.00 22.62 447 ASP A N 1
ATOM 3653 C CA . ASP A 1 447 ? -21.400 57.733 17.358 1.00 22.62 447 ASP A CA 1
ATOM 3654 C C . ASP A 1 447 ? -20.738 57.264 16.003 1.00 22.62 447 ASP A C 1
ATOM 3656 O O . ASP A 1 447 ? -19.536 57.030 15.941 1.00 22.62 447 ASP A O 1
ATOM 3660 N N . ILE A 1 448 ? -21.549 57.219 14.921 1.00 24.22 448 ILE A N 1
ATOM 3661 C CA . ILE A 1 448 ? -21.335 57.471 13.451 1.00 24.22 448 ILE A CA 1
ATOM 3662 C C . ILE A 1 448 ? -20.172 56.865 12.569 1.00 24.22 448 ILE A C 1
ATOM 3664 O O . ILE A 1 448 ? -19.030 57.305 12.623 1.00 24.22 448 ILE A O 1
ATOM 3668 N N . ARG A 1 449 ? -20.583 56.053 11.549 1.00 21.78 449 ARG A N 1
ATOM 3669 C CA . ARG A 1 449 ? -20.034 55.791 10.156 1.00 21.78 449 ARG A CA 1
ATOM 3670 C C . ARG A 1 449 ? -18.590 55.199 10.015 1.00 21.78 449 ARG A C 1
ATOM 3672 O O . ARG A 1 449 ? -17.891 55.103 11.007 1.00 21.78 449 ARG A O 1
ATOM 3679 N N . ILE A 1 450 ? -18.058 54.676 8.880 1.00 24.86 450 ILE A N 1
ATOM 3680 C CA . ILE A 1 450 ? -18.210 54.826 7.391 1.00 24.86 450 ILE A CA 1
ATOM 3681 C C . ILE A 1 450 ? -18.093 53.436 6.658 1.00 24.86 450 ILE A C 1
ATOM 3683 O O . ILE A 1 450 ? -17.850 52.429 7.315 1.00 24.86 450 ILE A O 1
ATOM 3687 N N . VAL A 1 451 ? -18.302 53.359 5.323 1.00 24.09 451 VAL A N 1
ATOM 3688 C CA . VAL A 1 451 ? -18.347 52.131 4.461 1.00 24.09 451 VAL A CA 1
ATOM 3689 C C . VAL A 1 451 ? -17.163 52.079 3.405 1.00 24.09 451 VAL A C 1
ATOM 3691 O O . VAL A 1 451 ? -16.140 52.676 3.731 1.00 24.09 451 VAL A O 1
ATOM 3694 N N . PRO A 1 452 ? -17.131 51.360 2.237 1.00 53.16 452 PRO A N 1
ATOM 3695 C CA . PRO A 1 452 ? -16.103 50.324 1.956 1.00 53.16 452 PRO A CA 1
ATOM 3696 C C . PRO A 1 452 ? -15.191 50.497 0.697 1.00 53.16 452 PRO A C 1
ATOM 3698 O O . PRO A 1 452 ? -15.397 51.390 -0.118 1.00 53.16 452 PRO A O 1
ATOM 3701 N N . THR A 1 453 ? -14.282 49.526 0.478 1.00 24.95 453 THR A N 1
ATOM 3702 C CA . THR A 1 453 ? -13.550 49.157 -0.778 1.00 24.95 453 THR A CA 1
ATOM 3703 C C . THR A 1 453 ? -13.185 47.648 -0.693 1.00 24.95 453 THR A C 1
ATOM 3705 O O . THR A 1 453 ? -12.901 47.203 0.414 1.00 24.95 453 THR A O 1
ATOM 3708 N N . GLN A 1 454 ? -13.296 46.734 -1.682 1.00 26.34 454 GLN A N 1
ATOM 3709 C CA . GLN A 1 454 ? -12.812 46.649 -3.091 1.00 26.34 454 GLN A CA 1
ATOM 3710 C C . GLN A 1 454 ? -11.269 46.690 -3.221 1.00 26.34 454 GLN A C 1
ATOM 3712 O O . GLN A 1 454 ? -10.651 47.521 -2.573 1.00 26.34 454 GLN A O 1
ATOM 3717 N N . SER A 1 455 ? -10.550 45.875 -4.016 1.00 25.67 455 SER A N 1
ATOM 3718 C CA . SER A 1 455 ? -10.845 44.773 -4.981 1.00 25.67 455 SER A CA 1
ATOM 3719 C C . SER A 1 455 ? -9.639 43.769 -5.004 1.00 25.67 455 SER A C 1
ATOM 3721 O O . SER A 1 455 ? -8.762 43.914 -4.156 1.00 25.67 455 SER A O 1
ATOM 3723 N N . ILE A 1 456 ? -9.540 42.680 -5.795 1.00 27.42 456 ILE A N 1
ATOM 3724 C CA . ILE A 1 456 ? -9.144 42.600 -7.232 1.00 27.42 456 ILE A CA 1
ATOM 3725 C C . ILE A 1 456 ? -9.365 41.159 -7.794 1.00 27.42 456 ILE A C 1
ATOM 3727 O O . ILE A 1 456 ? -9.200 40.176 -7.078 1.00 27.42 456 ILE A O 1
ATOM 3731 N N . ASP A 1 457 ? -9.692 41.110 -9.092 1.00 24.38 457 ASP A N 1
ATOM 3732 C CA . ASP A 1 457 ? -9.767 40.056 -10.145 1.00 24.38 457 ASP A CA 1
ATOM 3733 C C . ASP A 1 457 ? -8.910 38.760 -10.046 1.00 24.38 457 ASP A C 1
ATOM 3735 O O . ASP A 1 457 ? -7.861 38.756 -9.410 1.00 24.38 457 ASP A O 1
ATOM 3739 N N . THR A 1 458 ? -9.293 37.566 -10.561 1.00 26.62 458 THR A N 1
ATOM 3740 C CA . THR A 1 458 ? -9.722 37.082 -11.924 1.00 26.62 458 THR A CA 1
ATOM 3741 C C . THR A 1 458 ? -8.615 37.178 -13.007 1.00 26.62 458 THR A C 1
ATOM 3743 O O . THR A 1 458 ? -7.796 38.083 -12.948 1.00 26.62 458 THR A O 1
ATOM 3746 N N . LEU A 1 459 ? -8.393 36.278 -13.992 1.00 26.47 459 LEU A N 1
ATOM 3747 C CA . LEU A 1 459 ? -9.130 35.189 -14.695 1.00 26.47 459 LEU A CA 1
ATOM 3748 C C . LEU A 1 459 ? -8.325 33.831 -14.674 1.00 26.47 459 LEU A C 1
ATOM 3750 O O . LEU A 1 459 ? -7.258 33.793 -14.075 1.00 26.47 459 LEU A O 1
ATOM 3754 N N . ALA A 1 460 ? -8.703 32.669 -15.260 1.00 25.08 460 ALA A N 1
ATOM 3755 C CA . ALA A 1 460 ? -9.503 32.385 -16.469 1.00 25.08 460 ALA A CA 1
ATOM 3756 C C . ALA A 1 460 ? -10.138 30.964 -16.564 1.00 25.08 460 ALA A C 1
ATOM 3758 O O . ALA A 1 460 ? -9.647 30.016 -15.967 1.00 25.08 460 ALA A O 1
ATOM 3759 N N . ALA A 1 461 ? -11.188 30.860 -17.402 1.00 25.47 461 ALA A N 1
ATOM 3760 C CA . ALA A 1 461 ? -11.566 29.794 -18.368 1.00 25.47 461 ALA A CA 1
ATOM 3761 C C . ALA A 1 461 ? -11.024 28.337 -18.228 1.00 25.47 461 ALA A C 1
ATOM 3763 O O . ALA A 1 461 ? -9.832 28.130 -18.056 1.00 25.47 461 ALA A O 1
ATOM 3764 N N . ARG A 1 462 ? -11.772 27.253 -18.531 1.00 22.81 462 ARG A N 1
ATOM 3765 C CA . ARG A 1 462 ? -13.161 27.041 -19.034 1.00 22.81 462 ARG A CA 1
ATOM 3766 C C . ARG A 1 462 ? -13.416 25.525 -19.187 1.00 22.81 462 ARG A C 1
ATOM 3768 O O . ARG A 1 462 ? -12.575 24.869 -19.790 1.00 22.81 462 ARG A O 1
ATOM 3775 N N . THR A 1 463 ? -14.575 24.989 -18.779 1.00 24.23 463 THR A N 1
ATOM 3776 C CA . THR A 1 463 ? -15.276 23.795 -19.347 1.00 24.23 463 THR A CA 1
ATOM 3777 C C . THR A 1 463 ? -16.668 23.673 -18.694 1.00 24.23 463 THR A C 1
ATOM 3779 O O . THR A 1 463 ? -16.879 24.223 -17.618 1.00 24.23 463 THR A O 1
ATOM 3782 N N . MET A 1 464 ? -17.637 23.035 -19.362 1.00 24.98 464 MET A N 1
ATOM 3783 C CA . MET A 1 464 ? -19.044 22.943 -18.936 1.00 24.98 464 MET A CA 1
ATOM 3784 C C . MET A 1 464 ? -19.393 21.558 -18.369 1.00 24.98 464 MET A C 1
ATOM 3786 O O . MET A 1 464 ? -19.001 20.552 -18.955 1.00 24.98 464 MET A O 1
ATOM 3790 N N . SER A 1 465 ? -20.236 21.507 -17.333 1.00 25.11 465 SER A N 1
ATOM 3791 C CA . SER A 1 465 ? -21.010 20.312 -16.961 1.00 25.11 465 SER A CA 1
ATOM 3792 C C . SER A 1 465 ? -22.278 20.692 -16.187 1.00 25.11 465 SER A C 1
ATOM 3794 O O . SER A 1 465 ? -22.203 21.208 -15.077 1.00 25.11 465 SER A O 1
ATOM 3796 N N . THR A 1 466 ? -23.420 20.430 -16.819 1.00 25.45 466 THR A N 1
ATOM 3797 C CA . THR A 1 466 ? -24.789 20.304 -16.281 1.00 25.45 466 THR A CA 1
ATOM 3798 C C . THR A 1 466 ? -24.959 20.316 -14.753 1.00 25.45 466 THR A C 1
ATOM 3800 O O . THR A 1 466 ? -24.588 19.357 -14.076 1.00 25.45 466 THR A O 1
ATOM 3803 N N . SER A 1 467 ? -25.636 21.341 -14.231 1.00 28.47 467 SER A N 1
ATOM 3804 C CA . SER A 1 467 ? -26.154 21.379 -12.858 1.00 28.47 467 SER A CA 1
ATOM 3805 C C . SER A 1 467 ? -27.405 20.506 -12.712 1.00 28.47 467 SER A C 1
ATOM 3807 O O . SER A 1 467 ? -28.406 20.748 -13.389 1.00 28.47 467 SER A O 1
ATOM 3809 N N . ALA A 1 468 ? -27.374 19.528 -11.805 1.00 29.36 468 ALA A N 1
ATOM 3810 C CA . ALA A 1 468 ? -28.594 18.900 -11.297 1.00 29.36 468 ALA A CA 1
ATOM 3811 C C . ALA A 1 468 ? -29.323 19.861 -10.337 1.00 29.36 468 ALA A C 1
ATOM 3813 O O . ALA A 1 468 ? -28.698 20.740 -9.743 1.00 29.36 468 ALA A O 1
ATOM 3814 N N . SER A 1 469 ? -30.637 19.698 -10.188 1.00 31.05 469 SER A N 1
ATOM 3815 C CA . SER A 1 469 ? -31.475 20.531 -9.320 1.00 31.05 469 SER A CA 1
ATOM 3816 C C . SER A 1 469 ? -31.100 20.384 -7.842 1.00 31.05 469 SER A C 1
ATOM 3818 O O . SER A 1 469 ? -31.179 19.286 -7.290 1.00 31.05 469 SER A O 1
ATOM 3820 N N . SER A 1 470 ? -30.751 21.492 -7.191 1.00 32.31 470 SER A N 1
ATOM 3821 C CA . SER A 1 470 ? -30.616 21.579 -5.736 1.00 32.31 470 SER A CA 1
ATOM 3822 C C . SER A 1 470 ? -31.982 21.426 -5.066 1.00 32.31 470 SER A C 1
ATOM 3824 O O . SER A 1 470 ? -32.873 22.243 -5.288 1.00 32.31 470 SER A O 1
ATOM 3826 N N . THR A 1 471 ? -32.155 20.393 -4.241 1.00 32.22 471 THR A N 1
ATOM 3827 C CA . THR A 1 471 ? -33.388 20.184 -3.471 1.00 32.22 471 THR A CA 1
ATOM 3828 C C . THR A 1 471 ? -33.419 21.128 -2.268 1.00 32.22 471 THR A C 1
ATOM 3830 O O . THR A 1 471 ? -32.728 20.886 -1.278 1.00 32.22 471 THR A O 1
ATOM 3833 N N . THR A 1 472 ? -34.206 22.199 -2.348 1.00 35.34 472 THR A N 1
ATOM 3834 C CA . THR A 1 472 ? -34.499 23.093 -1.218 1.00 35.34 472 THR A CA 1
ATOM 3835 C C . THR A 1 472 ? -35.389 22.376 -0.197 1.00 35.34 472 THR A C 1
ATOM 3837 O O . THR A 1 472 ? -36.292 21.633 -0.579 1.00 35.34 472 THR A O 1
ATOM 3840 N N . TRP A 1 473 ? -35.160 22.597 1.101 1.00 34.19 473 TRP A N 1
ATOM 3841 C CA . TRP A 1 473 ? -35.949 21.990 2.181 1.00 34.19 473 TRP A CA 1
ATOM 3842 C C . TRP A 1 473 ? -36.439 23.057 3.159 1.00 34.19 473 TRP A C 1
ATOM 3844 O O . TRP A 1 473 ? -35.678 23.934 3.564 1.00 34.19 473 TRP A O 1
ATOM 3854 N N . TYR A 1 474 ? -37.699 22.937 3.578 1.00 41.47 474 TYR A N 1
ATOM 3855 C CA . TYR A 1 474 ? -38.373 23.869 4.482 1.00 41.47 474 TYR A CA 1
ATOM 3856 C C . TYR A 1 474 ? -38.741 23.165 5.795 1.00 41.47 474 TYR A C 1
ATOM 3858 O O . TYR A 1 474 ? -39.082 21.982 5.793 1.00 41.47 474 TYR A O 1
ATOM 3866 N N . THR A 1 475 ? -38.696 23.883 6.921 1.00 33.25 475 THR A N 1
ATOM 3867 C CA . THR A 1 475 ? -39.114 23.362 8.236 1.00 33.25 475 THR A CA 1
ATOM 3868 C C . THR A 1 475 ? -39.876 24.433 9.011 1.00 33.25 475 THR A C 1
ATOM 3870 O O . THR A 1 475 ? -39.507 25.605 8.959 1.00 33.25 475 THR A O 1
ATOM 3873 N N . PHE A 1 476 ? -40.931 24.036 9.729 1.00 41.56 476 PHE A N 1
ATOM 3874 C CA . PHE A 1 476 ? -41.811 24.951 10.462 1.00 41.56 476 PHE A CA 1
ATOM 3875 C C . PHE A 1 476 ? -42.119 24.392 11.861 1.00 41.56 476 PHE A C 1
ATOM 3877 O O . PHE A 1 476 ? -42.471 23.213 11.967 1.00 41.56 476 PHE A O 1
ATOM 3884 N N . PRO A 1 477 ? -42.028 25.194 12.937 1.00 31.78 477 PRO A N 1
ATOM 3885 C CA . PRO A 1 477 ? -42.557 24.811 14.239 1.00 31.78 477 PRO A CA 1
ATOM 3886 C C . PRO A 1 477 ? -44.087 24.948 14.244 1.00 31.78 477 PRO A C 1
ATOM 3888 O O . PRO A 1 477 ? -44.631 25.983 13.866 1.00 31.78 477 PRO A O 1
ATOM 3891 N N . LEU A 1 478 ? -44.791 23.908 14.693 1.00 35.72 478 LEU A N 1
ATOM 3892 C CA . LEU A 1 478 ? -46.241 23.948 14.889 1.00 35.72 478 LEU A CA 1
ATOM 3893 C C . LEU A 1 478 ? -46.575 24.660 16.204 1.00 35.72 478 LEU A C 1
ATOM 3895 O O . LEU A 1 478 ? -46.169 24.203 17.272 1.00 35.72 478 LEU A O 1
ATOM 3899 N N . GLN A 1 479 ? -47.367 25.730 16.132 1.00 38.78 479 GLN A N 1
ATOM 3900 C CA . GLN A 1 479 ? -47.973 26.366 17.299 1.00 38.78 479 GLN A CA 1
ATOM 3901 C C . GLN A 1 479 ? -49.498 26.317 17.158 1.00 38.78 479 GLN A C 1
ATOM 3903 O O . GLN A 1 479 ? -50.065 26.852 16.209 1.00 38.78 479 GLN A O 1
ATOM 3908 N N . GLN A 1 480 ? -50.157 25.613 18.078 1.00 40.25 480 GLN A N 1
ATOM 3909 C CA . GLN A 1 480 ? -51.604 25.404 18.061 1.00 40.25 480 GLN A CA 1
ATOM 3910 C C . GLN A 1 480 ? -52.317 26.533 18.813 1.00 40.25 480 GLN A C 1
ATOM 3912 O O . GLN A 1 480 ? -51.989 26.823 19.963 1.00 40.25 480 GLN A O 1
ATOM 3917 N N . THR A 1 481 ? -53.312 27.142 18.169 1.00 39.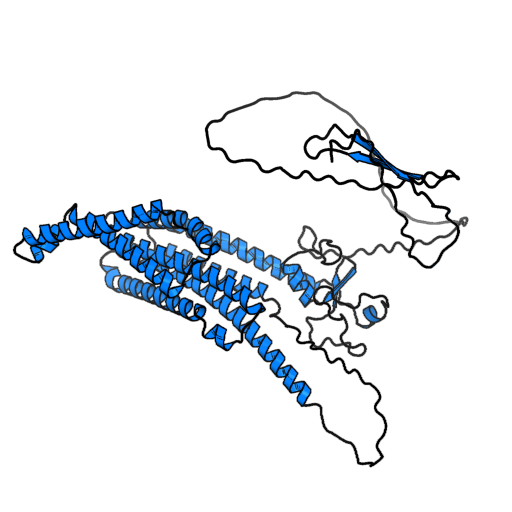06 481 THR A N 1
ATOM 3918 C CA . THR A 1 481 ? -54.228 28.120 18.769 1.00 39.06 481 THR A CA 1
ATOM 3919 C C . THR A 1 481 ? -55.653 27.580 18.685 1.00 39.06 481 THR A C 1
ATOM 3921 O O . THR A 1 481 ? -56.265 27.616 17.617 1.00 39.06 481 THR A O 1
ATOM 3924 N N . ASP A 1 482 ? -56.173 27.059 19.796 1.00 37.91 482 ASP A N 1
ATOM 3925 C CA . ASP A 1 482 ? -57.542 26.543 19.866 1.00 37.91 482 ASP A CA 1
ATOM 3926 C C . ASP A 1 482 ? -58.538 27.698 20.037 1.00 37.91 482 ASP A C 1
ATOM 3928 O O . ASP A 1 482 ? -58.634 28.306 21.106 1.00 37.91 482 ASP A O 1
ATOM 3932 N N . ASP A 1 483 ? -59.277 28.010 18.971 1.00 38.03 483 ASP A N 1
ATOM 3933 C CA . ASP A 1 483 ? -60.252 29.101 18.956 1.00 38.03 483 ASP A CA 1
ATOM 3934 C C . ASP A 1 483 ? -61.624 28.612 19.458 1.00 38.03 483 ASP A C 1
ATOM 3936 O O . ASP A 1 483 ? -62.370 27.925 18.753 1.00 38.03 483 ASP A O 1
ATOM 3940 N N . ASN A 1 484 ? -61.939 28.910 20.722 1.00 41.34 484 ASN A N 1
ATOM 3941 C CA . ASN A 1 484 ? -63.125 28.404 21.421 1.00 41.34 484 ASN A CA 1
ATOM 3942 C C . ASN A 1 484 ? -64.419 29.115 20.980 1.00 41.34 484 ASN A C 1
ATOM 3944 O O . ASN A 1 484 ? -64.979 29.936 21.709 1.00 41.34 484 ASN A O 1
ATOM 3948 N N . SER A 1 485 ? -64.941 28.740 19.811 1.00 37.03 485 SER A N 1
ATOM 3949 C CA . SER A 1 485 ? -66.305 29.068 19.378 1.00 37.03 485 SER A CA 1
ATOM 3950 C C . SER A 1 485 ? -67.146 27.800 19.188 1.00 37.03 485 SER A C 1
ATOM 3952 O O . SER A 1 485 ? -66.737 26.831 18.549 1.00 37.03 485 SER A O 1
ATOM 3954 N N . VAL A 1 486 ? -68.332 27.776 19.803 1.00 42.47 486 VAL A N 1
ATOM 3955 C CA . VAL A 1 486 ? -69.193 26.584 19.863 1.00 42.47 486 VAL A CA 1
ATOM 3956 C C . VAL A 1 486 ? -70.158 26.569 18.677 1.00 42.47 486 VAL A C 1
ATOM 3958 O O . VAL A 1 486 ? -71.338 26.830 18.857 1.00 42.47 486 VAL A O 1
ATOM 3961 N N . GLU A 1 487 ? -69.640 26.281 17.477 1.00 40.88 487 GLU A N 1
ATOM 3962 C CA . GLU A 1 487 ? -70.336 25.547 16.399 1.00 40.88 487 GLU A CA 1
ATOM 3963 C C . GLU A 1 487 ? -69.413 25.335 15.174 1.00 40.88 487 GLU A C 1
ATOM 3965 O O . GLU A 1 487 ? -68.757 26.254 14.691 1.00 40.88 487 GLU A O 1
ATOM 3970 N N . SER A 1 488 ? -69.393 24.105 14.641 1.00 39.78 488 SER A N 1
ATOM 3971 C CA . SER A 1 488 ? -68.476 23.577 13.603 1.00 39.78 488 SER A CA 1
ATOM 3972 C C . SER A 1 488 ? -66.993 23.406 14.009 1.00 39.78 488 SER A C 1
ATOM 3974 O O . SER A 1 488 ? -66.275 24.353 14.314 1.00 39.78 488 SER A O 1
ATOM 3976 N N . ARG A 1 489 ? -66.484 22.163 13.943 1.00 42.28 489 ARG A N 1
ATOM 3977 C CA . ARG A 1 489 ? -65.055 21.841 14.140 1.00 42.28 489 ARG A CA 1
ATOM 3978 C C . ARG A 1 489 ? -64.238 22.151 12.878 1.00 42.28 489 ARG A C 1
ATOM 3980 O O . ARG A 1 489 ? -63.985 21.267 12.053 1.00 42.28 489 ARG A O 1
ATOM 3987 N N . ARG A 1 490 ? -63.803 23.406 12.754 1.00 46.50 490 ARG A N 1
ATOM 3988 C CA . ARG A 1 490 ? -62.769 23.845 11.803 1.00 46.50 490 ARG A CA 1
ATOM 3989 C C . ARG A 1 490 ? -61.467 24.123 12.549 1.00 46.50 490 ARG A C 1
ATOM 3991 O O . ARG A 1 490 ? -61.421 25.023 13.377 1.00 46.50 490 ARG A O 1
ATOM 3998 N N . SER A 1 491 ? -60.406 23.388 12.226 1.00 49.12 491 SER A N 1
ATOM 3999 C CA . SER A 1 491 ? -59.063 23.676 12.744 1.00 49.12 491 SER A CA 1
ATOM 4000 C C . SER A 1 491 ? -58.299 24.488 11.704 1.00 49.12 491 SER A C 1
ATOM 4002 O O . SER A 1 491 ? -58.012 23.988 10.613 1.00 49.12 491 SER A O 1
ATOM 4004 N N . ALA A 1 492 ? -57.999 25.745 12.025 1.00 47.53 492 ALA A N 1
ATOM 4005 C CA . ALA A 1 492 ? -57.183 26.619 11.194 1.00 47.53 492 ALA A CA 1
ATOM 4006 C C . ALA A 1 492 ? -55.761 26.704 11.762 1.00 47.53 492 ALA A C 1
ATOM 4008 O O . ALA A 1 492 ? -55.586 26.920 12.958 1.00 47.53 492 ALA A O 1
ATOM 4009 N N . TYR A 1 493 ? -54.761 26.558 10.897 1.00 51.94 493 TYR A N 1
ATOM 4010 C CA . TYR A 1 493 ? -53.346 26.671 11.244 1.00 51.94 493 TYR A CA 1
ATOM 4011 C C . TYR A 1 493 ? -52.705 27.736 10.357 1.00 51.94 493 TYR A C 1
ATOM 4013 O O . TYR A 1 493 ? -52.792 27.661 9.129 1.00 51.94 493 TYR A O 1
ATOM 4021 N N . GLU A 1 494 ? -52.065 28.727 10.970 1.00 47.88 494 GLU A N 1
ATOM 4022 C CA . GLU A 1 494 ? -51.314 29.772 10.274 1.00 47.88 494 GLU A CA 1
ATOM 4023 C C . GLU A 1 494 ? -49.817 29.566 10.503 1.00 47.88 494 GLU A C 1
ATOM 4025 O O . GLU A 1 494 ? -49.376 29.304 11.621 1.00 47.88 494 GLU A O 1
ATOM 4030 N N . PHE A 1 495 ? -49.038 29.648 9.429 1.00 51.09 495 PHE A N 1
ATOM 4031 C CA . PHE A 1 495 ? -47.588 29.481 9.448 1.00 51.09 495 PHE A CA 1
ATOM 4032 C C . PHE A 1 495 ? -46.948 30.359 8.369 1.00 51.09 495 PHE A C 1
ATOM 4034 O O . PHE A 1 495 ? -47.611 30.801 7.428 1.00 51.09 495 PHE A O 1
ATOM 4041 N N . LEU A 1 496 ? -45.654 30.638 8.517 1.00 46.72 496 LEU A N 1
ATOM 4042 C CA . LEU A 1 496 ? -44.887 31.451 7.575 1.00 46.72 496 LEU A CA 1
ATOM 4043 C C . LEU A 1 496 ? -43.907 30.567 6.807 1.00 46.72 496 LEU A C 1
ATOM 4045 O O . LEU A 1 496 ? -43.150 29.808 7.411 1.00 46.72 496 LEU A O 1
ATOM 4049 N N . MET A 1 497 ? -43.906 30.693 5.481 1.00 45.56 497 MET A N 1
ATOM 4050 C CA . MET A 1 497 ? -42.872 30.120 4.624 1.00 45.56 497 MET A CA 1
ATOM 4051 C C . MET A 1 497 ? -41.767 31.151 4.384 1.00 45.56 497 MET A C 1
ATOM 4053 O O . MET A 1 497 ? -42.054 32.283 4.002 1.00 45.56 497 MET A O 1
ATOM 4057 N N . THR A 1 498 ? -40.512 30.748 4.583 1.00 45.84 498 THR A N 1
ATOM 4058 C CA . THR A 1 498 ? -39.302 31.524 4.260 1.00 45.84 498 THR A CA 1
ATOM 4059 C C . THR A 1 498 ? -38.332 30.656 3.470 1.00 45.84 498 THR A C 1
ATOM 4061 O O . THR A 1 498 ? -38.217 29.459 3.738 1.00 45.84 498 THR A O 1
ATOM 4064 N N . ASN A 1 499 ? -37.629 31.246 2.503 1.00 48.34 499 ASN A N 1
ATOM 4065 C CA . ASN A 1 499 ? -36.644 30.537 1.688 1.00 48.34 499 ASN A CA 1
ATOM 4066 C C . ASN A 1 499 ? -35.313 30.342 2.442 1.00 48.34 499 ASN A C 1
ATOM 4068 O O . ASN A 1 499 ? -35.030 31.056 3.404 1.00 48.34 499 ASN A O 1
ATOM 4072 N N . SER A 1 500 ? -34.485 29.378 2.024 1.00 46.94 500 SER A N 1
ATOM 4073 C CA . SER A 1 500 ? -33.149 29.183 2.615 1.00 46.94 500 SER A CA 1
ATOM 4074 C C . SER A 1 500 ? -32.174 30.302 2.241 1.00 46.94 500 SER A C 1
ATOM 4076 O O . SER A 1 500 ? -31.308 30.657 3.041 1.00 46.94 500 SER A O 1
ATOM 4078 N N . ASP A 1 501 ? -32.340 30.855 1.038 1.00 48.09 501 ASP A N 1
ATOM 4079 C CA . ASP A 1 501 ? -31.325 31.681 0.378 1.00 48.09 501 ASP A CA 1
ATOM 4080 C C . ASP A 1 501 ? -31.634 33.189 0.463 1.00 48.09 501 ASP A C 1
ATOM 4082 O O . ASP A 1 501 ? -30.724 34.010 0.367 1.00 48.09 501 ASP A O 1
ATOM 4086 N N . GLU A 1 502 ? -32.893 33.563 0.725 1.00 48.41 502 GLU A N 1
ATOM 4087 C CA . GLU A 1 502 ? -33.339 34.952 0.911 1.00 48.41 502 GLU A CA 1
ATOM 4088 C C . GLU A 1 502 ? -34.219 35.071 2.162 1.00 48.41 502 GLU A C 1
ATOM 4090 O O . GLU A 1 502 ? -35.141 34.283 2.378 1.00 48.41 502 GLU A O 1
ATOM 4095 N N . LYS A 1 503 ? -33.897 36.046 3.021 1.00 46.88 503 LYS A N 1
ATOM 4096 C CA . LYS A 1 503 ? -34.335 36.075 4.427 1.00 46.88 503 LYS A CA 1
ATOM 4097 C C . LYS A 1 503 ? -35.478 37.045 4.745 1.00 46.88 503 LYS A C 1
ATOM 4099 O O . LYS A 1 503 ? -35.872 37.119 5.907 1.00 46.88 503 LYS A O 1
ATOM 4104 N N . GLU A 1 504 ? -35.955 37.806 3.760 1.00 45.03 504 GLU A N 1
ATOM 4105 C CA . GLU A 1 504 ? -36.852 38.953 3.984 1.00 45.03 504 GLU A CA 1
ATOM 4106 C C . GLU A 1 504 ? -38.295 38.729 3.491 1.00 45.03 504 GLU A C 1
ATOM 4108 O O . GLU A 1 504 ? -39.219 39.243 4.119 1.00 45.03 504 GLU A O 1
ATOM 4113 N N . ASP A 1 505 ? -38.526 37.888 2.474 1.00 44.91 505 ASP A N 1
ATOM 4114 C CA . ASP A 1 505 ? -39.879 37.534 2.012 1.00 44.91 505 ASP A CA 1
ATOM 4115 C C . ASP A 1 505 ? -40.450 36.323 2.775 1.00 44.91 505 ASP A C 1
ATOM 4117 O O . ASP A 1 505 ? -40.367 35.168 2.349 1.00 44.91 505 ASP A O 1
ATOM 4121 N N . SER A 1 506 ? -41.058 36.594 3.935 1.00 51.78 506 SER A N 1
ATOM 4122 C CA . SER A 1 506 ? -41.841 35.611 4.694 1.00 51.78 506 SER A CA 1
ATOM 4123 C C . SER A 1 506 ? -43.317 35.625 4.279 1.00 51.78 506 SER A C 1
ATOM 4125 O O . SER A 1 506 ? -44.049 36.563 4.606 1.00 51.78 506 SER A O 1
ATOM 4127 N N . ILE A 1 507 ? -43.786 34.576 3.604 1.00 52.94 507 ILE A N 1
ATOM 4128 C CA . ILE A 1 507 ? -45.164 34.494 3.101 1.00 52.94 507 ILE A CA 1
ATOM 4129 C C . ILE A 1 507 ? -46.069 33.837 4.159 1.00 52.94 507 ILE A C 1
ATOM 4131 O O . ILE A 1 507 ? -45.841 32.674 4.501 1.00 52.94 507 I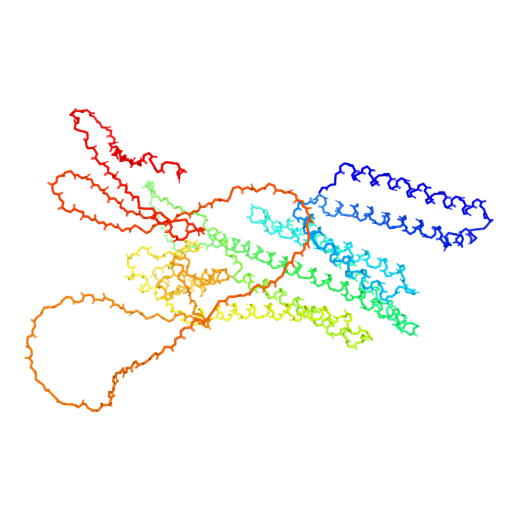LE A O 1
ATOM 4135 N N . PRO A 1 508 ? -47.121 34.516 4.663 1.00 48.41 508 PRO A N 1
ATOM 4136 C CA . PRO A 1 508 ? -48.103 33.893 5.545 1.00 48.41 508 PRO A CA 1
ATOM 4137 C C . PRO A 1 508 ? -49.045 32.977 4.749 1.00 48.41 508 PRO A C 1
ATOM 4139 O O . PRO A 1 508 ? -49.655 33.382 3.750 1.00 48.41 508 PRO A O 1
ATOM 4142 N N . VAL A 1 509 ? -49.186 31.737 5.217 1.00 53.34 509 VAL A N 1
ATOM 4143 C CA . VAL A 1 509 ? -50.046 30.699 4.639 1.00 53.34 509 VAL A CA 1
ATOM 4144 C C . VAL A 1 509 ? -51.014 30.196 5.710 1.00 53.34 509 VAL A C 1
ATOM 4146 O O . VAL A 1 509 ? -50.630 29.932 6.849 1.00 53.34 509 VAL A O 1
ATOM 4149 N N . LYS A 1 510 ? -52.293 30.060 5.339 1.00 46.25 510 LYS A N 1
ATOM 4150 C CA . LYS A 1 510 ? -53.366 29.578 6.216 1.00 46.25 510 LYS A CA 1
ATOM 4151 C C . LYS A 1 510 ? -53.902 28.246 5.705 1.00 46.25 510 LYS A C 1
ATOM 4153 O O . LYS A 1 510 ? -54.542 28.197 4.656 1.00 46.25 510 LYS A O 1
ATOM 4158 N N . LEU A 1 511 ? -53.657 27.181 6.461 1.00 49.00 511 LEU A N 1
ATOM 4159 C CA . LEU A 1 511 ? -54.271 25.872 6.262 1.00 49.00 511 LEU A CA 1
ATOM 4160 C C . LEU A 1 511 ? -55.605 25.817 7.007 1.00 49.00 511 LEU A C 1
ATOM 4162 O O . LEU A 1 511 ? -55.678 26.137 8.192 1.00 49.00 511 LEU A O 1
ATOM 4166 N N . ILE A 1 512 ? -56.656 25.377 6.318 1.00 47.91 512 ILE A N 1
ATOM 4167 C CA . ILE A 1 512 ? -57.974 25.131 6.910 1.00 47.91 512 ILE A CA 1
ATOM 4168 C C . ILE A 1 512 ? -58.259 23.637 6.782 1.00 47.91 512 ILE A C 1
ATOM 4170 O O . ILE A 1 512 ? -58.317 23.104 5.673 1.00 47.91 512 ILE A O 1
ATOM 4174 N N . ILE A 1 513 ? -58.422 22.960 7.919 1.00 49.72 513 ILE A N 1
ATOM 4175 C CA . ILE A 1 513 ? -58.821 21.555 7.972 1.00 49.72 513 ILE A CA 1
ATOM 4176 C C . ILE A 1 513 ? -60.308 21.502 8.312 1.00 49.72 513 ILE A C 1
ATOM 4178 O O . ILE A 1 513 ? -60.715 21.761 9.448 1.00 49.72 513 ILE A O 1
ATOM 4182 N N . GLU A 1 514 ? -61.119 21.149 7.318 1.00 45.09 514 GLU A N 1
ATOM 4183 C CA . GLU A 1 514 ? -62.538 20.870 7.520 1.00 45.09 514 GLU A CA 1
ATOM 4184 C C . GLU A 1 514 ? -62.745 19.387 7.843 1.00 45.09 514 GLU A C 1
ATOM 4186 O O . GLU A 1 514 ? -62.255 18.494 7.144 1.00 45.09 514 GLU A O 1
ATOM 4191 N N . SER A 1 515 ? -63.493 19.127 8.916 1.00 44.75 515 SER A N 1
ATOM 4192 C CA . SER A 1 515 ? -64.001 17.797 9.244 1.00 44.75 515 SER A CA 1
ATOM 4193 C C . SER A 1 515 ? -65.483 17.738 8.882 1.00 44.75 515 SER A C 1
ATOM 4195 O O . SER A 1 515 ? -66.277 18.537 9.369 1.00 44.75 515 SER A O 1
ATOM 4197 N N . HIS A 1 516 ? -65.843 16.828 7.975 1.00 40.84 516 HIS A N 1
ATOM 4198 C CA . HIS A 1 516 ? -67.208 16.691 7.475 1.00 40.84 516 HIS A CA 1
ATOM 4199 C C . HIS A 1 516 ? -67.761 15.336 7.912 1.00 40.84 516 HIS A C 1
ATOM 4201 O O . HIS A 1 516 ? -67.380 14.295 7.374 1.00 40.84 516 HIS A O 1
ATOM 4207 N N . GLU A 1 517 ? -68.641 15.342 8.909 1.00 39.91 517 GLU A N 1
ATOM 4208 C CA . GLU A 1 517 ? -69.379 14.143 9.303 1.00 39.91 517 GLU A CA 1
ATOM 4209 C C . GLU A 1 517 ? -70.452 13.846 8.245 1.00 39.91 517 GLU A C 1
ATOM 4211 O O . GLU A 1 517 ? -71.138 14.749 7.753 1.00 39.91 517 GLU A O 1
ATOM 4216 N N . VAL A 1 518 ? -70.553 12.579 7.839 1.00 37.66 518 VAL A N 1
ATOM 4217 C CA . VAL A 1 518 ? -71.496 12.118 6.813 1.00 37.66 518 VAL A CA 1
ATOM 4218 C C . VAL A 1 518 ? -72.639 11.398 7.516 1.00 37.66 518 VAL A C 1
ATOM 4220 O O . VAL A 1 518 ? -72.545 10.213 7.826 1.00 37.66 518 VAL A O 1
ATOM 4223 N N . ASN A 1 519 ? -73.727 12.124 7.774 1.00 39.38 519 ASN A N 1
ATOM 4224 C CA . ASN A 1 519 ? -74.954 11.542 8.315 1.00 39.38 519 ASN A CA 1
ATOM 4225 C C . ASN A 1 519 ? -75.650 10.674 7.254 1.00 39.38 519 ASN A C 1
ATOM 4227 O O . ASN A 1 519 ? -76.497 11.149 6.499 1.00 39.38 519 ASN A O 1
ATOM 4231 N N . SER A 1 520 ? -75.302 9.389 7.222 1.00 36.19 520 SER A N 1
ATOM 4232 C CA . SER A 1 520 ? -76.004 8.346 6.471 1.00 36.19 520 SER A CA 1
ATOM 4233 C C . SER A 1 520 ? -76.522 7.271 7.427 1.00 36.19 520 SER A C 1
ATOM 4235 O O . SER A 1 520 ? -75.747 6.636 8.140 1.00 36.19 520 SER A O 1
ATOM 4237 N N . LEU A 1 521 ? -77.841 7.078 7.440 1.00 40.09 521 LEU A N 1
ATOM 4238 C CA . LEU A 1 521 ? -78.515 6.030 8.207 1.00 40.09 521 LEU A CA 1
ATOM 4239 C C . LEU A 1 521 ? -78.369 4.659 7.522 1.00 40.09 521 LEU A C 1
ATOM 4241 O O . LEU A 1 521 ? -78.395 4.586 6.299 1.00 40.09 521 LEU A O 1
ATOM 4245 N N . GLN A 1 522 ? -78.358 3.601 8.346 1.00 36.91 522 GLN A N 1
ATOM 4246 C CA . GLN A 1 522 ? -78.387 2.167 7.997 1.00 36.91 522 GLN A CA 1
ATOM 4247 C C . GLN A 1 522 ? -77.131 1.569 7.328 1.00 36.91 522 GLN A C 1
ATOM 4249 O O . GLN A 1 522 ? -76.642 2.072 6.325 1.00 36.91 522 GLN A O 1
ATOM 4254 N N . GLY A 1 523 ? -76.730 0.379 7.804 1.00 38.44 523 GLY A N 1
ATOM 4255 C CA . GLY A 1 523 ? -76.203 -0.670 6.916 1.00 38.44 523 GLY A CA 1
ATOM 4256 C C . GLY A 1 523 ? -74.800 -1.226 7.189 1.00 38.44 523 GLY A C 1
ATOM 4257 O O . GLY A 1 523 ? -73.891 -0.952 6.419 1.00 38.44 523 GLY A O 1
ATOM 4258 N N . ASP A 1 524 ? -74.702 -2.130 8.170 1.00 37.34 524 ASP A N 1
ATOM 4259 C CA . ASP A 1 524 ? -73.671 -3.187 8.274 1.00 37.34 524 ASP A CA 1
ATOM 4260 C C . ASP A 1 524 ? -72.198 -2.774 8.555 1.00 37.34 524 ASP A C 1
ATOM 4262 O O . ASP A 1 524 ? -71.812 -1.605 8.546 1.00 37.34 524 ASP A O 1
ATOM 4266 N N . GLY A 1 525 ? -71.381 -3.761 8.936 1.00 43.84 525 GLY A N 1
ATOM 4267 C CA . GLY A 1 525 ? -70.076 -3.585 9.577 1.00 43.84 525 GLY A CA 1
ATOM 4268 C C . GLY A 1 525 ? -68.918 -3.266 8.629 1.00 43.84 525 GLY A C 1
ATOM 4269 O O . GLY A 1 525 ? -68.280 -4.169 8.091 1.00 43.84 525 GLY A O 1
ATOM 4270 N N . GLY A 1 526 ? -68.564 -1.983 8.515 1.00 34.00 526 GLY A N 1
ATOM 4271 C CA . GLY A 1 526 ? -67.346 -1.513 7.846 1.00 34.00 526 GLY A CA 1
ATOM 4272 C C . GLY A 1 526 ? -66.618 -0.429 8.646 1.00 34.00 526 GLY A C 1
ATOM 4273 O O . GLY A 1 526 ? -67.241 0.461 9.223 1.00 34.00 526 GLY A O 1
ATOM 4274 N N . GLN A 1 527 ? -65.285 -0.486 8.685 1.00 38.44 527 GLN A N 1
ATOM 4275 C CA . GLN A 1 527 ? -64.454 0.432 9.473 1.00 38.44 527 GLN A CA 1
ATOM 4276 C C . GLN A 1 527 ? -64.445 1.840 8.836 1.00 38.44 527 GLN A C 1
ATOM 4278 O O . GLN A 1 527 ? -63.778 2.079 7.829 1.00 38.44 527 GLN A O 1
ATOM 4283 N N . GLN A 1 528 ? -65.216 2.783 9.392 1.00 38.00 528 GLN A N 1
ATOM 4284 C CA . GLN A 1 528 ? -65.376 4.127 8.819 1.00 38.00 528 GLN A CA 1
ATOM 4285 C C . GLN A 1 528 ? -64.106 4.985 8.966 1.00 38.00 528 GLN A C 1
ATOM 4287 O O . GLN A 1 528 ? -63.824 5.547 10.022 1.00 38.00 528 GLN A O 1
ATOM 4292 N N . THR A 1 529 ? -63.353 5.148 7.875 1.00 36.81 529 THR A N 1
ATOM 4293 C CA . THR A 1 529 ? -62.198 6.058 7.824 1.00 36.81 529 THR A CA 1
ATOM 4294 C C . THR A 1 529 ? -62.645 7.514 7.645 1.00 36.81 529 THR A C 1
ATOM 4296 O O . THR A 1 529 ? -63.139 7.886 6.576 1.00 36.81 529 THR A O 1
ATOM 4299 N N . THR A 1 530 ? -62.418 8.371 8.642 1.00 39.88 530 THR A N 1
ATOM 4300 C CA . THR A 1 530 ? -62.703 9.814 8.562 1.00 39.88 530 THR A CA 1
ATOM 4301 C C . THR A 1 530 ? -61.694 10.535 7.658 1.00 39.88 530 THR A C 1
ATOM 4303 O O . THR A 1 530 ? -60.605 10.936 8.071 1.00 39.88 530 THR A O 1
ATOM 4306 N N . LYS A 1 531 ? -62.051 10.712 6.379 1.00 36.59 531 LYS A N 1
ATOM 4307 C CA . LYS A 1 531 ? -61.208 11.391 5.381 1.00 36.59 531 LYS A CA 1
ATOM 4308 C C . LYS A 1 531 ? -61.129 12.901 5.643 1.00 36.59 531 LYS A C 1
ATOM 4310 O O . LYS A 1 531 ? -61.948 13.667 5.144 1.00 36.59 531 LYS A O 1
ATOM 4315 N N . LYS A 1 532 ? -60.106 13.334 6.386 1.00 42.56 532 LYS A N 1
ATOM 4316 C CA . LYS A 1 532 ? -59.721 14.752 6.487 1.00 42.56 532 LYS A CA 1
ATOM 4317 C C . LYS A 1 532 ? -59.273 15.254 5.110 1.00 42.56 532 LYS A C 1
ATOM 4319 O O . LYS A 1 532 ? -58.342 14.696 4.532 1.00 42.56 532 LYS A O 1
ATOM 4324 N N . LYS A 1 533 ? -59.914 16.305 4.592 1.00 38.78 533 LYS A N 1
ATOM 4325 C CA . LYS A 1 533 ? -59.502 16.967 3.347 1.00 38.78 533 LYS A CA 1
ATOM 4326 C C . LYS A 1 533 ? -58.676 18.204 3.691 1.00 38.78 533 LYS A C 1
ATOM 4328 O O . LYS A 1 533 ? -59.171 19.107 4.357 1.00 38.78 533 LYS A O 1
ATOM 4333 N N . ILE A 1 534 ? -57.436 18.244 3.216 1.00 45.12 534 ILE A N 1
ATOM 4334 C CA . ILE A 1 534 ? -56.614 19.456 3.243 1.00 45.12 534 ILE A CA 1
ATOM 4335 C C . ILE A 1 534 ? -56.942 20.262 1.983 1.00 45.12 534 ILE A C 1
ATOM 4337 O O . ILE A 1 534 ? -56.989 19.702 0.887 1.00 45.12 534 ILE A O 1
ATOM 4341 N N . VAL A 1 535 ? -57.193 21.562 2.139 1.00 42.94 535 VAL A N 1
ATOM 4342 C CA . VAL A 1 535 ? -57.430 22.490 1.025 1.00 42.94 535 VAL A CA 1
ATOM 4343 C C . VAL A 1 535 ? -56.326 23.542 1.036 1.00 42.94 535 VAL A C 1
ATOM 4345 O O . VAL A 1 535 ? -56.229 24.336 1.969 1.00 42.94 535 VAL A O 1
ATOM 4348 N N . ILE A 1 536 ? -55.493 23.528 -0.003 1.00 48.62 536 ILE A N 1
ATOM 4349 C CA . ILE A 1 536 ? -54.470 24.546 -0.264 1.00 48.62 536 ILE A CA 1
ATOM 4350 C C . ILE A 1 536 ? -55.063 25.518 -1.297 1.00 48.62 536 ILE A C 1
ATOM 4352 O O . ILE A 1 536 ? -55.550 25.047 -2.323 1.00 48.62 536 ILE A O 1
ATOM 4356 N N . PRO A 1 537 ? -55.076 26.843 -1.056 1.00 45.62 537 PRO A N 1
ATOM 4357 C CA . PRO A 1 537 ? -55.545 27.811 -2.048 1.00 45.62 537 PRO A CA 1
ATOM 4358 C C . PRO A 1 537 ? -54.653 27.825 -3.297 1.00 45.62 537 PRO A C 1
ATOM 4360 O O . PRO A 1 537 ? -53.432 27.891 -3.164 1.00 45.62 537 PRO A O 1
ATOM 4363 N N . ASP A 1 538 ? -55.255 27.857 -4.490 1.00 43.62 538 ASP A N 1
ATOM 4364 C CA . ASP A 1 538 ? -54.556 27.680 -5.780 1.00 43.62 538 ASP A CA 1
ATOM 4365 C C . ASP A 1 538 ? -53.343 28.610 -5.970 1.00 43.62 538 ASP A C 1
ATOM 4367 O O . ASP A 1 538 ? -52.312 28.196 -6.494 1.00 43.62 538 ASP A O 1
ATOM 4371 N N . LYS A 1 539 ? -53.419 29.840 -5.440 1.00 44.56 539 LYS A N 1
ATOM 4372 C CA . LYS A 1 539 ? -52.335 30.844 -5.432 1.00 44.56 539 LYS A CA 1
ATOM 4373 C C . LYS A 1 539 ? -51.048 30.446 -4.682 1.00 44.56 539 LYS A C 1
ATOM 4375 O O . LYS A 1 539 ? -50.127 31.252 -4.620 1.00 44.56 539 LYS A O 1
ATOM 4380 N N . TYR A 1 540 ? -50.998 29.265 -4.069 1.00 48.41 540 TYR A N 1
ATOM 4381 C CA . TYR A 1 540 ? -49.804 28.708 -3.425 1.00 48.41 540 TYR A CA 1
ATOM 4382 C C . TYR A 1 540 ? -49.338 27.384 -4.059 1.00 48.41 540 TYR A C 1
ATOM 4384 O O . TYR A 1 540 ? -48.338 26.829 -3.616 1.00 48.41 540 TYR A O 1
ATOM 4392 N 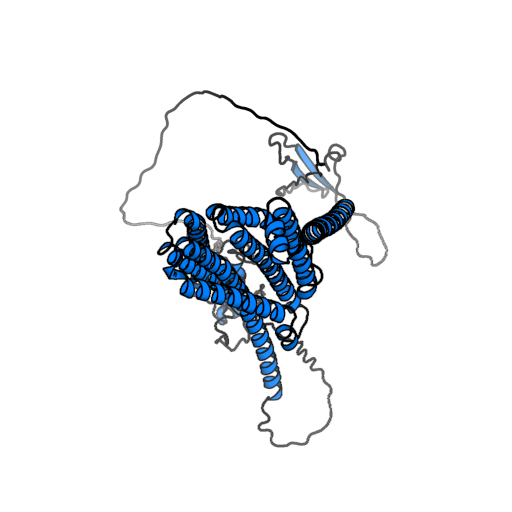N . ILE A 1 541 ? -50.035 26.870 -5.081 1.00 49.47 541 ILE A N 1
ATOM 4393 C CA . ILE A 1 541 ? -49.695 25.588 -5.722 1.00 49.47 541 ILE A CA 1
ATOM 4394 C C . ILE A 1 541 ? -48.457 25.717 -6.627 1.00 49.47 541 ILE A C 1
ATOM 4396 O O . ILE A 1 541 ? -47.697 24.767 -6.741 1.00 49.47 541 ILE A O 1
ATOM 4400 N N . GLU A 1 542 ? -48.177 26.895 -7.196 1.00 42.34 542 GLU A N 1
ATOM 4401 C CA . GLU A 1 542 ? -46.977 27.140 -8.028 1.00 42.34 542 GLU A CA 1
ATOM 4402 C C . GLU A 1 542 ? -45.645 27.158 -7.236 1.00 42.34 542 GLU A C 1
ATOM 4404 O O . GLU A 1 542 ? -44.579 27.385 -7.810 1.00 42.34 542 GLU A O 1
ATOM 4409 N N . HIS A 1 543 ? -45.690 26.920 -5.921 1.00 47.41 543 HIS A N 1
ATOM 4410 C CA . HIS A 1 543 ? -44.531 26.863 -5.023 1.00 47.41 543 HIS A CA 1
ATOM 4411 C C . HIS A 1 543 ? -44.373 25.496 -4.319 1.00 47.41 543 HIS A C 1
ATOM 4413 O O . HIS A 1 543 ? -43.674 25.415 -3.306 1.00 47.41 543 HIS A O 1
ATOM 4419 N N . ILE A 1 544 ? -45.031 24.442 -4.827 1.00 46.44 544 ILE A N 1
ATOM 4420 C CA . ILE A 1 544 ? -45.025 23.064 -4.292 1.00 46.44 544 ILE A CA 1
ATOM 4421 C C . ILE A 1 544 ? -44.691 22.066 -5.410 1.00 46.44 544 ILE A C 1
ATOM 4423 O O . ILE A 1 544 ? -43.788 21.234 -5.176 1.00 46.44 544 ILE A O 1
#

Radius of gyration: 38.3 Å; Cα contacts (8 Å, |Δi|>4): 346; chains: 1; bounding box: 113×105×104 Å

InterPro domains:
  IPR001841 Zinc finger, RING-type [PF13639] (346-398)
  IPR001841 Zinc finger, RING-type [PS50089] (347-398)
  IPR001841 Zinc finger, RING-type [SM00184] (347-397)
  IPR013083 Zinc finger, RING/FYVE/PHD-type [G3DSA:3.30.40.10] (331-415)
  IPR050731 HRD1 family E3 ubiquitin-protein ligases [PTHR22763] (48-406)
  IPR057992 E3 ubiquitin-protein ligase synoviolin-like, TPR repeats [PF25563] (10-323)
  IPR058051 Synoviolin-like, RING finger [cd16479] (344-398)

Nearest PDB structures (foldseek):
  5v6p-assembly1_B  TM=9.410E-01  e=3.473E-26  Saccharomyces cerevisiae S288C
  6vk1-assembly1_B  TM=9.563E-01  e=1.491E-25  Saccharomyces cerevisiae
  6f98-assembly1_A  TM=7.115E-01  e=7.718E-07  Saccharomyces cerevisiae

Organism: Saccharomyces paradoxus (NCBI:txid27291)

Solvent-accessible surface area (backbone atoms only — not comparable to full-atom values): 34372 Å² total; per-residue (Å²): 138,82,54,68,71,58,52,52,52,50,54,51,50,53,53,50,48,53,53,50,42,52,48,50,51,52,50,35,48,76,77,40,95,47,71,70,55,23,53,53,51,41,67,38,72,69,40,34,53,46,49,49,54,46,51,53,51,52,50,53,52,52,48,53,50,48,47,41,72,76,64,51,76,84,52,70,68,53,55,50,56,48,62,68,50,43,61,62,49,49,54,50,42,50,53,66,35,57,80,46,40,94,82,41,42,72,63,41,50,53,52,41,50,52,49,52,56,50,53,52,52,51,53,49,50,51,58,49,49,56,51,49,60,63,45,53,82,81,64,80,61,74,70,59,60,66,72,25,72,63,49,53,53,52,53,51,50,53,52,50,42,51,55,50,41,55,51,40,51,52,49,38,70,75,42,53,90,76,40,66,68,61,35,53,50,43,52,54,52,36,50,60,45,47,51,50,52,46,54,51,46,44,54,48,54,53,50,51,50,56,51,50,39,53,51,50,42,55,54,48,56,60,50,53,63,55,53,70,76,61,68,81,94,76,92,78,86,89,78,94,78,86,92,86,77,96,72,91,76,86,77,79,80,80,73,85,76,72,81,70,65,54,87,60,50,67,59,53,53,53,48,49,54,41,52,46,40,48,53,49,38,50,51,46,57,60,51,48,74,81,41,95,63,48,76,75,53,45,63,56,44,52,50,36,50,51,52,37,50,55,42,48,53,50,52,49,51,53,54,50,48,56,46,48,55,67,76,69,42,52,67,67,52,66,70,62,57,65,68,53,84,64,93,74,57,46,19,88,83,81,67,46,64,58,66,94,51,100,90,53,94,66,62,90,51,79,47,59,38,38,31,37,47,66,86,68,53,62,35,29,44,52,58,48,48,63,46,46,77,79,41,66,38,42,87,86,80,57,49,68,50,49,43,99,87,72,43,72,52,80,66,80,80,80,76,81,74,81,79,84,82,80,92,82,88,86,85,83,90,89,89,83,90,81,88,88,89,90,86,85,90,83,92,89,84,90,86,88,91,85,88,94,79,90,89,84,82,90,88,82,89,88,87,89,80,87,82,76,85,81,85,83,81,82,87,78,88,89,77,90,70,88,77,95,62,100,73,78,74,64,54,64,48,74,50,66,49,62,56,94,89,51,91,77,70,63,47,82,45,73,44,48,40,52,67,80,86,82,95,72,84,86,84,82,97,69,90,83,77,83,79,71,51,79,55,79,65,73,96,56,55,94,79,114

Mean predicted aligned error: 18.42 Å